Protein AF-A0A7V3JJY2-F1 (afdb_monomer_lite)

Secondary structure (DSSP, 8-state):
-HHHHHHHHHHHSSPP-------SS----PPPTTPEEEETTEEEEHHHHTTSPPHHHHHHHHHHHHHHHHHHHHHHHHHHHHHHHTSSSS---SS--SHHHHHHHHHHHHHHHHHHHHHHTT-PPPHHHHHHHHHHHHHHHHHHHHHTTGGG--HHHHHHHHHHHHHHTT-----SS-THHHHHHHHHHGGGGG-GGGHHHHHHHHHHHHHHHHHHHHHHHHHHHT-HHHHHHHHHHHHH-GGGHHHHHH--THHHHHHHHHHHHHHHTT-HHHHHHHHHHHHHH-STTHHHHHHHHHHHHHTT-HHHHHHHHHHHHHHHHHHHHHHHHH-HHHHHHHHHHHHHPPPBTTSTTHHHHHHH-GGGPPPTTS-TTSB---SSS-TTHHHHHHHHHHHHHHHHHHHS---HHHHHHHHHHHHHHHHHT-SS--GGGHHHHHHHHHHHHHH-STTGGGGGGHHHHHHHHHHHHHHHTTS-GGGHHHHHHHHHHHHHHHHHHHHHHHHHHHHHHHHHHHHHHHSS--PPPGGG-PPPP--------------------

Foldseek 3Di:
DVVVVVVVVVVVPDDPPDDPDPDPPPDPDDDDQPDFDQDPNDTDHPVVVVVDPPPVRVVCLQVVLVVLLVVLLVCLLPVVCVLVLVPPPDDPPDDPADVVVVVNLVSLLVSLLVLLVSVVVVNADPLVSLLVLLLVSLVSNLVVCVVSVVLQPFPQLVVLLVCLVCVVVVHRDQDLWFQLLNVLSVQLVPVCVVPVSCSLVSSLVSLSVLLSLLLVLLCLLLVLQVQNSLSSSLSSLSSRPSLNNVLSRSHNLSNLLSLLSNLLSCVSVVVLLSSLLSLLSSCSGPNLSVLLLLLSLLLCVLVVVNVSSVVSVVSNVCSNVVVCVVVCVVPVVSNCSNVVVLLPDAQFQLALVVLVCVVPPVVQDDDLPDARRDHTDGPPCGSVNLVVQLVVQLVVLSVLSNVFRRDSLLSLLSSLLNSLSNQRSGSDHQLSCLSNNSSSLSSLCSSFPLNSVCSSCSSVLSSLLSVLSVCCDDRPVSCNSVSSNSNSVSSVVSSVVSSVRSNVRRVVVVVVVVVVVVPPPPPPPPVPPDDPPDDDDDDDDDDDDDDDDDDDD

Radius of gyration: 30.06 Å; chains: 1; bounding box: 80×81×85 Å

pLDDT: mean 82.8, std 17.95, range [32.56, 98.81]

Structure (mmCIF, N/CA/C/O backbone):
data_AF-A0A7V3JJY2-F1
#
_entry.id   AF-A0A7V3JJY2-F1
#
loop_
_atom_site.group_PDB
_atom_site.id
_atom_site.type_symbol
_atom_site.label_atom_id
_atom_site.label_alt_id
_atom_site.label_comp_id
_atom_site.label_asym_id
_atom_site.label_entity_id
_atom_site.label_seq_id
_atom_site.pdbx_PDB_ins_code
_atom_site.Cartn_x
_atom_site.Cartn_y
_atom_site.Cartn_z
_atom_site.occupancy
_atom_site.B_iso_or_equiv
_atom_site.auth_seq_id
_atom_site.auth_comp_id
_atom_site.auth_asym_id
_atom_site.auth_atom_id
_atom_site.pdbx_PDB_model_num
ATOM 1 N N . MET A 1 1 ? 30.303 17.618 15.278 1.00 33.59 1 MET A N 1
ATOM 2 C CA . MET A 1 1 ? 30.054 18.906 14.587 1.00 33.59 1 MET A CA 1
ATOM 3 C C . MET A 1 1 ? 28.582 19.326 14.631 1.00 33.59 1 MET A C 1
ATOM 5 O O . MET A 1 1 ? 28.305 20.370 15.199 1.00 33.59 1 MET A O 1
ATOM 9 N N . LEU A 1 2 ? 27.630 18.515 14.140 1.00 33.88 2 LEU A N 1
ATOM 10 C CA . LEU A 1 2 ? 26.186 18.836 14.171 1.00 33.88 2 LEU A CA 1
ATOM 11 C C . LEU A 1 2 ? 25.629 19.046 15.598 1.00 33.88 2 LEU A C 1
ATOM 13 O O . LEU A 1 2 ? 24.903 20.000 15.841 1.00 33.88 2 LEU A O 1
ATOM 17 N N . LEU A 1 3 ? 26.036 18.209 16.561 1.00 39.34 3 LEU A N 1
ATOM 18 C CA . LEU A 1 3 ? 25.704 18.371 17.987 1.00 39.34 3 LEU A CA 1
ATOM 19 C C . LEU A 1 3 ? 26.208 19.709 18.561 1.00 39.34 3 LEU A C 1
ATOM 21 O O . LEU A 1 3 ? 25.464 20.386 19.256 1.00 39.34 3 LEU A O 1
ATOM 25 N N . ALA A 1 4 ? 27.420 20.135 18.189 1.00 47.44 4 ALA A N 1
ATOM 26 C CA . ALA A 1 4 ? 27.989 21.421 18.603 1.00 47.44 4 ALA A CA 1
ATOM 27 C C . ALA A 1 4 ? 27.287 22.622 17.934 1.00 47.44 4 ALA A C 1
ATOM 29 O O . ALA A 1 4 ? 27.152 23.681 18.542 1.00 47.44 4 ALA A O 1
ATOM 30 N N . LEU A 1 5 ? 26.803 22.454 16.696 1.00 44.78 5 LEU A N 1
ATOM 31 C CA . LEU A 1 5 ? 25.975 23.439 15.988 1.00 44.78 5 LEU A CA 1
ATOM 32 C C . LEU A 1 5 ? 24.588 23.588 16.631 1.00 44.78 5 LEU A C 1
ATOM 34 O O . LEU A 1 5 ? 24.122 24.710 16.812 1.00 44.78 5 LEU A O 1
ATOM 38 N N . LEU A 1 6 ? 23.958 22.480 17.034 1.00 44.25 6 LEU A N 1
ATOM 39 C CA . LEU A 1 6 ? 22.676 22.489 17.747 1.00 44.25 6 LEU A CA 1
ATOM 40 C C . LEU A 1 6 ? 22.807 23.071 19.164 1.00 44.25 6 LEU A C 1
ATOM 42 O O . LEU A 1 6 ? 21.941 23.835 19.589 1.00 44.25 6 LEU A O 1
ATOM 46 N N . GLU A 1 7 ? 23.905 22.784 19.871 1.00 47.84 7 GLU A N 1
ATOM 47 C CA . GLU A 1 7 ? 24.201 23.417 21.163 1.00 47.84 7 GLU A CA 1
ATOM 48 C C . GLU A 1 7 ? 24.423 24.930 21.016 1.00 47.84 7 GLU A C 1
ATOM 50 O O . GLU A 1 7 ? 23.831 25.701 21.775 1.00 47.84 7 GLU A O 1
ATOM 55 N N . ARG A 1 8 ? 25.171 25.384 19.998 1.00 51.47 8 ARG A N 1
ATOM 56 C CA . ARG A 1 8 ? 25.364 26.821 19.721 1.00 51.47 8 ARG A CA 1
ATOM 57 C C . ARG A 1 8 ? 24.072 27.534 19.316 1.00 51.47 8 ARG A C 1
ATOM 59 O O . ARG A 1 8 ? 23.811 28.618 19.822 1.00 51.47 8 ARG A O 1
ATOM 66 N N . ALA A 1 9 ? 23.231 26.927 18.478 1.00 42.47 9 ALA A N 1
ATOM 67 C CA . ALA A 1 9 ? 21.933 27.502 18.111 1.00 42.47 9 ALA A CA 1
ATOM 68 C C . ALA A 1 9 ? 20.989 27.626 19.325 1.00 42.47 9 ALA A C 1
ATOM 70 O O . ALA A 1 9 ? 20.271 28.616 19.456 1.00 42.47 9 ALA A O 1
ATOM 71 N N . SER A 1 10 ? 21.037 26.666 20.258 1.00 38.88 10 SER A N 1
ATOM 72 C CA . SER A 1 10 ? 20.254 26.723 21.501 1.00 38.88 10 SER A CA 1
ATOM 73 C C . SER A 1 10 ? 20.732 27.796 22.486 1.00 38.88 10 SER A C 1
ATOM 75 O O . SER A 1 10 ? 19.922 28.331 23.239 1.00 38.88 10 SER A O 1
ATOM 77 N N . ALA A 1 11 ? 22.022 28.147 22.451 1.00 42.09 11 ALA A N 1
ATOM 78 C CA . ALA A 1 11 ? 22.590 29.233 23.247 1.00 42.09 11 ALA A CA 1
ATOM 79 C C . ALA A 1 11 ? 22.234 30.628 22.697 1.00 42.09 11 ALA A C 1
ATOM 81 O O . ALA A 1 11 ? 22.227 31.586 23.458 1.00 42.09 11 ALA A O 1
ATOM 82 N N . ILE A 1 12 ? 21.914 30.735 21.400 1.00 48.59 12 ILE A N 1
ATOM 83 C CA . ILE A 1 12 ? 21.540 31.997 20.734 1.00 48.59 12 ILE A CA 1
ATOM 84 C C . ILE A 1 12 ? 20.039 32.304 20.893 1.00 48.59 12 ILE A C 1
ATOM 86 O O . ILE A 1 12 ? 19.649 33.466 20.910 1.00 48.59 12 ILE A O 1
ATOM 90 N N . MET A 1 13 ? 19.185 31.282 21.037 1.00 32.56 13 MET A N 1
ATOM 91 C CA . MET A 1 13 ? 17.726 31.453 21.157 1.00 32.56 13 MET A CA 1
ATOM 92 C C . MET A 1 13 ? 17.194 31.568 22.593 1.00 32.56 13 MET A C 1
ATOM 94 O O . MET A 1 13 ? 15.990 31.735 22.785 1.00 32.56 13 MET A O 1
ATOM 98 N N . LEU A 1 14 ? 18.054 31.473 23.608 1.00 35.44 14 LEU A N 1
ATOM 99 C CA . LEU A 1 14 ? 17.668 31.721 24.995 1.00 35.44 14 LEU A CA 1
ATOM 100 C C . LEU A 1 14 ? 18.181 33.108 25.400 1.00 35.44 14 LEU A C 1
ATOM 102 O O . LEU A 1 14 ? 19.392 33.322 25.338 1.00 35.44 14 LEU A O 1
ATOM 106 N N . PRO A 1 15 ? 17.310 34.041 25.830 1.00 36.44 15 PRO A N 1
ATOM 107 C CA . PRO A 1 15 ? 17.770 35.264 26.472 1.00 36.44 15 PRO A CA 1
ATOM 108 C C . PRO A 1 15 ? 18.670 34.876 27.647 1.00 36.44 15 PRO A C 1
ATOM 110 O O . PRO A 1 15 ? 18.356 33.929 28.377 1.00 36.44 15 PRO A O 1
ATOM 113 N N . SER A 1 16 ? 19.786 35.582 27.830 1.00 37.53 16 SER A N 1
ATOM 114 C CA . SER A 1 16 ? 20.562 35.470 29.062 1.00 37.53 16 SER A CA 1
ATOM 115 C C . SER A 1 16 ? 19.611 35.668 30.238 1.00 37.53 16 SER A C 1
ATOM 117 O O . SER A 1 16 ? 18.872 36.651 30.256 1.00 37.53 16 SER A O 1
ATOM 119 N N . GLU A 1 17 ? 19.611 34.744 31.199 1.00 42.19 17 GLU A N 1
ATOM 120 C CA . GLU A 1 17 ? 18.938 34.913 32.487 1.00 42.19 17 GLU A CA 1
ATOM 121 C C . GLU A 1 17 ? 19.582 36.093 33.233 1.00 42.19 17 GLU A C 1
ATOM 123 O O . GLU A 1 17 ? 20.410 35.924 34.122 1.00 42.19 17 GLU A O 1
ATOM 128 N N . SER A 1 18 ? 19.235 37.315 32.843 1.00 38.25 18 SER A N 1
ATOM 129 C CA . SER A 1 18 ? 19.461 38.518 33.624 1.00 38.25 18 SER A CA 1
ATOM 130 C C . SER A 1 18 ? 18.171 38.796 34.384 1.00 38.25 18 SER A C 1
ATOM 132 O O . SER A 1 18 ? 17.194 39.271 33.815 1.00 38.25 18 SER A O 1
ATOM 134 N N . HIS A 1 19 ? 18.195 38.448 35.669 1.00 40.19 19 HIS A N 1
ATOM 135 C CA . HIS A 1 19 ? 17.317 38.953 36.721 1.00 40.19 19 HIS A CA 1
ATOM 136 C C . HIS A 1 19 ? 15.802 38.906 36.453 1.00 40.19 19 HIS A C 1
ATOM 138 O O . HIS A 1 19 ? 15.189 39.892 36.053 1.00 40.19 19 HIS A O 1
ATOM 144 N N . PHE A 1 20 ? 15.156 37.815 36.881 1.00 37.31 20 PHE A N 1
ATOM 145 C CA . PHE A 1 20 ? 13.798 37.917 37.428 1.00 37.31 20 PHE A CA 1
ATOM 146 C C . PHE A 1 20 ? 13.873 38.721 38.739 1.00 37.31 20 PHE A C 1
ATOM 148 O O . PHE A 1 20 ? 13.972 38.176 39.838 1.00 37.31 20 PHE A O 1
ATOM 155 N N . GLY A 1 21 ? 13.915 40.047 38.606 1.00 35.66 21 GLY A N 1
ATOM 156 C CA . GLY A 1 21 ? 13.718 40.980 39.703 1.00 35.66 21 GLY A CA 1
ATOM 157 C C . GLY A 1 21 ? 12.263 40.913 40.145 1.00 35.66 21 GLY A C 1
ATOM 158 O O . GLY A 1 21 ? 11.380 41.468 39.502 1.00 35.66 21 GLY A O 1
ATOM 159 N N . CYS A 1 22 ? 12.017 40.216 41.248 1.00 40.22 22 CYS A N 1
ATOM 160 C CA . CYS A 1 22 ? 10.745 40.218 41.958 1.00 40.22 22 CYS A CA 1
ATOM 161 C C . CYS A 1 22 ? 10.569 41.588 42.648 1.00 40.22 22 CYS A C 1
ATOM 163 O O . CYS A 1 22 ? 10.849 41.715 43.838 1.00 40.22 22 CYS A O 1
ATOM 165 N N . ARG A 1 23 ? 10.237 42.648 41.894 1.00 40.69 23 ARG A N 1
ATOM 166 C CA . ARG A 1 23 ? 10.033 44.000 42.461 1.00 40.69 23 ARG A CA 1
ATOM 167 C C . ARG A 1 23 ? 8.610 44.553 42.375 1.00 40.69 23 ARG A C 1
ATOM 169 O O . ARG A 1 23 ? 8.307 45.416 43.185 1.00 40.69 23 ARG A O 1
ATOM 176 N N . ASP A 1 24 ? 7.720 43.997 41.550 1.00 42.53 24 ASP A N 1
ATOM 177 C CA . ASP A 1 24 ? 6.392 44.613 41.337 1.00 42.53 24 ASP A CA 1
ATOM 178 C C . ASP A 1 24 ? 5.189 43.778 41.806 1.00 42.53 24 ASP A C 1
ATOM 180 O O . ASP A 1 24 ? 4.042 44.176 41.618 1.00 42.53 24 ASP A O 1
ATOM 184 N N . TRP A 1 25 ? 5.415 42.641 42.467 1.00 41.25 25 TRP A N 1
ATOM 185 C CA . TRP A 1 25 ? 4.343 41.903 43.139 1.00 41.25 25 TRP A CA 1
ATOM 186 C C . TRP A 1 25 ? 4.486 42.144 44.636 1.00 41.25 25 TRP A C 1
ATOM 188 O O . TRP A 1 25 ? 5.410 41.625 45.258 1.00 41.25 25 TRP A O 1
ATOM 198 N N . GLY A 1 26 ? 3.611 42.985 45.195 1.00 43.47 26 GLY A N 1
ATOM 199 C CA . GLY A 1 26 ? 3.551 43.341 46.615 1.00 43.47 26 GLY A CA 1
ATOM 200 C C . GLY A 1 26 ? 3.244 42.148 47.524 1.00 43.47 26 GLY A C 1
ATOM 201 O O . GLY A 1 26 ? 2.177 42.069 48.123 1.00 43.47 26 GLY A O 1
ATOM 202 N N . CYS A 1 27 ? 4.185 41.217 47.638 1.00 39.22 27 CYS A N 1
ATOM 203 C CA . CYS A 1 27 ? 4.113 40.063 48.518 1.00 39.22 27 CYS A CA 1
ATOM 204 C C . CYS A 1 27 ? 4.612 40.464 49.913 1.00 39.22 27 CYS A C 1
ATOM 206 O O . CYS A 1 27 ? 5.767 40.227 50.270 1.00 39.22 27 CYS A O 1
ATOM 208 N N . GLN A 1 28 ? 3.742 41.084 50.710 1.00 39.94 28 GLN A N 1
ATOM 209 C CA . GLN A 1 28 ? 3.888 41.061 52.165 1.00 39.94 28 GLN A CA 1
ATOM 210 C C . GLN A 1 28 ? 3.396 39.700 52.673 1.00 39.94 28 GLN A C 1
ATOM 212 O O . GLN A 1 28 ? 2.217 39.381 52.559 1.00 39.94 28 GLN A O 1
ATOM 217 N N . GLY A 1 29 ? 4.318 38.901 53.216 1.00 47.28 29 GLY A N 1
ATOM 218 C CA . GLY A 1 29 ? 4.043 37.594 53.817 1.00 47.28 29 GLY A CA 1
ATOM 219 C C . GLY A 1 29 ? 4.676 36.450 53.032 1.00 47.28 29 GLY A C 1
ATOM 220 O O . GLY A 1 29 ? 4.126 35.982 52.039 1.00 47.28 29 GLY A O 1
ATOM 221 N N . TRP A 1 30 ? 5.843 35.987 53.483 1.00 44.28 30 TRP A N 1
ATOM 222 C CA . TRP A 1 30 ? 6.385 34.708 53.033 1.00 44.28 30 TRP A CA 1
ATOM 223 C C . TRP A 1 30 ? 5.546 33.580 53.651 1.00 44.28 30 TRP A C 1
ATOM 225 O O . TRP A 1 30 ? 5.438 33.536 54.879 1.00 44.28 30 TRP A O 1
ATOM 235 N N . PRO A 1 31 ? 4.945 32.687 52.848 1.00 51.81 31 PRO A N 1
ATOM 236 C CA . PRO A 1 31 ? 4.237 31.532 53.376 1.00 51.81 31 PRO A CA 1
ATOM 237 C C . PRO A 1 31 ? 5.194 30.605 54.133 1.00 51.81 31 PRO A C 1
ATOM 239 O O . PRO A 1 31 ? 6.358 30.434 53.753 1.00 51.81 31 PRO A O 1
ATOM 242 N N . GLY A 1 32 ? 4.702 30.025 55.225 1.00 58.59 32 GLY A N 1
ATOM 243 C CA . GLY A 1 32 ? 5.471 29.118 56.067 1.00 58.59 32 GLY A CA 1
ATOM 244 C C . GLY A 1 32 ? 5.688 27.754 55.395 1.00 58.59 32 GLY A C 1
ATOM 245 O O . GLY A 1 32 ? 5.014 27.410 54.418 1.00 58.59 32 GLY A O 1
ATOM 246 N N . PRO A 1 33 ? 6.623 26.935 55.907 1.00 49.00 33 PRO A N 1
ATOM 247 C CA . PRO A 1 33 ? 6.810 25.560 55.451 1.00 49.00 33 PRO A CA 1
ATOM 248 C C . PRO A 1 33 ? 5.527 24.746 55.701 1.00 49.00 33 PRO A C 1
ATOM 250 O O . PRO A 1 33 ? 5.273 24.283 56.807 1.00 49.00 33 PRO A O 1
ATOM 253 N N . GLY A 1 34 ? 4.697 24.607 54.665 1.00 59.09 34 GLY A N 1
ATOM 254 C CA . GLY A 1 34 ? 3.387 23.948 54.739 1.00 59.09 34 GLY A CA 1
ATOM 255 C C . GLY A 1 34 ? 2.390 24.393 53.665 1.00 59.09 34 GLY A C 1
ATOM 256 O O . GLY A 1 34 ? 1.435 23.667 53.385 1.00 59.09 34 GLY A O 1
ATOM 257 N N . ASP A 1 35 ? 2.630 25.534 53.017 1.00 59.97 35 ASP A N 1
ATOM 258 C CA . ASP A 1 35 ? 1.660 26.109 52.087 1.00 59.97 35 ASP A CA 1
ATOM 259 C C . ASP A 1 35 ? 1.710 25.489 50.678 1.00 59.97 35 ASP A C 1
ATOM 261 O O . ASP A 1 35 ? 2.767 25.187 50.109 1.00 59.97 35 ASP A O 1
ATOM 265 N N . PHE A 1 36 ? 0.519 25.282 50.112 1.00 56.31 36 PHE A N 1
ATOM 266 C CA . PHE A 1 36 ? 0.305 24.716 48.782 1.00 56.31 36 PHE A CA 1
ATOM 267 C C . PHE A 1 36 ? 0.031 25.825 47.770 1.00 56.31 36 PHE A C 1
ATOM 269 O O . PHE A 1 36 ? -0.782 26.712 48.022 1.00 56.31 36 PHE A O 1
ATOM 276 N N . PHE A 1 37 ? 0.610 25.705 46.578 1.00 58.62 37 PHE A N 1
ATOM 277 C CA . PHE A 1 37 ? 0.251 26.550 45.440 1.00 58.62 37 PHE A CA 1
ATOM 278 C C . PHE A 1 37 ? -0.641 25.770 44.479 1.00 58.62 37 PHE A C 1
ATOM 280 O O . PHE A 1 37 ? -0.435 24.573 44.259 1.00 58.62 37 PHE A O 1
ATOM 287 N N . ILE A 1 38 ? -1.635 26.446 43.902 1.00 53.72 38 ILE A N 1
ATOM 288 C CA . ILE A 1 38 ? -2.441 25.899 42.812 1.00 53.72 38 ILE A CA 1
ATOM 289 C C . ILE A 1 38 ? -1.868 26.436 41.505 1.00 53.72 38 ILE A C 1
ATOM 291 O O . ILE A 1 38 ? -2.056 27.602 41.173 1.00 53.72 38 ILE A O 1
ATOM 295 N N . ILE A 1 39 ? -1.180 25.575 40.759 1.00 58.62 39 ILE A N 1
ATOM 296 C CA . ILE A 1 39 ? -0.767 25.855 39.380 1.00 58.62 39 ILE A CA 1
ATOM 297 C C . ILE A 1 39 ? -1.606 24.936 38.489 1.00 58.62 39 ILE A C 1
ATOM 299 O O . ILE A 1 39 ? -1.621 23.723 38.699 1.00 58.62 39 ILE A O 1
ATOM 303 N N . GLU A 1 40 ? -2.362 25.513 37.548 1.00 54.94 40 GLU A N 1
ATOM 304 C CA . GLU A 1 40 ? -3.252 24.774 36.630 1.00 54.94 40 GLU A CA 1
ATOM 305 C C . GLU A 1 40 ? -4.242 23.822 37.345 1.00 54.94 40 GLU A C 1
ATOM 307 O O . GLU A 1 40 ? -4.469 22.685 36.928 1.00 54.94 40 GLU A O 1
ATOM 312 N N . GLY A 1 41 ? -4.819 24.257 38.470 1.00 59.88 41 GLY A N 1
ATOM 313 C CA . GLY A 1 41 ? -5.830 23.480 39.201 1.00 59.88 41 GLY A CA 1
ATOM 314 C C . GLY A 1 41 ? -5.289 22.304 40.026 1.00 59.88 41 GLY A C 1
ATOM 315 O O . GLY A 1 41 ? -6.080 21.540 40.578 1.00 59.88 41 GLY A O 1
ATOM 316 N N . ARG A 1 42 ? -3.963 22.145 40.162 1.00 51.97 42 ARG A N 1
ATOM 317 C CA . ARG A 1 42 ? -3.353 21.131 41.043 1.00 51.97 42 ARG A CA 1
ATOM 318 C C . ARG A 1 42 ? -2.647 21.783 42.227 1.00 51.97 42 ARG A C 1
ATOM 320 O O . ARG A 1 42 ? -1.782 22.629 42.026 1.00 51.97 42 ARG A O 1
ATOM 327 N N . ARG A 1 43 ? -2.976 21.348 43.452 1.00 66.00 43 ARG A N 1
ATOM 328 C CA . ARG A 1 43 ? -2.209 21.681 44.666 1.00 66.00 43 ARG A CA 1
ATOM 329 C C . ARG A 1 43 ? -0.846 20.989 44.604 1.00 66.00 43 ARG A C 1
ATOM 331 O O . ARG A 1 43 ? -0.797 19.760 44.602 1.00 66.00 43 ARG A O 1
ATOM 338 N N . MET A 1 44 ? 0.240 21.756 44.577 1.00 57.38 44 MET A N 1
ATOM 339 C CA . MET A 1 44 ? 1.607 21.239 44.717 1.00 57.38 44 MET A CA 1
ATOM 340 C C . MET A 1 44 ? 2.246 21.750 46.009 1.00 57.38 44 MET A C 1
ATOM 342 O O . MET A 1 44 ? 2.052 22.905 46.388 1.00 57.38 44 MET A O 1
ATOM 346 N N . GLN A 1 45 ? 3.011 20.881 46.676 1.00 69.25 45 GLN A N 1
ATOM 347 C CA . GLN A 1 45 ? 3.834 21.254 47.829 1.00 69.25 45 GLN A CA 1
ATOM 348 C C . GLN A 1 45 ? 5.100 21.977 47.367 1.00 69.25 45 GLN A C 1
ATOM 350 O O . GLN A 1 45 ? 5.731 21.572 46.390 1.00 69.25 45 GLN A O 1
ATOM 355 N N . TRP A 1 46 ? 5.515 22.997 48.118 1.00 59.44 46 TRP A N 1
ATOM 356 C CA . TRP A 1 46 ? 6.700 23.819 47.838 1.00 59.44 46 TRP A CA 1
ATOM 357 C C . TRP A 1 46 ? 7.981 23.009 47.578 1.00 59.44 46 TRP A C 1
ATOM 359 O O . TRP A 1 46 ? 8.746 23.317 46.666 1.00 59.44 46 TRP A O 1
ATOM 369 N N . ALA A 1 47 ? 8.177 21.905 48.307 1.00 61.88 47 ALA A N 1
ATOM 370 C CA . ALA A 1 47 ? 9.323 21.007 48.140 1.00 61.88 47 ALA A CA 1
ATOM 371 C C . ALA A 1 47 ? 9.415 20.367 46.736 1.00 61.88 47 ALA A C 1
ATOM 373 O O . ALA A 1 47 ? 10.499 19.988 46.298 1.00 61.88 47 ALA A O 1
ATOM 374 N N . GLN A 1 48 ? 8.301 20.275 46.000 1.00 58.38 48 GLN A N 1
ATOM 375 C CA . GLN A 1 48 ? 8.276 19.743 44.633 1.00 58.38 48 GLN A CA 1
ATOM 376 C C . GLN A 1 48 ? 8.626 20.799 43.576 1.00 58.38 48 GLN A C 1
ATOM 378 O O . GLN A 1 48 ? 9.068 20.446 42.482 1.00 58.38 48 GLN A O 1
ATOM 383 N N . VAL A 1 49 ? 8.493 22.091 43.896 1.00 60.06 49 VAL A N 1
ATOM 384 C CA . VAL A 1 49 ? 8.803 23.196 42.973 1.00 60.06 49 VAL A CA 1
ATOM 385 C C . VAL A 1 49 ? 10.313 23.273 42.706 1.00 60.06 49 VAL A C 1
ATOM 387 O O . VAL A 1 49 ? 10.721 23.490 41.566 1.00 60.06 49 VAL A O 1
ATOM 390 N N . GLY A 1 50 ? 11.146 22.965 43.709 1.00 58.19 50 GLY A N 1
ATOM 391 C CA . GLY A 1 50 ? 12.609 22.880 43.574 1.00 58.19 50 GLY A CA 1
ATOM 392 C C . GLY A 1 50 ? 13.127 21.668 42.782 1.00 58.19 50 GLY A C 1
ATOM 393 O O . GLY A 1 50 ? 14.295 21.645 42.404 1.00 58.19 50 GLY A O 1
ATOM 394 N N . GLN A 1 51 ? 12.277 20.674 42.493 1.00 57.41 51 GLN A N 1
ATOM 395 C CA . GLN A 1 51 ? 12.627 19.500 41.677 1.00 57.41 51 GLN A CA 1
ATOM 396 C C . GLN A 1 51 ? 12.133 19.595 40.229 1.00 57.41 51 GLN A C 1
ATOM 398 O O . GLN A 1 51 ? 12.291 18.647 39.452 1.00 57.41 51 GLN A O 1
ATOM 403 N N . LEU A 1 52 ? 11.535 20.722 39.827 1.00 61.31 52 LEU A N 1
ATOM 404 C CA . LEU A 1 52 ? 11.141 20.898 38.438 1.00 61.31 52 LEU A CA 1
ATOM 405 C C . LEU A 1 52 ? 12.404 20.900 37.564 1.00 61.31 52 LEU A C 1
ATOM 407 O O . LEU A 1 52 ? 13.292 21.727 37.770 1.00 61.31 52 LEU A O 1
ATOM 411 N N . PRO A 1 53 ? 12.511 19.990 36.574 1.00 61.12 53 PRO A N 1
ATOM 412 C CA . PRO A 1 53 ? 13.690 19.921 35.729 1.00 61.12 53 PRO A CA 1
ATOM 413 C C . PRO A 1 53 ? 13.892 21.278 35.061 1.00 61.12 53 PRO A C 1
ATOM 415 O O . PRO A 1 53 ? 12.974 21.779 34.397 1.00 61.12 53 PRO A O 1
ATOM 418 N N . THR A 1 54 ? 15.087 21.841 35.255 1.00 74.06 54 THR A N 1
ATOM 419 C CA . THR A 1 54 ? 15.519 23.119 34.679 1.00 74.06 54 THR A CA 1
ATOM 420 C C . THR A 1 54 ? 15.226 23.154 33.177 1.00 74.06 54 THR A C 1
ATOM 422 O O . THR A 1 54 ? 15.210 22.112 32.507 1.00 74.06 54 THR A O 1
ATOM 425 N N . GLY A 1 55 ? 15.001 24.344 32.608 1.00 73.88 55 GLY A N 1
ATOM 426 C CA . GLY A 1 55 ? 14.682 24.500 31.180 1.00 73.88 55 GLY A CA 1
ATOM 427 C C . GLY A 1 55 ? 15.659 23.751 30.259 1.00 73.88 55 GLY A C 1
ATOM 428 O O . GLY A 1 55 ? 15.245 23.115 29.288 1.00 73.88 55 GLY A O 1
ATOM 429 N N . ARG A 1 56 ? 16.942 23.693 30.643 1.00 73.69 56 ARG A N 1
ATOM 430 C CA . ARG A 1 56 ? 17.993 22.929 29.948 1.00 73.69 56 ARG A CA 1
ATOM 431 C C . ARG A 1 56 ? 17.774 21.413 29.973 1.00 73.69 56 ARG A C 1
ATOM 433 O O . ARG A 1 56 ? 17.978 20.761 28.950 1.00 73.69 56 ARG A O 1
ATOM 440 N N . ALA A 1 57 ? 17.329 20.838 31.091 1.00 71.31 57 ALA A N 1
ATOM 441 C CA . ALA A 1 57 ? 17.025 19.409 31.182 1.00 71.31 57 ALA A CA 1
ATOM 442 C C . ALA A 1 57 ? 15.818 19.030 30.307 1.00 71.31 57 ALA A C 1
ATOM 444 O O . ALA A 1 57 ? 15.844 17.998 29.633 1.00 71.31 57 ALA A O 1
ATOM 445 N N . ARG A 1 58 ? 14.791 19.894 30.245 1.00 72.25 58 ARG A N 1
ATOM 446 C CA . ARG A 1 58 ? 13.634 19.717 29.343 1.00 72.25 58 ARG A CA 1
ATOM 447 C C . ARG A 1 58 ? 14.007 19.877 27.867 1.00 72.25 58 ARG A C 1
ATOM 449 O O . ARG A 1 58 ? 13.456 19.169 27.026 1.00 72.25 58 ARG A O 1
ATOM 456 N N . LEU A 1 59 ? 14.941 20.770 27.550 1.00 72.31 59 LEU A N 1
ATOM 457 C CA . LEU A 1 59 ? 15.426 20.964 26.186 1.00 72.31 59 LEU A CA 1
ATOM 458 C C . LEU A 1 59 ? 16.279 19.772 25.720 1.00 72.31 59 LEU A C 1
ATOM 460 O O . LEU A 1 59 ? 15.975 19.178 24.687 1.00 72.31 59 LEU A O 1
ATOM 464 N N . ARG A 1 60 ? 17.266 19.334 26.518 1.00 72.62 60 ARG A N 1
ATOM 465 C CA . ARG A 1 60 ? 18.086 18.134 26.227 1.00 72.62 60 ARG A CA 1
ATOM 466 C C . ARG A 1 60 ? 17.229 16.883 26.036 1.00 72.62 60 ARG A C 1
ATOM 468 O O . ARG A 1 60 ? 17.441 16.115 25.102 1.00 72.62 60 ARG A O 1
ATOM 475 N N . ALA A 1 61 ? 16.210 16.733 26.876 1.00 68.50 61 ALA A N 1
ATOM 476 C CA . ALA A 1 61 ? 15.210 15.679 26.793 1.00 68.50 61 ALA A CA 1
ATOM 477 C C . ALA A 1 61 ? 14.447 15.615 25.458 1.00 68.50 61 ALA A C 1
ATOM 479 O O . ALA A 1 61 ? 14.029 14.530 25.059 1.00 68.50 61 ALA A O 1
ATOM 480 N N . ARG A 1 62 ? 14.236 16.760 24.797 1.00 70.88 62 ARG A N 1
ATOM 481 C CA . ARG A 1 62 ? 13.546 16.856 23.500 1.00 70.88 62 ARG A CA 1
ATOM 482 C C . ARG A 1 62 ? 14.509 16.765 22.317 1.00 70.88 62 ARG A C 1
ATOM 484 O O . ARG A 1 62 ? 14.139 16.207 21.289 1.00 70.88 62 ARG A O 1
ATOM 491 N N . ILE A 1 63 ? 15.729 17.285 22.462 1.00 74.75 63 ILE A N 1
ATOM 492 C CA . ILE A 1 63 ? 16.736 17.298 21.392 1.00 74.75 63 ILE A CA 1
ATOM 493 C C . ILE A 1 63 ? 17.344 15.908 21.176 1.00 74.75 63 ILE A C 1
ATOM 495 O O . ILE A 1 63 ? 17.559 15.527 20.029 1.00 74.75 63 ILE A O 1
ATOM 499 N N . ALA A 1 64 ? 17.593 15.128 22.234 1.00 75.50 64 ALA A N 1
ATOM 500 C CA . ALA A 1 64 ? 18.301 13.851 22.105 1.00 75.50 64 ALA A CA 1
ATOM 501 C C . ALA A 1 64 ? 17.616 12.840 21.152 1.00 75.50 64 ALA A C 1
ATOM 503 O O . ALA A 1 64 ? 18.308 12.316 20.277 1.00 75.50 64 ALA A O 1
ATOM 504 N N . PRO A 1 65 ? 16.286 12.605 21.214 1.00 72.06 65 PRO A N 1
ATOM 505 C CA . PRO A 1 65 ? 15.616 11.709 20.268 1.00 72.06 65 PRO A CA 1
ATOM 506 C C . PRO A 1 65 ? 15.656 12.218 18.823 1.00 72.06 65 PRO A C 1
ATOM 508 O O . PRO A 1 65 ? 15.825 11.422 17.906 1.00 72.06 65 PRO A O 1
ATOM 511 N N . LEU A 1 66 ? 15.532 13.537 18.614 1.00 72.50 66 LEU A N 1
ATOM 512 C CA . LEU A 1 66 ? 15.605 14.154 17.285 1.00 72.50 66 LEU A CA 1
ATOM 513 C C . LEU A 1 66 ? 17.012 14.039 16.694 1.00 72.50 66 LEU A C 1
ATOM 515 O O . LEU A 1 66 ? 17.158 13.657 15.538 1.00 72.50 66 LEU A O 1
ATOM 519 N N . ALA A 1 67 ? 18.043 14.341 17.483 1.00 76.69 67 ALA A N 1
ATOM 520 C CA . ALA A 1 67 ? 19.431 14.232 17.054 1.00 76.69 67 ALA A CA 1
ATOM 521 C C . ALA A 1 67 ? 19.796 12.781 16.713 1.00 76.69 67 ALA A C 1
ATOM 523 O O . ALA A 1 67 ? 20.444 12.541 15.698 1.00 76.69 67 ALA A O 1
ATOM 524 N N . PHE A 1 68 ? 19.332 11.816 17.515 1.00 77.38 68 PHE A N 1
ATOM 525 C CA . PHE A 1 68 ? 19.505 10.393 17.229 1.00 77.38 68 PHE A CA 1
ATOM 526 C C . PHE A 1 68 ? 18.782 9.975 15.942 1.00 77.38 68 PHE A C 1
ATOM 528 O O . PHE A 1 68 ? 19.385 9.335 15.086 1.00 77.38 68 PHE A O 1
ATOM 535 N N . LEU A 1 69 ? 17.521 10.384 15.768 1.00 71.94 69 LEU A N 1
ATOM 536 C CA . LEU A 1 69 ? 16.738 10.118 14.559 1.00 71.94 69 LEU A CA 1
ATOM 537 C C . LEU A 1 69 ? 17.388 10.695 13.304 1.00 71.94 69 LEU A C 1
ATOM 539 O O . LEU A 1 69 ? 17.476 10.004 12.296 1.00 71.94 69 LEU A O 1
ATOM 543 N N . LEU A 1 70 ? 17.866 11.937 13.371 1.00 74.31 70 LEU A N 1
ATOM 544 C CA . LEU A 1 70 ? 18.584 12.579 12.274 1.00 74.31 70 LEU A CA 1
ATOM 545 C C . LEU A 1 70 ? 19.908 11.872 11.987 1.00 74.31 70 LEU A C 1
ATOM 547 O O . LEU A 1 70 ? 20.225 11.646 10.827 1.00 74.31 70 LEU A O 1
ATOM 551 N N . ALA A 1 71 ? 20.665 11.485 13.015 1.00 76.75 71 ALA A N 1
ATOM 552 C CA . ALA A 1 71 ? 21.909 10.742 12.836 1.00 76.75 71 ALA A CA 1
ATOM 553 C C . ALA A 1 71 ? 21.665 9.370 12.192 1.00 76.75 71 ALA A C 1
ATOM 555 O O . ALA A 1 71 ? 22.383 9.003 11.269 1.00 76.75 71 ALA A O 1
ATOM 556 N N . LEU A 1 72 ? 20.632 8.645 12.628 1.00 76.12 72 LEU A N 1
ATOM 557 C CA . LEU A 1 72 ? 20.247 7.354 12.060 1.00 76.12 72 LEU A CA 1
ATOM 558 C C . LEU A 1 72 ? 19.727 7.507 10.626 1.00 76.12 72 LEU A C 1
ATOM 560 O O . LEU A 1 72 ? 20.139 6.765 9.744 1.00 76.12 72 LEU A O 1
ATOM 564 N N . ALA A 1 73 ? 18.890 8.511 10.372 1.00 71.62 73 ALA A N 1
ATOM 565 C CA . ALA A 1 73 ? 18.419 8.854 9.038 1.00 71.62 73 ALA A CA 1
ATOM 566 C C . ALA A 1 73 ? 19.566 9.215 8.086 1.00 71.62 73 ALA A C 1
ATOM 568 O O . ALA A 1 73 ? 19.582 8.748 6.952 1.00 71.62 73 ALA A O 1
ATOM 569 N N . LEU A 1 74 ? 20.532 10.016 8.540 1.00 72.75 74 LEU A N 1
ATOM 570 C CA . LEU A 1 74 ? 21.722 10.367 7.768 1.00 72.75 74 LEU A CA 1
ATOM 571 C C . LEU A 1 74 ? 22.621 9.149 7.553 1.00 72.75 74 LEU A C 1
ATOM 573 O O . LEU A 1 74 ? 23.104 8.950 6.445 1.00 72.75 74 LEU A O 1
ATOM 577 N N . ALA A 1 75 ? 22.810 8.307 8.572 1.00 75.06 75 ALA A N 1
ATOM 578 C CA . ALA A 1 75 ? 23.553 7.060 8.437 1.00 75.06 75 ALA A CA 1
ATOM 579 C C . ALA A 1 75 ? 22.895 6.148 7.395 1.00 75.06 75 ALA A C 1
ATOM 581 O O . ALA A 1 75 ? 23.583 5.668 6.500 1.00 75.06 75 ALA A O 1
ATOM 582 N N . ASN A 1 76 ? 21.571 5.980 7.447 1.00 69.44 76 ASN A N 1
ATOM 583 C CA . ASN A 1 76 ? 20.792 5.242 6.454 1.00 69.44 76 ASN A CA 1
ATOM 584 C C . ASN A 1 76 ? 20.932 5.859 5.062 1.00 69.44 76 ASN A C 1
ATOM 586 O O . ASN A 1 76 ? 21.210 5.145 4.105 1.00 69.44 76 ASN A O 1
ATOM 590 N N . ALA A 1 77 ? 20.774 7.179 4.955 1.00 64.00 77 ALA A N 1
ATOM 591 C CA . ALA A 1 77 ? 20.879 7.884 3.692 1.00 64.00 77 ALA A CA 1
ATOM 592 C C . ALA A 1 77 ? 22.273 7.728 3.087 1.00 64.00 77 ALA A C 1
ATOM 594 O O . ALA A 1 77 ? 22.343 7.474 1.905 1.00 64.00 77 ALA A O 1
ATOM 595 N N . VAL A 1 78 ? 23.360 7.813 3.859 1.00 66.56 78 VAL A N 1
ATOM 596 C CA . VAL A 1 78 ? 24.737 7.734 3.338 1.00 66.56 78 VAL A CA 1
ATOM 597 C C . VAL A 1 78 ? 25.175 6.295 3.066 1.00 66.56 78 VAL A C 1
ATOM 599 O O . VAL A 1 78 ? 25.682 6.000 1.988 1.00 66.56 78 VAL A O 1
ATOM 602 N N . THR A 1 79 ? 24.985 5.387 4.026 1.00 66.44 79 THR A N 1
ATOM 603 C CA . THR A 1 79 ? 25.489 4.007 3.908 1.00 66.44 79 THR A CA 1
ATOM 604 C C . THR A 1 79 ? 24.760 3.221 2.828 1.00 66.44 79 THR A C 1
ATOM 606 O O . THR A 1 79 ? 25.377 2.420 2.130 1.00 66.44 79 THR A O 1
ATOM 609 N N . PHE A 1 80 ? 23.463 3.463 2.643 1.00 64.00 80 PHE A N 1
ATOM 610 C CA . PHE A 1 80 ? 22.647 2.639 1.764 1.00 64.00 80 PHE A CA 1
ATOM 611 C C . PHE A 1 80 ? 22.982 2.813 0.271 1.00 64.00 80 PHE A C 1
ATOM 613 O O . PHE A 1 80 ? 23.193 1.803 -0.393 1.00 64.00 80 PHE A O 1
ATOM 620 N N . PRO A 1 81 ? 23.138 4.025 -0.293 1.00 59.97 81 PRO A N 1
ATOM 621 C CA . PRO A 1 81 ? 23.559 4.206 -1.681 1.00 59.97 81 PRO A CA 1
ATOM 622 C C . PRO A 1 81 ? 25.006 3.801 -1.927 1.00 59.97 81 PRO A C 1
ATOM 624 O O . PRO A 1 81 ? 25.302 3.325 -3.014 1.00 59.97 81 PRO A O 1
ATOM 627 N N . SER A 1 82 ? 25.903 3.919 -0.942 1.00 60.69 82 SER A N 1
ATOM 628 C CA . SER A 1 82 ? 27.256 3.354 -1.065 1.00 60.69 82 SER A CA 1
ATOM 629 C C . SER A 1 82 ? 27.219 1.831 -1.194 1.00 60.69 82 SER A C 1
ATOM 631 O O . SER A 1 82 ? 28.009 1.255 -1.938 1.00 60.69 82 SER A O 1
ATOM 633 N N . LEU A 1 83 ? 26.266 1.185 -0.516 1.00 60.84 83 LEU A N 1
ATOM 634 C CA . LEU A 1 83 ? 26.022 -0.242 -0.655 1.00 60.84 83 LEU A CA 1
ATOM 635 C C . LEU A 1 83 ? 25.361 -0.572 -2.005 1.00 60.84 83 LEU A C 1
ATOM 637 O O . LEU A 1 83 ? 25.862 -1.442 -2.706 1.00 60.84 83 LEU A O 1
ATOM 641 N N . VAL A 1 84 ? 24.320 0.153 -2.431 1.00 56.72 84 VAL A N 1
ATOM 642 C CA . VAL A 1 84 ? 23.588 -0.101 -3.694 1.00 56.72 84 VAL A CA 1
ATOM 643 C C . VAL A 1 84 ? 24.409 0.253 -4.944 1.00 56.72 84 VAL A C 1
ATOM 645 O O . VAL A 1 84 ? 24.454 -0.524 -5.895 1.00 56.72 84 VAL A O 1
ATOM 648 N N . GLY A 1 85 ? 25.103 1.392 -4.948 1.00 52.00 85 GLY A N 1
ATOM 649 C CA . GLY A 1 85 ? 25.898 1.893 -6.077 1.00 52.00 85 GLY A CA 1
ATOM 650 C C . GLY A 1 85 ? 27.094 1.007 -6.437 1.00 52.00 85 GLY A C 1
ATOM 651 O O . GLY A 1 85 ? 27.544 1.018 -7.577 1.00 52.00 85 GLY A O 1
ATOM 652 N N . PHE A 1 86 ? 27.558 0.163 -5.512 1.00 47.38 86 PHE A N 1
ATOM 653 C CA . PHE A 1 86 ? 28.572 -0.856 -5.796 1.00 47.38 86 PHE A CA 1
ATOM 654 C C . PHE A 1 86 ? 28.049 -2.020 -6.667 1.00 47.38 86 PHE A C 1
ATOM 656 O O . PHE A 1 86 ? 28.851 -2.781 -7.206 1.00 47.38 86 PHE A O 1
ATOM 663 N N . HIS A 1 87 ? 26.726 -2.180 -6.814 1.00 51.31 87 HIS A N 1
ATOM 664 C CA . HIS A 1 87 ? 26.106 -3.393 -7.372 1.00 51.31 87 HIS A CA 1
ATOM 665 C C . HIS A 1 87 ? 25.653 -3.262 -8.837 1.00 51.31 87 HIS A C 1
ATOM 667 O O . HIS A 1 87 ? 25.367 -4.278 -9.468 1.00 51.31 87 HIS A O 1
ATOM 673 N N . SER A 1 88 ? 25.605 -2.054 -9.411 1.00 46.41 88 SER A N 1
ATOM 674 C CA . SER A 1 88 ? 25.129 -1.841 -10.790 1.00 46.41 88 SER A CA 1
ATOM 675 C C . SER A 1 88 ? 26.159 -2.174 -11.881 1.00 46.41 88 SER A C 1
ATOM 677 O O . SER A 1 88 ? 25.805 -2.165 -13.057 1.00 46.41 88 SER A O 1
ATOM 679 N N . GLY A 1 89 ? 27.414 -2.493 -11.525 1.00 40.25 89 GLY A N 1
ATOM 680 C CA . GLY A 1 89 ? 28.499 -2.670 -12.503 1.00 40.25 89 GLY A CA 1
ATOM 681 C C . GLY A 1 89 ? 29.226 -4.019 -12.525 1.00 40.25 89 GLY A C 1
ATOM 682 O O . GLY A 1 89 ? 29.799 -4.357 -13.558 1.00 40.25 89 GLY A O 1
ATOM 683 N N . LYS A 1 90 ? 29.261 -4.800 -11.434 1.00 43.53 90 LYS A N 1
ATOM 684 C CA . LYS A 1 90 ? 30.030 -6.061 -11.374 1.00 43.53 90 LYS A CA 1
ATOM 685 C C . LYS A 1 90 ? 29.352 -7.078 -10.456 1.00 43.53 90 LYS A C 1
ATOM 687 O O . LYS A 1 90 ? 29.014 -6.772 -9.318 1.00 43.53 90 LYS A O 1
ATOM 692 N N . THR A 1 91 ? 29.163 -8.295 -10.961 1.00 45.12 91 THR A N 1
ATOM 693 C CA . THR A 1 91 ? 28.677 -9.464 -10.216 1.00 45.12 91 THR A CA 1
ATOM 694 C C . THR A 1 91 ? 29.442 -9.635 -8.903 1.00 45.12 91 THR A C 1
ATOM 696 O O . THR A 1 91 ? 30.652 -9.853 -8.920 1.00 45.12 91 THR A O 1
ATOM 699 N N . LEU A 1 92 ? 28.739 -9.576 -7.770 1.00 44.53 92 LEU A N 1
ATOM 700 C CA . LEU A 1 92 ? 29.265 -9.977 -6.465 1.00 44.53 92 LEU A CA 1
ATOM 701 C C . LEU A 1 92 ? 29.520 -11.483 -6.454 1.00 44.53 92 LEU A C 1
ATOM 703 O O . LEU A 1 92 ? 28.643 -12.280 -6.125 1.00 44.53 92 LEU A O 1
ATOM 707 N N . THR A 1 93 ? 30.730 -11.875 -6.824 1.00 45.66 93 THR A N 1
ATOM 708 C CA . THR A 1 93 ? 31.196 -13.259 -6.719 1.00 45.66 93 THR A CA 1
ATOM 709 C C . THR A 1 93 ? 31.965 -13.540 -5.427 1.00 45.66 93 THR A C 1
ATOM 711 O O . THR A 1 93 ? 32.280 -14.696 -5.178 1.00 45.66 93 THR A O 1
ATOM 714 N N . THR A 1 94 ? 32.218 -12.561 -4.547 1.00 44.75 94 THR A N 1
ATOM 715 C CA . THR A 1 94 ? 33.101 -12.785 -3.384 1.00 44.75 94 THR A CA 1
ATOM 716 C C . THR A 1 94 ? 32.568 -12.213 -2.062 1.00 44.75 94 THR A C 1
ATOM 718 O O . THR A 1 94 ? 32.800 -11.055 -1.736 1.00 44.75 94 THR A O 1
ATOM 721 N N . GLY A 1 95 ? 31.881 -13.058 -1.284 1.00 48.94 95 GLY A N 1
ATOM 722 C CA . GLY A 1 95 ? 32.013 -13.208 0.182 1.00 48.94 95 GLY A CA 1
ATOM 723 C C . GLY A 1 95 ? 31.639 -12.084 1.165 1.00 48.94 95 GLY A C 1
ATOM 724 O O . GLY A 1 95 ? 31.370 -12.391 2.321 1.00 48.94 95 GLY A O 1
ATOM 725 N N . SER A 1 96 ? 31.573 -10.811 0.779 1.00 49.81 96 SER A N 1
ATOM 726 C CA . SER A 1 96 ? 31.374 -9.682 1.715 1.00 49.81 96 SER A CA 1
ATOM 727 C C . SER A 1 96 ? 29.907 -9.223 1.874 1.00 49.81 96 SER A C 1
ATOM 729 O O . SER A 1 96 ? 29.630 -8.181 2.465 1.00 49.81 96 SER A O 1
ATOM 731 N N . GLY A 1 97 ? 28.947 -9.997 1.354 1.00 59.78 97 GLY A N 1
ATOM 732 C CA . GLY A 1 97 ? 27.708 -9.454 0.779 1.00 59.78 97 GLY A CA 1
ATOM 733 C C . GLY A 1 97 ? 26.498 -9.164 1.678 1.00 59.78 97 GLY A C 1
ATOM 734 O O . GLY A 1 97 ? 25.618 -8.459 1.199 1.00 59.78 97 GLY A O 1
ATOM 735 N N . ALA A 1 98 ? 26.411 -9.648 2.927 1.00 63.66 98 ALA A N 1
ATOM 736 C CA . ALA A 1 98 ? 25.181 -9.509 3.735 1.00 63.66 98 ALA A CA 1
ATOM 737 C C . ALA A 1 98 ? 25.292 -8.658 5.009 1.00 63.66 98 ALA A C 1
ATOM 739 O O . ALA A 1 98 ? 24.342 -7.994 5.436 1.00 63.66 98 ALA A O 1
ATOM 740 N N . LEU A 1 99 ? 26.474 -8.651 5.615 1.00 68.88 99 LEU A N 1
ATOM 741 C CA . LEU A 1 99 ? 26.684 -8.096 6.947 1.00 68.88 99 LEU A CA 1
ATOM 742 C C . LEU A 1 99 ? 26.308 -6.603 7.075 1.00 68.88 99 LEU A C 1
ATOM 744 O O . LEU A 1 99 ? 25.627 -6.271 8.044 1.00 68.88 99 LEU A O 1
ATOM 748 N N . PRO A 1 100 ? 26.642 -5.702 6.124 1.00 69.62 100 PRO A N 1
ATOM 749 C CA . PRO A 1 100 ? 26.324 -4.280 6.272 1.00 69.62 100 PRO A CA 1
ATOM 750 C C . PRO A 1 100 ? 24.823 -3.982 6.349 1.00 69.62 100 PRO A C 1
ATOM 752 O O . PRO A 1 100 ? 24.413 -3.112 7.111 1.00 69.62 100 PRO A O 1
ATOM 755 N N . TYR A 1 101 ? 23.987 -4.715 5.611 1.00 68.25 101 TYR A N 1
ATOM 756 C CA . TYR A 1 101 ? 22.541 -4.477 5.615 1.00 68.25 101 TYR A CA 1
ATOM 757 C C . TYR A 1 101 ? 21.862 -5.137 6.810 1.00 68.25 101 TYR A C 1
ATOM 759 O O . TYR A 1 101 ? 20.896 -4.582 7.323 1.00 68.25 101 TYR A O 1
ATOM 767 N N . ILE A 1 102 ? 22.378 -6.278 7.287 1.00 71.38 102 ILE A N 1
ATOM 768 C CA . ILE A 1 102 ? 21.942 -6.860 8.563 1.00 71.38 102 ILE A CA 1
ATOM 769 C C . ILE A 1 102 ? 22.254 -5.875 9.690 1.00 71.38 102 ILE A C 1
ATOM 771 O O . ILE A 1 102 ? 21.360 -5.540 10.458 1.00 71.38 102 ILE A O 1
ATOM 775 N N . LEU A 1 103 ? 23.475 -5.331 9.737 1.00 76.50 103 LEU A N 1
ATOM 776 C CA . LEU A 1 103 ? 23.854 -4.305 10.710 1.00 76.50 103 LEU A CA 1
ATOM 777 C C . LEU A 1 103 ? 22.966 -3.063 10.595 1.00 76.50 103 LEU A C 1
ATOM 779 O O . LEU A 1 103 ? 22.469 -2.577 11.609 1.00 76.50 103 LEU A O 1
ATOM 783 N N . LEU A 1 104 ? 22.702 -2.580 9.378 1.00 76.06 104 LEU A N 1
ATOM 784 C CA . LEU A 1 104 ? 21.806 -1.446 9.153 1.00 76.06 104 LEU A CA 1
ATOM 785 C C . LEU A 1 104 ? 20.383 -1.747 9.641 1.00 76.06 104 LEU A C 1
ATOM 787 O O . LEU A 1 104 ? 19.789 -0.933 10.347 1.00 76.06 104 LEU A O 1
ATOM 791 N N . ALA A 1 105 ? 19.839 -2.922 9.321 1.00 70.88 105 ALA A N 1
ATOM 792 C CA . ALA A 1 105 ? 18.530 -3.363 9.793 1.00 70.88 105 ALA A CA 1
ATOM 793 C C . ALA A 1 105 ? 18.492 -3.468 11.323 1.00 70.88 105 ALA A C 1
ATOM 795 O O . ALA A 1 105 ? 17.546 -2.980 11.936 1.00 70.88 105 ALA A O 1
ATOM 796 N N . SER A 1 106 ? 19.526 -4.036 11.947 1.00 74.31 106 SER A N 1
ATOM 797 C CA . SER A 1 106 ? 19.653 -4.153 13.402 1.00 74.31 106 SER A CA 1
ATOM 798 C C . SER A 1 106 ? 19.751 -2.789 14.082 1.00 74.31 106 SER A C 1
ATOM 800 O O . SER A 1 106 ? 19.085 -2.573 15.092 1.00 74.31 106 SER A O 1
ATOM 802 N N . LEU A 1 107 ? 20.513 -1.845 13.523 1.00 78.62 107 LEU A N 1
ATOM 803 C CA . LEU A 1 107 ? 20.602 -0.471 14.028 1.00 78.62 107 LEU A CA 1
ATOM 804 C C . LEU A 1 107 ? 19.262 0.261 13.903 1.00 78.62 107 LEU A C 1
ATOM 806 O O . LEU A 1 107 ? 18.852 0.951 14.837 1.00 78.62 107 LEU A O 1
ATOM 810 N N . ASN A 1 108 ? 18.543 0.066 12.795 1.00 73.94 108 ASN A N 1
ATOM 811 C CA . ASN A 1 108 ? 17.192 0.597 12.628 1.00 73.94 108 ASN A CA 1
ATOM 812 C C . ASN A 1 108 ? 16.210 -0.031 13.619 1.00 73.94 108 ASN A C 1
ATOM 814 O O . ASN A 1 108 ? 15.447 0.692 14.251 1.00 73.94 108 ASN A O 1
ATOM 818 N N . ALA A 1 109 ? 16.255 -1.350 13.809 1.00 72.69 109 ALA A N 1
ATOM 819 C CA . ALA A 1 109 ? 15.421 -2.054 14.778 1.00 72.69 109 ALA A CA 1
ATOM 820 C C . ALA A 1 109 ? 15.679 -1.550 16.201 1.00 72.69 109 ALA A C 1
ATOM 822 O O . ALA A 1 109 ? 14.738 -1.192 16.905 1.00 72.69 109 ALA A O 1
ATOM 823 N N . ALA A 1 110 ? 16.949 -1.471 16.605 1.00 77.19 110 ALA A N 1
ATOM 824 C CA . ALA A 1 110 ? 17.355 -0.985 17.917 1.00 77.19 110 ALA A CA 1
ATOM 825 C C . ALA A 1 110 ? 16.961 0.484 18.115 1.00 77.19 110 ALA A C 1
ATOM 827 O O . ALA A 1 110 ? 16.406 0.835 19.156 1.00 77.19 110 ALA A O 1
ATOM 828 N N . GLY A 1 111 ? 17.178 1.326 17.101 1.00 77.56 111 GLY A N 1
ATOM 829 C CA . GLY A 1 111 ? 16.780 2.728 17.117 1.00 77.56 111 GLY A CA 1
ATOM 830 C C . GLY A 1 111 ? 15.270 2.897 17.250 1.00 77.56 111 GLY A C 1
ATOM 831 O O . GLY A 1 111 ? 14.813 3.633 18.120 1.00 77.56 111 GLY A O 1
ATOM 832 N N . LEU A 1 112 ? 14.482 2.171 16.456 1.00 73.38 112 LEU A N 1
ATOM 833 C CA . LEU A 1 112 ? 13.018 2.197 16.514 1.00 73.38 112 LEU A CA 1
ATOM 834 C C . LEU A 1 112 ? 12.476 1.645 17.820 1.00 73.38 112 LEU A C 1
ATOM 836 O O . LEU A 1 112 ? 11.549 2.220 18.383 1.00 73.38 112 LEU A O 1
ATOM 840 N N . PHE A 1 113 ? 13.061 0.562 18.324 1.00 75.12 113 PHE A N 1
ATOM 841 C CA . PHE A 1 113 ? 12.694 0.013 19.617 1.00 75.12 113 PHE A CA 1
ATOM 842 C C . PHE A 1 113 ? 12.975 1.030 20.725 1.00 75.12 113 PHE A C 1
ATOM 844 O O . PHE A 1 113 ? 12.060 1.383 21.468 1.00 75.12 113 PHE A O 1
ATOM 851 N N . TRP A 1 114 ? 14.185 1.591 20.782 1.00 78.69 114 TRP A N 1
ATOM 852 C CA . TRP A 1 114 ? 14.548 2.627 21.751 1.00 78.69 114 TRP A CA 1
ATOM 853 C C . TRP A 1 114 ? 13.633 3.858 21.663 1.00 78.69 114 TRP A C 1
ATOM 855 O O . TRP A 1 114 ? 13.183 4.384 22.685 1.00 78.69 114 TRP A O 1
ATOM 865 N N . LEU A 1 115 ? 13.291 4.285 20.448 1.00 72.94 115 LEU A N 1
ATOM 866 C CA . LEU A 1 115 ? 12.365 5.385 20.196 1.00 72.94 115 LEU A CA 1
ATOM 867 C C . LEU A 1 115 ? 10.935 5.062 20.624 1.00 72.94 115 LEU A C 1
ATOM 869 O O . LEU A 1 115 ? 10.283 5.915 21.220 1.00 72.94 115 LEU A O 1
ATOM 873 N N . SER A 1 116 ? 10.456 3.845 20.368 1.00 70.88 116 SER A N 1
ATOM 874 C CA . SER A 1 116 ? 9.125 3.394 20.783 1.00 70.88 116 SER A CA 1
ATOM 875 C C . SER A 1 116 ? 9.004 3.358 22.311 1.00 70.88 116 SER A C 1
ATOM 877 O O . SER A 1 116 ? 8.029 3.861 22.870 1.00 70.88 116 SER A O 1
ATOM 879 N N . GLN A 1 117 ? 10.050 2.888 23.001 1.00 72.62 117 GLN A N 1
ATOM 880 C CA . GLN A 1 117 ? 10.132 2.905 24.462 1.00 72.62 117 GLN A CA 1
ATOM 881 C C . GLN A 1 117 ? 10.177 4.345 24.982 1.00 72.62 117 GLN A C 1
ATOM 883 O O . GLN A 1 117 ? 9.427 4.712 25.885 1.00 72.62 117 GLN A O 1
ATOM 888 N N . SER A 1 118 ? 10.975 5.206 24.349 1.00 69.38 118 SER A N 1
ATOM 889 C CA . SER A 1 118 ? 11.056 6.628 24.694 1.00 69.38 118 SER A CA 1
ATOM 890 C C . SER A 1 118 ? 9.726 7.358 24.466 1.00 69.38 118 SER A C 1
ATOM 892 O O . SER A 1 118 ? 9.344 8.211 25.272 1.00 69.38 118 SER A O 1
ATOM 894 N N . ALA A 1 119 ? 8.965 6.987 23.433 1.00 63.41 119 ALA A N 1
ATOM 895 C CA . ALA A 1 119 ? 7.651 7.550 23.140 1.00 63.41 119 ALA A CA 1
ATOM 896 C C . ALA A 1 119 ? 6.615 7.244 24.236 1.00 63.41 119 ALA A C 1
ATOM 898 O O . ALA A 1 119 ? 5.715 8.058 24.463 1.00 63.41 119 ALA A O 1
ATOM 899 N N . SER A 1 120 ? 6.749 6.135 24.968 1.00 67.62 120 SER A N 1
ATOM 900 C CA . SER A 1 120 ? 5.877 5.827 26.113 1.00 67.62 120 SER A CA 1
ATOM 901 C C . SER A 1 120 ? 6.051 6.821 27.283 1.00 67.62 120 SER A C 1
ATOM 903 O O . SER A 1 120 ? 5.115 7.075 28.040 1.00 67.62 120 SER A O 1
ATOM 905 N N . THR A 1 121 ? 7.205 7.496 27.380 1.00 65.62 121 THR A N 1
ATOM 906 C CA . THR A 1 121 ? 7.606 8.322 28.542 1.00 65.62 121 THR A CA 1
ATOM 907 C C . THR A 1 121 ? 7.275 9.828 28.437 1.00 65.62 121 THR A C 1
ATOM 909 O O . THR A 1 121 ? 7.941 10.671 29.037 1.00 65.62 121 THR A O 1
ATOM 912 N N . ARG A 1 122 ? 6.211 10.205 27.705 1.00 63.56 122 ARG A N 1
ATOM 913 C CA . ARG A 1 122 ? 5.717 11.598 27.490 1.00 63.56 122 ARG A CA 1
ATOM 914 C C . ARG A 1 122 ? 6.624 12.550 26.685 1.00 63.56 122 ARG A C 1
ATOM 916 O O . ARG A 1 122 ? 6.274 13.717 26.522 1.00 63.56 122 ARG A O 1
ATOM 923 N N . ARG A 1 123 ? 7.748 12.095 26.126 1.00 64.00 123 ARG A N 1
ATOM 924 C CA . ARG A 1 123 ? 8.658 12.918 25.295 1.00 64.00 123 ARG A CA 1
ATOM 925 C C . ARG A 1 123 ? 8.503 12.621 23.803 1.00 64.00 123 ARG A C 1
ATOM 927 O O . ARG A 1 123 ? 9.479 12.346 23.112 1.00 64.00 123 ARG A O 1
ATOM 934 N N . ARG A 1 124 ? 7.267 12.639 23.300 1.00 72.38 124 ARG A N 1
ATOM 935 C CA . ARG A 1 124 ? 7.010 12.368 21.879 1.00 72.38 124 ARG A CA 1
ATOM 936 C C . ARG A 1 124 ? 7.388 13.578 21.038 1.00 72.38 124 ARG A C 1
ATOM 938 O O . ARG A 1 124 ? 6.990 14.701 21.344 1.00 72.38 124 ARG A O 1
ATOM 945 N N . MET A 1 125 ? 8.122 13.333 19.955 1.00 79.31 125 MET A N 1
ATOM 946 C CA . MET A 1 125 ? 8.195 14.300 18.865 1.00 79.31 125 MET A CA 1
ATOM 947 C C . MET A 1 125 ? 6.774 14.497 18.321 1.00 79.31 125 MET A C 1
ATOM 949 O O . MET A 1 125 ? 6.078 13.494 18.131 1.00 79.31 125 MET A O 1
ATOM 953 N N . PRO A 1 126 ? 6.320 15.740 18.089 1.00 90.06 126 PRO A N 1
ATOM 954 C CA . PRO A 1 126 ? 5.021 15.961 17.469 1.00 90.06 126 PRO A CA 1
ATOM 955 C C . PRO A 1 126 ? 4.972 15.267 16.103 1.00 90.06 126 PRO A C 1
ATOM 957 O O . PRO A 1 126 ? 5.989 15.190 15.415 1.00 90.06 126 PRO A O 1
ATOM 960 N N . ILE A 1 127 ? 3.790 14.805 15.686 1.00 90.31 127 ILE A N 1
ATOM 961 C CA . ILE A 1 127 ? 3.585 14.174 14.369 1.00 90.31 127 ILE A CA 1
ATOM 962 C C . ILE A 1 127 ? 4.139 15.049 13.239 1.00 90.31 127 ILE A C 1
ATOM 964 O O . ILE A 1 127 ? 4.806 14.538 12.348 1.00 90.31 127 ILE A O 1
ATOM 968 N N . ALA A 1 128 ? 3.946 16.370 13.313 1.00 93.00 128 ALA A N 1
ATOM 969 C CA . ALA A 1 128 ? 4.520 17.311 12.352 1.00 93.00 128 ALA A CA 1
ATOM 970 C C . ALA A 1 128 ? 6.053 17.192 12.252 1.00 93.00 128 ALA A C 1
ATOM 972 O O . ALA A 1 128 ? 6.600 17.219 11.156 1.00 93.00 128 ALA A O 1
ATOM 973 N N . GLY A 1 129 ? 6.745 16.986 13.378 1.00 91.44 129 GLY A N 1
ATOM 974 C CA . GLY A 1 129 ? 8.188 16.745 13.397 1.00 91.44 129 GLY A CA 1
ATOM 975 C C . GLY A 1 129 ? 8.580 15.433 12.713 1.00 91.44 129 GLY A C 1
ATOM 976 O O . GLY A 1 129 ? 9.574 15.406 11.996 1.00 91.44 129 GLY A O 1
ATOM 977 N N . LEU A 1 130 ? 7.781 14.370 12.860 1.00 91.25 130 LEU A N 1
ATOM 978 C CA . LEU A 1 130 ? 8.017 13.110 12.143 1.00 91.25 130 LEU A CA 1
ATOM 979 C C . LEU A 1 130 ? 7.764 13.233 10.634 1.00 91.25 130 LEU A C 1
ATOM 981 O O . LEU A 1 130 ? 8.509 12.657 9.849 1.00 91.25 130 LEU A O 1
ATOM 985 N N . LEU A 1 131 ? 6.744 13.989 10.222 1.00 94.81 131 LEU A N 1
ATOM 986 C CA . LEU A 1 131 ? 6.478 14.254 8.804 1.00 94.81 131 LEU A CA 1
ATOM 987 C C . LEU A 1 131 ? 7.599 15.092 8.175 1.00 94.81 131 LEU A C 1
ATOM 989 O O . LEU A 1 131 ? 8.048 14.784 7.075 1.00 94.81 131 LEU A O 1
ATOM 993 N N . LEU A 1 132 ? 8.099 16.103 8.894 1.00 94.00 132 LEU A N 1
ATOM 994 C CA . LEU A 1 132 ? 9.273 16.874 8.475 1.00 94.00 132 LEU A CA 1
ATOM 995 C C . LEU A 1 132 ? 10.523 15.998 8.389 1.00 94.00 132 LEU A C 1
ATOM 997 O O . LEU A 1 132 ? 11.294 16.137 7.444 1.00 94.00 132 LEU A O 1
ATOM 1001 N N . LEU A 1 133 ? 10.711 15.078 9.341 1.00 89.62 133 LEU A N 1
ATOM 1002 C CA . LEU A 1 133 ? 11.799 14.110 9.284 1.00 89.62 133 LEU A CA 1
ATOM 1003 C C . LEU A 1 133 ? 11.675 13.223 8.041 1.00 89.62 133 LEU A C 1
ATOM 1005 O O . LEU A 1 133 ? 12.652 13.105 7.314 1.00 89.62 133 LEU A O 1
ATOM 1009 N N . ALA A 1 134 ? 10.495 12.661 7.763 1.00 92.06 134 ALA A N 1
ATOM 1010 C CA . ALA A 1 134 ? 10.251 11.850 6.568 1.00 92.06 134 ALA A CA 1
ATOM 1011 C C . ALA A 1 134 ? 10.528 12.632 5.272 1.00 92.06 134 ALA A C 1
ATOM 1013 O O . ALA A 1 134 ? 11.200 12.131 4.376 1.00 92.06 134 ALA A O 1
ATOM 1014 N N . LEU A 1 135 ? 10.074 13.886 5.184 1.00 94.12 135 LEU A N 1
ATOM 1015 C CA . LEU A 1 135 ? 10.381 14.758 4.049 1.00 94.12 135 LEU A CA 1
ATOM 1016 C C . LEU A 1 135 ? 11.893 14.975 3.908 1.00 94.12 135 LEU A C 1
ATOM 1018 O O . LEU A 1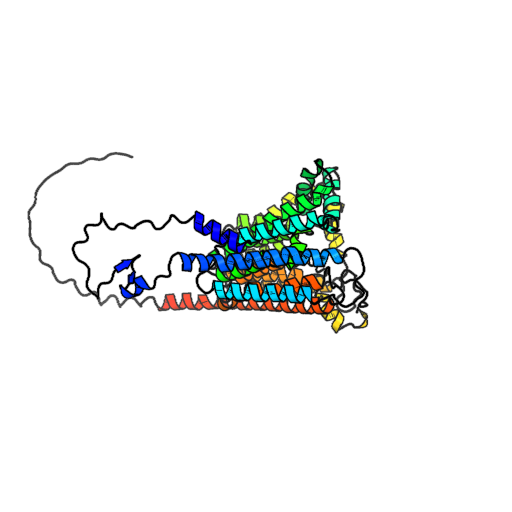 135 ? 12.442 14.820 2.819 1.00 94.12 135 LEU A O 1
ATOM 1022 N N . ALA A 1 136 ? 12.575 15.309 5.004 1.00 90.94 136 ALA A N 1
ATOM 1023 C CA . ALA A 1 136 ? 14.010 15.566 5.000 1.00 90.94 136 ALA A CA 1
ATOM 1024 C C . ALA A 1 136 ? 14.817 14.321 4.610 1.00 90.94 136 ALA A C 1
ATOM 1026 O O . ALA A 1 136 ? 15.728 14.428 3.789 1.00 90.94 136 ALA A O 1
ATOM 1027 N N . THR A 1 137 ? 14.473 13.140 5.139 1.00 87.44 137 THR A N 1
ATOM 1028 C CA . THR A 1 137 ? 15.138 11.882 4.765 1.00 87.44 137 THR A CA 1
ATOM 1029 C C . THR A 1 137 ? 14.931 11.574 3.291 1.00 87.44 137 THR A C 1
ATOM 1031 O O . THR A 1 137 ? 15.884 11.185 2.612 1.00 87.44 137 THR A O 1
ATOM 1034 N N . ARG A 1 138 ? 13.727 11.828 2.764 1.00 90.50 138 ARG A N 1
ATOM 1035 C CA . ARG A 1 138 ? 13.434 11.581 1.355 1.00 90.50 138 ARG A CA 1
ATOM 1036 C C . ARG A 1 138 ? 14.147 12.552 0.420 1.00 90.50 138 ARG A C 1
ATOM 1038 O O . ARG A 1 138 ? 14.694 12.136 -0.600 1.00 90.50 138 ARG A O 1
ATOM 1045 N N . LEU A 1 139 ? 14.196 13.832 0.756 1.00 92.06 139 LEU A N 1
ATOM 1046 C CA . LEU A 1 139 ? 14.946 14.800 -0.042 1.00 92.06 139 LEU A CA 1
ATOM 1047 C C . LEU A 1 139 ? 16.452 14.519 0.007 1.00 92.06 139 LEU A C 1
ATOM 1049 O O . LEU A 1 139 ? 17.109 14.563 -1.031 1.00 92.06 139 LEU A O 1
ATOM 1053 N N . ALA A 1 140 ? 16.990 14.168 1.179 1.00 87.88 140 ALA A N 1
ATOM 1054 C CA . ALA A 1 140 ? 18.402 13.822 1.331 1.00 87.88 140 ALA A CA 1
ATOM 1055 C C . ALA A 1 140 ? 18.780 12.587 0.502 1.00 87.88 140 ALA A C 1
ATOM 1057 O O . ALA A 1 140 ? 19.784 12.598 -0.210 1.00 87.88 140 ALA A O 1
ATOM 1058 N N . TYR A 1 141 ? 17.959 11.538 0.551 1.00 86.38 141 TYR A N 1
ATOM 1059 C CA . TYR A 1 141 ? 18.198 10.327 -0.224 1.00 86.38 141 TYR A CA 1
ATOM 1060 C C . TYR A 1 141 ? 18.067 10.567 -1.737 1.00 86.38 141 TYR A C 1
ATOM 1062 O O . TYR A 1 141 ? 18.906 10.100 -2.507 1.00 86.38 141 TYR A O 1
ATOM 1070 N N . LEU A 1 142 ? 17.073 11.351 -2.170 1.00 88.62 142 LEU A N 1
ATOM 1071 C CA . LEU A 1 142 ? 16.931 11.758 -3.570 1.00 88.62 142 LEU A CA 1
ATOM 1072 C C . LEU A 1 142 ? 18.157 12.537 -4.055 1.00 88.62 142 LEU A C 1
ATOM 1074 O O . LEU A 1 142 ? 18.717 12.206 -5.098 1.00 88.62 142 LEU A O 1
ATOM 1078 N N . ALA A 1 143 ? 18.604 13.532 -3.285 1.00 89.00 143 ALA A N 1
ATOM 1079 C CA . ALA A 1 143 ? 19.793 14.317 -3.604 1.00 89.00 143 ALA A CA 1
ATOM 1080 C C . ALA A 1 143 ? 21.034 13.425 -3.743 1.00 89.00 143 ALA A C 1
ATOM 1082 O O . ALA A 1 143 ? 21.813 13.586 -4.681 1.00 89.00 143 ALA A O 1
ATOM 1083 N N . LEU A 1 144 ? 21.185 12.432 -2.865 1.00 85.19 144 LEU A N 1
ATOM 1084 C CA . LEU A 1 144 ? 22.286 11.479 -2.940 1.00 85.19 144 LEU A CA 1
ATOM 1085 C C . LEU A 1 144 ? 22.193 10.549 -4.158 1.00 85.19 144 LEU A C 1
ATOM 1087 O O . LEU A 1 144 ? 23.208 10.302 -4.812 1.00 85.19 144 LEU A O 1
ATOM 1091 N N . ARG A 1 145 ? 20.997 10.067 -4.521 1.00 82.75 145 ARG A N 1
ATOM 1092 C CA . ARG A 1 145 ? 20.804 9.298 -5.766 1.00 82.75 145 ARG A CA 1
ATOM 1093 C C . ARG A 1 145 ? 21.137 10.112 -7.010 1.00 82.75 145 ARG A C 1
ATOM 1095 O O . ARG A 1 145 ? 21.680 9.556 -7.960 1.00 82.75 145 ARG A O 1
ATOM 1102 N N . GLN A 1 146 ? 20.835 11.408 -7.002 1.00 85.81 146 GLN A N 1
ATOM 1103 C CA . GLN A 1 146 ? 21.218 12.304 -8.092 1.00 85.81 146 GLN A CA 1
ATOM 1104 C C . GLN A 1 146 ? 22.734 12.513 -8.134 1.00 85.81 146 GLN A C 1
ATOM 1106 O O . GLN A 1 146 ? 23.346 12.324 -9.181 1.00 85.81 146 GLN A O 1
ATOM 1111 N N . ALA A 1 147 ? 23.359 12.800 -6.989 1.00 85.75 147 ALA A N 1
ATOM 1112 C CA . ALA A 1 147 ? 24.806 13.007 -6.893 1.00 85.75 147 ALA A CA 1
ATOM 1113 C C . ALA A 1 147 ? 25.629 11.770 -7.302 1.00 85.75 147 ALA A C 1
ATOM 1115 O O . ALA A 1 147 ? 26.757 11.905 -7.764 1.00 85.75 147 ALA A O 1
ATOM 1116 N N . THR A 1 148 ? 25.068 10.568 -7.147 1.00 82.19 148 THR A N 1
ATOM 1117 C CA . THR A 1 148 ? 25.714 9.292 -7.506 1.00 82.19 148 THR A CA 1
ATOM 1118 C C . THR A 1 148 ? 25.334 8.773 -8.896 1.00 82.19 148 THR A C 1
ATOM 1120 O O . THR A 1 148 ? 25.823 7.723 -9.301 1.00 82.19 148 THR A O 1
ATOM 1123 N N . GLY A 1 149 ? 24.441 9.454 -9.626 1.00 79.81 149 GLY A N 1
ATOM 1124 C CA . GLY A 1 149 ? 23.918 8.989 -10.918 1.00 79.81 149 GLY A CA 1
ATOM 1125 C C . GLY A 1 149 ? 22.963 7.786 -10.836 1.00 79.81 149 GLY A C 1
ATOM 1126 O O . GLY A 1 149 ? 22.403 7.366 -11.848 1.00 79.81 149 GLY A O 1
ATOM 1127 N N . ALA A 1 150 ? 22.699 7.256 -9.637 1.00 73.56 150 ALA A N 1
ATOM 1128 C CA . ALA A 1 150 ? 21.822 6.105 -9.419 1.00 73.56 150 ALA A CA 1
ATOM 1129 C C . ALA A 1 150 ? 20.348 6.378 -9.777 1.00 73.56 150 ALA A C 1
ATOM 1131 O O . ALA A 1 150 ? 19.556 5.445 -9.901 1.00 73.56 150 ALA A O 1
ATOM 1132 N N . ALA A 1 151 ? 19.947 7.643 -9.922 1.00 66.88 151 ALA A N 1
ATOM 1133 C CA . ALA A 1 151 ? 18.588 8.020 -10.310 1.00 66.88 151 ALA A CA 1
ATOM 1134 C C . ALA A 1 151 ? 18.227 7.658 -11.768 1.00 66.88 151 ALA A C 1
ATOM 1136 O O . ALA A 1 151 ? 17.044 7.612 -12.093 1.00 66.88 151 ALA A O 1
ATOM 1137 N N . GLN A 1 152 ? 19.206 7.395 -12.645 1.00 61.62 152 GLN A N 1
ATOM 1138 C CA . GLN A 1 152 ? 18.954 7.172 -14.078 1.00 61.62 152 GLN A CA 1
ATOM 1139 C C . GLN A 1 152 ? 18.744 5.700 -14.486 1.00 61.62 152 GLN A C 1
ATOM 1141 O O . GLN A 1 152 ? 18.422 5.437 -15.640 1.00 61.62 152 GLN A O 1
ATOM 1146 N N . VAL A 1 153 ? 18.902 4.737 -13.569 1.00 64.19 153 VAL A N 1
ATOM 1147 C CA . VAL A 1 153 ? 19.006 3.296 -13.898 1.00 64.19 153 VAL A CA 1
ATOM 1148 C C . VAL A 1 153 ? 17.796 2.479 -13.408 1.00 64.19 153 VAL A C 1
ATOM 1150 O O . VAL A 1 153 ? 17.954 1.353 -12.948 1.00 64.19 153 VAL A O 1
ATOM 1153 N N . ASP A 1 154 ? 16.573 3.017 -13.477 1.00 81.25 154 ASP A N 1
ATOM 1154 C CA . ASP A 1 154 ? 15.361 2.251 -13.125 1.00 81.25 154 ASP A CA 1
ATOM 1155 C C . ASP A 1 154 ? 14.517 1.917 -14.366 1.00 81.25 154 ASP A C 1
ATOM 1157 O O . ASP A 1 154 ? 14.029 2.801 -15.075 1.00 81.25 154 ASP A O 1
ATOM 1161 N N . GLY A 1 155 ? 14.349 0.616 -14.621 1.00 87.25 155 GLY A N 1
ATOM 1162 C CA . GLY A 1 155 ? 13.586 0.103 -15.758 1.00 87.25 155 GLY A CA 1
ATOM 1163 C C . GLY A 1 155 ? 12.101 0.471 -15.720 1.00 87.25 155 GLY A C 1
ATOM 1164 O O . GLY A 1 155 ? 11.514 0.697 -16.781 1.00 87.25 155 GLY A O 1
ATOM 1165 N N . ASP A 1 156 ? 11.513 0.608 -14.531 1.00 90.69 156 ASP A N 1
ATOM 1166 C CA . ASP A 1 156 ? 10.107 0.991 -14.385 1.00 90.69 156 ASP A CA 1
ATOM 1167 C C . ASP A 1 156 ? 9.927 2.484 -14.650 1.00 90.69 156 ASP A C 1
ATOM 1169 O O . ASP A 1 156 ? 9.012 2.876 -15.368 1.00 90.69 156 ASP A O 1
ATOM 1173 N N . VAL A 1 157 ? 10.842 3.328 -14.166 1.00 92.12 157 VAL A N 1
ATOM 1174 C CA . VAL A 1 157 ? 10.815 4.769 -14.471 1.00 92.12 157 VAL A CA 1
ATOM 1175 C C . VAL A 1 157 ? 10.958 5.000 -15.975 1.00 92.12 157 VAL A C 1
ATOM 1177 O O . VAL A 1 157 ? 10.217 5.803 -16.546 1.00 92.12 157 VAL A O 1
ATOM 1180 N N . ALA A 1 158 ? 11.849 4.257 -16.640 1.00 93.19 158 ALA A N 1
ATOM 1181 C CA . ALA A 1 158 ? 11.969 4.287 -18.096 1.00 93.19 158 ALA A CA 1
ATOM 1182 C C . ALA A 1 158 ? 10.680 3.812 -18.793 1.00 93.19 158 ALA A C 1
ATOM 1184 O O . ALA A 1 158 ? 10.271 4.391 -19.800 1.00 93.19 158 ALA A O 1
ATOM 1185 N N . LEU A 1 159 ? 10.005 2.790 -18.256 1.00 95.06 159 LEU A N 1
ATOM 1186 C CA . LEU A 1 159 ? 8.706 2.337 -18.756 1.00 95.06 159 LEU A CA 1
ATOM 1187 C C . LEU A 1 159 ? 7.628 3.425 -18.613 1.00 95.06 159 LEU A C 1
ATOM 1189 O O . LEU A 1 159 ? 6.918 3.699 -19.581 1.00 95.06 159 LEU A O 1
ATOM 1193 N N . PHE A 1 160 ? 7.536 4.082 -17.455 1.00 96.12 160 PHE A N 1
ATOM 1194 C CA . PHE A 1 160 ? 6.576 5.165 -17.216 1.00 96.12 160 PHE A CA 1
ATOM 1195 C C . PHE A 1 160 ? 6.830 6.356 -18.144 1.00 96.12 160 PHE A C 1
ATOM 1197 O O . PHE A 1 160 ? 5.880 6.911 -18.695 1.00 96.12 160 PHE A O 1
ATOM 1204 N N . LEU A 1 161 ? 8.103 6.701 -18.372 1.00 95.75 161 LEU A N 1
ATOM 1205 C CA . LEU A 1 161 ? 8.498 7.727 -19.335 1.00 95.75 161 LEU A CA 1
ATOM 1206 C C . LEU A 1 161 ? 7.998 7.384 -20.743 1.00 95.75 161 LEU A C 1
ATOM 1208 O O . LEU A 1 161 ? 7.395 8.238 -21.388 1.00 95.75 161 LEU A O 1
ATOM 1212 N N . ARG A 1 162 ? 8.172 6.137 -21.204 1.00 96.75 162 ARG A N 1
ATOM 1213 C CA . ARG A 1 162 ? 7.669 5.707 -22.522 1.00 96.75 162 ARG A CA 1
ATOM 1214 C C . ARG A 1 162 ? 6.152 5.859 -22.638 1.00 96.75 162 ARG A C 1
ATOM 1216 O O . ARG A 1 162 ? 5.672 6.341 -23.662 1.00 96.75 162 ARG A O 1
ATOM 1223 N N . TYR A 1 163 ? 5.399 5.492 -21.599 1.00 97.81 163 TYR A N 1
ATOM 1224 C CA . TYR A 1 163 ? 3.947 5.698 -21.585 1.00 97.81 163 TYR A CA 1
ATOM 1225 C C . TYR A 1 163 ? 3.581 7.182 -21.658 1.00 97.81 163 TYR A C 1
ATOM 1227 O O . TYR A 1 163 ? 2.731 7.570 -22.461 1.00 97.81 163 TYR A O 1
ATOM 1235 N N . ALA A 1 164 ? 4.252 8.016 -20.862 1.00 97.00 164 ALA A N 1
ATOM 1236 C CA . ALA A 1 164 ? 4.013 9.451 -20.837 1.00 97.00 164 ALA A CA 1
ATOM 1237 C C . ALA A 1 164 ? 4.346 10.123 -22.178 1.00 97.00 164 ALA A C 1
ATOM 1239 O O . ALA A 1 164 ? 3.569 10.955 -22.641 1.00 97.00 164 ALA A O 1
ATOM 1240 N N . GLN A 1 165 ? 5.448 9.731 -22.825 1.00 96.31 165 GLN A N 1
ATOM 1241 C CA . GLN A 1 165 ? 5.850 10.222 -24.146 1.00 96.31 165 GLN A CA 1
ATOM 1242 C C . GLN A 1 165 ? 4.850 9.844 -25.233 1.00 96.31 165 GLN A C 1
ATOM 1244 O O . GLN A 1 165 ? 4.466 10.703 -26.024 1.00 96.31 165 GLN A O 1
ATOM 1249 N N . ALA A 1 166 ? 4.409 8.582 -25.259 1.00 96.75 166 ALA A N 1
ATOM 1250 C CA . ALA A 1 166 ? 3.396 8.134 -26.208 1.00 96.75 166 ALA A CA 1
ATOM 1251 C C . ALA A 1 166 ? 2.117 8.973 -26.061 1.00 96.75 166 ALA A C 1
ATOM 1253 O O . ALA A 1 166 ? 1.622 9.521 -27.046 1.00 96.75 166 ALA A O 1
ATOM 1254 N N . PHE A 1 167 ? 1.648 9.160 -24.824 1.00 96.81 167 PHE A N 1
ATOM 1255 C CA . PHE A 1 167 ? 0.444 9.941 -24.545 1.00 96.81 167 PHE A CA 1
ATOM 1256 C C . PHE A 1 167 ? 0.587 11.424 -24.874 1.00 96.81 167 PHE A C 1
ATOM 1258 O O . PHE A 1 167 ? -0.290 11.992 -25.522 1.00 96.81 167 PHE A O 1
ATOM 1265 N N . ALA A 1 168 ? 1.714 12.041 -24.512 1.00 94.69 168 ALA A N 1
ATOM 1266 C CA . ALA A 1 168 ? 2.017 13.421 -24.883 1.00 94.69 168 ALA A CA 1
ATOM 1267 C C . ALA A 1 168 ? 2.132 13.606 -26.409 1.00 94.69 168 ALA A C 1
ATOM 1269 O O . ALA A 1 168 ? 1.803 14.671 -26.922 1.00 94.69 168 ALA A O 1
ATOM 1270 N N . GLY A 1 169 ? 2.542 12.563 -27.138 1.00 95.06 169 GLY A N 1
ATOM 1271 C CA . GLY A 1 169 ? 2.550 12.510 -28.602 1.00 95.06 169 GLY A CA 1
ATOM 1272 C C . GLY A 1 169 ? 1.188 12.213 -29.243 1.00 95.06 169 GLY A C 1
ATOM 1273 O O . GLY A 1 169 ? 1.136 11.942 -30.440 1.00 95.06 169 GLY A O 1
ATOM 1274 N N . GLY A 1 170 ? 0.095 12.218 -28.471 1.00 95.69 170 GLY A N 1
ATOM 1275 C CA . GLY A 1 170 ? -1.261 11.957 -28.965 1.00 95.69 170 GLY A CA 1
ATOM 1276 C C . GLY A 1 170 ? -1.594 10.476 -29.168 1.00 95.69 170 GLY A C 1
ATOM 1277 O O . GLY A 1 170 ? -2.631 10.157 -29.747 1.00 95.69 170 GLY A O 1
ATOM 1278 N N . GLN A 1 171 ? -0.746 9.556 -28.701 1.00 96.31 171 GLN A N 1
ATOM 1279 C CA . GLN A 1 171 ? -0.985 8.116 -28.788 1.00 96.31 171 GLN A CA 1
ATOM 1280 C C . GLN A 1 171 ? -1.449 7.579 -27.438 1.00 96.31 171 GLN A C 1
ATOM 1282 O O . GLN A 1 171 ? -0.782 7.757 -26.430 1.00 96.31 171 GLN A O 1
ATOM 1287 N N . TYR A 1 172 ? -2.549 6.837 -27.392 1.00 96.75 172 TYR A N 1
ATOM 1288 C CA . TYR A 1 172 ? -2.904 6.083 -26.189 1.00 96.75 172 TYR A CA 1
ATOM 1289 C C . TYR A 1 172 ? -2.040 4.809 -26.128 1.00 96.75 172 TYR A C 1
ATOM 1291 O O . TYR A 1 172 ? -2.223 3.962 -26.995 1.00 96.75 172 TYR A O 1
ATOM 1299 N N . PRO A 1 173 ? -1.071 4.636 -25.205 1.00 97.44 173 PRO A N 1
ATOM 1300 C CA . PRO A 1 173 ? -0.218 3.441 -25.175 1.00 97.44 173 PRO A CA 1
ATOM 1301 C C . PRO A 1 173 ? -0.952 2.180 -24.694 1.00 97.44 173 PRO A C 1
ATOM 1303 O O . PRO A 1 173 ? -1.921 2.250 -23.943 1.00 97.44 173 PRO A O 1
ATOM 1306 N N . GLU A 1 174 ? -0.451 1.008 -25.089 1.00 97.31 174 GLU A N 1
ATOM 1307 C CA . GLU A 1 174 ? -0.741 -0.236 -24.367 1.00 97.31 174 GLU A CA 1
ATOM 1308 C C . GLU A 1 174 ? 0.011 -0.204 -23.035 1.00 97.31 174 GLU A C 1
ATOM 1310 O O . GLU A 1 174 ? 1.223 -0.001 -23.014 1.00 97.31 174 GLU A O 1
ATOM 1315 N N . MET A 1 175 ? -0.706 -0.341 -21.919 1.00 96.75 175 MET A N 1
ATOM 1316 C CA . MET A 1 175 ? -0.138 -0.148 -20.584 1.00 96.75 175 MET A CA 1
ATOM 1317 C C . MET A 1 175 ? -0.411 -1.325 -19.665 1.00 96.75 175 MET A C 1
ATOM 1319 O O . MET A 1 175 ? -1.512 -1.867 -19.640 1.00 96.75 175 MET A O 1
ATOM 1323 N N . GLU A 1 176 ? 0.564 -1.635 -18.816 1.00 96.12 176 GLU A N 1
ATOM 1324 C CA . GLU A 1 176 ? 0.432 -2.613 -17.728 1.00 96.12 176 GLU A CA 1
ATOM 1325 C C . GLU A 1 176 ? -0.357 -2.095 -16.514 1.00 96.12 176 GLU A C 1
ATOM 1327 O O . GLU A 1 176 ? -0.589 -2.843 -15.572 1.00 96.12 176 GLU A O 1
ATOM 1332 N N . TYR A 1 177 ? -0.757 -0.825 -16.481 1.00 96.75 177 TYR A N 1
ATOM 1333 C CA . TYR A 1 177 ? -1.440 -0.230 -15.329 1.00 96.75 177 TYR A CA 1
ATOM 1334 C C . TYR A 1 177 ? -2.825 0.298 -15.710 1.00 96.75 177 TYR A C 1
ATOM 1336 O O . TYR A 1 177 ? -3.059 0.590 -16.887 1.00 96.75 177 TYR A O 1
ATOM 1344 N N . PRO A 1 178 ? -3.739 0.467 -14.732 1.00 97.50 178 PRO A N 1
ATOM 1345 C CA . PRO A 1 178 ? -5.019 1.100 -14.999 1.00 97.50 178 PRO A CA 1
ATOM 1346 C C . PRO A 1 178 ? -4.803 2.524 -15.522 1.00 97.50 178 PRO A C 1
ATOM 1348 O O . PRO A 1 178 ? -3.816 3.193 -15.210 1.00 97.50 178 PRO A O 1
ATOM 1351 N N . GLN A 1 179 ? -5.741 2.986 -16.339 1.00 97.12 179 GLN A N 1
ATOM 1352 C CA . GLN A 1 179 ? -5.546 4.139 -17.215 1.00 97.12 179 GLN A CA 1
ATOM 1353 C C . GLN A 1 179 ? -5.338 5.454 -16.458 1.00 97.12 179 GLN A C 1
ATOM 1355 O O . GLN A 1 179 ? -4.675 6.354 -16.967 1.00 97.12 179 GLN A O 1
ATOM 1360 N N . GLY A 1 180 ? -5.833 5.567 -15.222 1.00 96.94 180 GLY A N 1
ATOM 1361 C CA . GLY A 1 180 ? -5.584 6.746 -14.392 1.00 96.94 180 GLY A CA 1
ATOM 1362 C C . GLY A 1 180 ? -4.114 6.928 -14.011 1.00 96.94 180 GLY A C 1
ATOM 1363 O O . GLY A 1 180 ? -3.689 8.063 -13.801 1.00 96.94 180 GLY A O 1
ATOM 1364 N N . ALA A 1 181 ? -3.307 5.859 -13.994 1.00 97.69 181 ALA A N 1
ATOM 1365 C CA . ALA A 1 181 ? -1.862 5.959 -13.783 1.00 97.69 181 ALA A CA 1
ATOM 1366 C C . ALA A 1 181 ? -1.172 6.797 -14.874 1.00 97.69 181 ALA A C 1
ATOM 1368 O O . ALA A 1 181 ? -0.168 7.454 -14.600 1.00 97.69 181 ALA A O 1
ATOM 1369 N N . LEU A 1 182 ? -1.738 6.847 -16.087 1.00 97.31 182 LEU A N 1
ATOM 1370 C CA . LEU A 1 182 ? -1.186 7.640 -17.182 1.00 97.31 182 LEU A CA 1
ATOM 1371 C C . LEU A 1 182 ? -1.165 9.135 -16.857 1.00 97.31 182 LEU A C 1
ATOM 1373 O O . LEU A 1 182 ? -0.182 9.799 -17.159 1.00 97.31 182 LEU A O 1
ATOM 1377 N N . ALA A 1 183 ? -2.184 9.650 -16.162 1.00 96.19 183 ALA A N 1
ATOM 1378 C CA . ALA A 1 183 ? -2.210 11.048 -15.737 1.00 96.19 183 ALA A CA 1
ATOM 1379 C C . ALA A 1 183 ? -1.029 11.386 -14.813 1.00 96.19 183 ALA A C 1
ATOM 1381 O O . ALA A 1 183 ? -0.414 12.441 -14.950 1.00 96.19 183 ALA A O 1
ATOM 1382 N N . LEU A 1 184 ? -0.672 10.468 -13.909 1.00 96.56 184 LEU A N 1
ATOM 1383 C CA . LEU A 1 184 ? 0.465 10.629 -13.005 1.00 96.56 184 LEU A CA 1
ATOM 1384 C C . LEU A 1 184 ? 1.801 10.604 -13.765 1.00 96.56 184 LEU A C 1
ATOM 1386 O O . LEU A 1 184 ? 2.668 11.442 -13.514 1.00 96.56 184 LEU A O 1
ATOM 1390 N N . PHE A 1 185 ? 1.958 9.676 -14.712 1.00 97.44 185 PHE A N 1
ATOM 1391 C CA . PHE A 1 185 ? 3.166 9.579 -15.539 1.00 97.44 185 PHE A CA 1
ATOM 1392 C C . PHE A 1 185 ? 3.324 10.805 -16.446 1.00 97.44 185 PHE A C 1
ATOM 1394 O O . PHE A 1 185 ? 4.403 11.387 -16.533 1.00 97.44 185 PHE A O 1
ATOM 1401 N N . THR A 1 186 ? 2.238 11.268 -17.063 1.00 96.75 186 THR A N 1
ATOM 1402 C CA . THR A 1 186 ? 2.240 12.481 -17.885 1.00 96.75 186 THR A CA 1
ATOM 1403 C C . THR A 1 186 ? 2.499 13.737 -17.054 1.00 96.75 186 THR A C 1
ATOM 1405 O O . THR A 1 186 ? 3.236 14.608 -17.507 1.00 96.75 186 THR A O 1
ATOM 1408 N N . LEU A 1 187 ? 1.992 13.824 -15.819 1.00 96.25 187 LEU A N 1
ATOM 1409 C CA . LEU A 1 187 ? 2.307 14.935 -14.914 1.00 96.25 187 LEU A CA 1
ATOM 1410 C C . LEU A 1 187 ? 3.813 15.015 -14.614 1.00 96.25 187 LEU A C 1
ATOM 1412 O O . LEU A 1 187 ? 4.379 16.106 -14.639 1.00 96.25 187 LEU A O 1
ATOM 1416 N N . ALA A 1 188 ? 4.472 13.870 -14.398 1.00 95.69 188 ALA A N 1
ATOM 1417 C CA . ALA A 1 188 ? 5.929 13.805 -14.234 1.00 95.69 188 ALA A CA 1
ATOM 1418 C C . ALA A 1 188 ? 6.689 14.222 -15.505 1.00 95.69 188 ALA A C 1
ATOM 1420 O O . ALA A 1 188 ? 7.824 14.690 -15.424 1.00 95.69 188 ALA A O 1
ATOM 1421 N N . TYR A 1 189 ? 6.064 14.053 -16.672 1.00 96.00 189 TYR A N 1
ATOM 1422 C CA . TYR A 1 189 ? 6.635 14.375 -17.975 1.00 96.00 189 TYR A CA 1
ATOM 1423 C C . TYR A 1 189 ? 6.555 15.860 -18.338 1.00 96.00 189 TYR A C 1
ATOM 1425 O O . TYR A 1 189 ? 7.430 16.337 -19.055 1.00 96.00 189 TYR A O 1
ATOM 1433 N N . LEU A 1 190 ? 5.582 16.627 -17.834 1.00 93.75 190 LEU A N 1
ATOM 1434 C CA . LEU A 1 190 ? 5.419 18.045 -18.207 1.00 93.75 190 LEU A CA 1
ATOM 1435 C C . LEU A 1 190 ? 6.697 18.902 -18.052 1.00 93.75 190 LEU A C 1
ATOM 1437 O O . LEU A 1 190 ? 6.995 19.669 -18.968 1.00 93.75 190 LEU A O 1
ATOM 1441 N N . PRO A 1 191 ? 7.504 18.772 -16.978 1.00 92.62 191 PRO A N 1
ATOM 1442 C CA . PRO A 1 191 ? 8.729 19.563 -16.817 1.00 92.62 191 PRO A CA 1
ATOM 1443 C C . PRO A 1 191 ? 9.919 19.067 -17.659 1.00 92.62 191 PRO A C 1
ATOM 1445 O O . PRO A 1 191 ? 11.000 19.657 -17.610 1.00 92.62 191 PRO A O 1
ATOM 1448 N N . THR A 1 192 ? 9.762 17.983 -18.429 1.00 87.31 192 THR A N 1
ATOM 1449 C CA . THR A 1 192 ? 10.841 17.418 -19.263 1.00 87.31 192 THR A CA 1
ATOM 1450 C C . THR A 1 192 ? 11.141 18.236 -20.515 1.00 87.31 192 THR A C 1
ATOM 1452 O O . THR A 1 192 ? 12.108 17.940 -21.213 1.00 87.31 192 THR A O 1
ATOM 1455 N N . THR A 1 193 ? 10.400 19.321 -20.761 1.00 83.00 193 THR A N 1
ATOM 1456 C CA . THR A 1 193 ? 10.767 20.356 -21.744 1.00 83.00 193 THR A CA 1
ATOM 1457 C C . THR A 1 193 ? 12.149 20.961 -21.472 1.00 83.00 193 T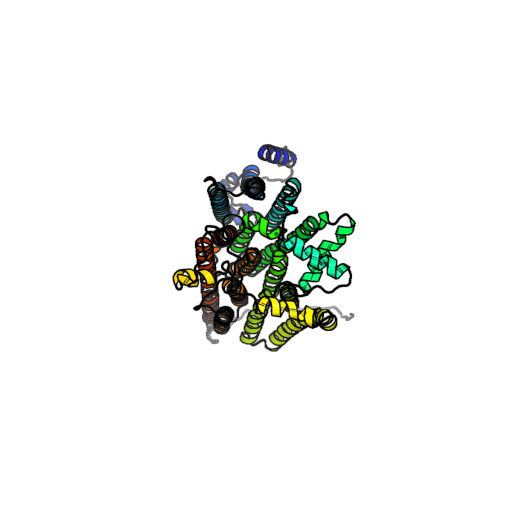HR A C 1
ATOM 1459 O O . THR A 1 193 ? 12.792 21.448 -22.396 1.00 83.00 193 THR A O 1
ATOM 1462 N N . ILE A 1 194 ? 12.636 20.876 -20.227 1.00 79.75 194 ILE A N 1
ATOM 1463 C CA . ILE A 1 194 ? 13.990 21.281 -19.810 1.00 79.75 194 ILE A CA 1
ATOM 1464 C C . ILE A 1 194 ? 15.049 20.233 -20.222 1.00 79.75 194 ILE A C 1
ATOM 1466 O O . ILE A 1 194 ? 16.229 20.546 -20.357 1.00 79.75 194 ILE A O 1
ATOM 1470 N N . GLY A 1 195 ? 14.637 18.984 -20.443 1.00 88.31 195 GLY A N 1
ATOM 1471 C CA . GLY A 1 195 ? 15.480 17.869 -20.865 1.00 88.31 195 GLY A CA 1
ATOM 1472 C C . GLY A 1 195 ? 14.910 16.532 -20.396 1.00 88.31 195 GLY A C 1
ATOM 1473 O O . GLY A 1 195 ? 14.495 16.394 -19.250 1.00 88.31 195 GLY A O 1
ATOM 1474 N N . ILE A 1 196 ? 14.938 15.505 -21.248 1.00 87.06 196 ILE A N 1
ATOM 1475 C CA . ILE A 1 196 ? 14.345 14.190 -20.937 1.00 87.06 196 ILE A CA 1
ATOM 1476 C C . ILE A 1 196 ? 14.938 13.530 -19.678 1.00 87.06 196 ILE A C 1
ATOM 1478 O O . ILE A 1 196 ? 14.252 12.804 -18.960 1.00 87.06 196 ILE A O 1
ATOM 1482 N N . GLY A 1 197 ? 16.201 13.842 -19.369 1.00 87.75 197 GLY A N 1
ATOM 1483 C CA . GLY A 1 197 ? 16.899 13.361 -18.178 1.00 87.75 197 GLY A CA 1
ATOM 1484 C C . GLY A 1 197 ? 16.337 13.886 -16.852 1.00 87.75 197 GLY A C 1
ATOM 1485 O O . GLY A 1 197 ? 16.707 13.361 -15.804 1.00 87.75 197 GLY A O 1
ATOM 1486 N N . THR A 1 198 ? 15.438 14.880 -16.861 1.00 91.44 198 THR A N 1
ATOM 1487 C CA . THR A 1 198 ? 14.784 15.377 -15.638 1.00 91.44 198 THR A CA 1
ATOM 1488 C C . THR A 1 198 ? 13.606 14.508 -15.198 1.00 91.44 198 THR A C 1
ATOM 1490 O O . THR A 1 198 ? 13.199 14.596 -14.039 1.00 91.44 198 THR A O 1
ATOM 1493 N N . TYR A 1 199 ? 13.090 13.621 -16.062 1.00 93.25 199 TYR A N 1
ATOM 1494 C CA . TYR A 1 199 ? 11.914 12.802 -15.755 1.00 93.25 199 TYR A CA 1
ATOM 1495 C C . TYR A 1 199 ? 12.044 11.996 -14.450 1.00 93.25 199 TYR A C 1
ATOM 1497 O O . TYR A 1 199 ? 11.139 12.099 -13.620 1.00 93.25 199 TYR A O 1
ATOM 1505 N N . PRO A 1 200 ? 13.147 11.256 -14.185 1.00 92.12 200 PRO A N 1
ATOM 1506 C CA . PRO A 1 200 ? 13.280 10.502 -12.937 1.00 92.12 200 PRO A CA 1
ATOM 1507 C C . PRO A 1 200 ? 13.217 11.391 -11.692 1.00 92.12 200 PRO A C 1
ATOM 1509 O O . PRO A 1 200 ? 12.648 10.993 -10.679 1.00 92.12 200 PRO A O 1
ATOM 1512 N N . LEU A 1 201 ? 13.757 12.615 -11.770 1.00 92.50 201 LEU A N 1
ATOM 1513 C CA . LEU A 1 201 ? 13.692 13.586 -10.679 1.00 92.50 201 LEU A CA 1
ATOM 1514 C C . LEU A 1 201 ? 12.257 14.075 -10.459 1.00 92.50 201 LEU A C 1
ATOM 1516 O O . LEU A 1 201 ? 11.777 14.071 -9.328 1.00 92.50 201 LEU A O 1
ATOM 1520 N N . CYS A 1 202 ? 11.568 14.487 -11.523 1.00 94.00 202 CYS A N 1
ATOM 1521 C CA . CYS A 1 202 ? 10.192 14.973 -11.436 1.00 94.00 202 CYS A CA 1
ATOM 1522 C C . CYS A 1 202 ? 9.244 13.885 -10.923 1.00 94.00 202 CYS A C 1
ATOM 1524 O O . CYS A 1 202 ? 8.431 14.140 -10.037 1.00 94.00 202 CYS A O 1
ATOM 1526 N N . PHE A 1 203 ? 9.399 12.660 -11.419 1.00 94.38 203 PHE A N 1
ATOM 1527 C CA . PHE A 1 203 ? 8.636 11.505 -10.967 1.00 94.38 203 PHE A CA 1
ATOM 1528 C C . PHE A 1 203 ? 8.859 11.220 -9.472 1.00 94.38 203 PHE A C 1
ATOM 1530 O O . PHE A 1 203 ? 7.897 11.136 -8.709 1.00 94.38 203 PHE A O 1
ATOM 1537 N N . ALA A 1 204 ? 10.119 11.171 -9.032 1.00 93.38 204 ALA A N 1
ATOM 1538 C CA . ALA A 1 204 ? 10.490 11.050 -7.623 1.00 93.38 204 ALA A CA 1
ATOM 1539 C C . ALA A 1 204 ? 9.847 12.137 -6.742 1.00 93.38 204 ALA A C 1
ATOM 1541 O O . ALA A 1 204 ? 9.294 11.846 -5.680 1.00 93.38 204 ALA A O 1
ATOM 1542 N N . LEU A 1 205 ? 9.896 13.395 -7.187 1.00 94.50 205 LEU A N 1
ATOM 1543 C CA . LEU A 1 205 ? 9.319 14.525 -6.460 1.00 94.50 205 LEU A CA 1
ATOM 1544 C C . LEU A 1 205 ? 7.792 14.441 -6.346 1.00 94.50 205 LEU A C 1
ATOM 1546 O O . LEU A 1 205 ? 7.252 14.902 -5.344 1.00 94.50 205 LEU A O 1
ATOM 1550 N N . LEU A 1 206 ? 7.095 13.822 -7.306 1.00 95.75 206 LEU A N 1
ATOM 1551 C CA . LEU A 1 206 ? 5.650 13.571 -7.204 1.00 95.75 206 LEU A CA 1
ATOM 1552 C C . LEU A 1 206 ? 5.302 12.482 -6.179 1.00 95.75 206 LEU A C 1
ATOM 1554 O O . LEU A 1 206 ? 4.209 12.507 -5.607 1.00 95.75 206 LEU A O 1
ATOM 1558 N N . MET A 1 207 ? 6.206 11.533 -5.923 1.00 95.88 207 MET A N 1
ATOM 1559 C CA . MET A 1 207 ? 5.949 10.444 -4.974 1.00 95.88 207 MET A CA 1
ATOM 1560 C C . MET A 1 207 ? 6.083 10.888 -3.516 1.00 95.88 207 MET A C 1
ATOM 1562 O O . MET A 1 207 ? 5.328 10.414 -2.667 1.00 95.88 207 MET A O 1
ATOM 1566 N N . ILE A 1 208 ? 6.964 11.851 -3.220 1.00 95.38 208 ILE A N 1
ATOM 1567 C CA . ILE A 1 208 ? 7.186 12.347 -1.851 1.00 95.38 208 ILE A CA 1
ATOM 1568 C C . ILE A 1 208 ? 5.889 12.885 -1.205 1.00 95.38 208 ILE A C 1
ATOM 1570 O O . ILE A 1 208 ? 5.555 12.439 -0.105 1.00 95.38 208 ILE A O 1
ATOM 1574 N N . PRO A 1 209 ? 5.099 13.779 -1.840 1.00 96.81 209 PRO A N 1
ATOM 1575 C CA . PRO A 1 209 ? 3.811 14.204 -1.293 1.00 96.81 209 PRO A CA 1
ATOM 1576 C C . PRO A 1 209 ? 2.844 13.043 -1.050 1.00 96.81 209 PRO A C 1
ATOM 1578 O O . PRO A 1 209 ? 2.129 13.052 -0.051 1.00 96.81 209 PRO A O 1
ATOM 1581 N N . CYS A 1 210 ? 2.836 12.027 -1.918 1.00 97.06 210 CYS A N 1
ATOM 1582 C CA . CYS A 1 210 ? 1.977 10.856 -1.753 1.00 97.06 210 CYS A CA 1
ATOM 1583 C C . CYS A 1 210 ? 2.360 10.052 -0.496 1.00 97.06 210 CYS A C 1
ATOM 1585 O O . CYS A 1 210 ? 1.499 9.690 0.312 1.00 97.06 210 CYS A O 1
ATOM 1587 N N . GLU A 1 211 ? 3.655 9.833 -0.262 1.00 95.88 211 GLU A N 1
ATOM 1588 C CA . GLU A 1 211 ? 4.124 9.212 0.981 1.00 95.88 211 GLU A CA 1
ATOM 1589 C C . GLU A 1 211 ? 3.732 10.046 2.210 1.00 95.88 211 GLU A C 1
ATOM 1591 O O . GLU A 1 211 ? 3.198 9.508 3.181 1.00 95.88 211 GLU A O 1
ATOM 1596 N N . LEU A 1 212 ? 3.910 11.370 2.163 1.00 96.88 212 LEU A N 1
ATOM 1597 C CA . LEU A 1 212 ? 3.525 12.252 3.269 1.00 96.88 212 LEU A CA 1
ATOM 1598 C C . LEU A 1 212 ? 2.017 12.220 3.544 1.00 96.88 212 LEU A C 1
ATOM 1600 O O . LEU A 1 212 ? 1.620 12.175 4.709 1.00 96.88 212 LEU A O 1
ATOM 1604 N N . VAL A 1 213 ? 1.176 12.186 2.506 1.00 98.19 213 VAL A N 1
ATOM 1605 C CA . VAL A 1 213 ? -0.281 12.018 2.643 1.00 98.19 213 VAL A CA 1
ATOM 1606 C C . VAL A 1 213 ? -0.615 10.674 3.286 1.00 98.19 213 VAL A C 1
ATOM 1608 O O . VAL A 1 213 ? -1.483 10.619 4.161 1.00 98.19 213 VAL A O 1
ATOM 1611 N N . THR A 1 214 ? 0.099 9.606 2.924 1.00 98.00 214 THR A N 1
ATOM 1612 C CA . THR A 1 214 ? -0.052 8.287 3.559 1.00 98.00 214 THR A CA 1
ATOM 1613 C C . THR A 1 214 ? 0.211 8.379 5.065 1.00 98.00 214 THR A C 1
ATOM 1615 O O . THR A 1 214 ? -0.636 7.991 5.875 1.00 98.00 214 THR A O 1
ATOM 1618 N N . LEU A 1 215 ? 1.347 8.961 5.462 1.00 97.38 215 LEU A N 1
ATOM 1619 C CA . LEU A 1 215 ? 1.742 9.089 6.870 1.00 97.38 215 LEU A CA 1
ATOM 1620 C C . LEU A 1 215 ? 0.823 10.031 7.659 1.00 97.38 215 LEU A C 1
ATOM 1622 O O . LEU A 1 215 ? 0.449 9.724 8.793 1.00 97.38 215 LEU A O 1
ATOM 1626 N N . ALA A 1 216 ? 0.415 11.151 7.062 1.00 98.25 216 ALA A N 1
ATOM 1627 C CA . ALA A 1 216 ? -0.529 12.085 7.669 1.00 98.25 216 ALA A CA 1
ATOM 1628 C C . ALA A 1 216 ? -1.907 11.438 7.885 1.00 98.25 216 ALA A C 1
ATOM 1630 O O . ALA A 1 216 ? -2.520 11.639 8.935 1.00 98.25 216 ALA A O 1
ATOM 1631 N N . SER A 1 217 ? -2.365 10.608 6.944 1.00 98.62 217 SER A N 1
ATOM 1632 C CA . SER A 1 217 ? -3.632 9.875 7.061 1.00 98.62 217 SER A CA 1
ATOM 1633 C C . SER A 1 217 ? -3.585 8.835 8.183 1.00 98.62 217 SER A C 1
ATOM 1635 O O . SER A 1 217 ? -4.527 8.742 8.971 1.00 98.62 217 SER A O 1
ATOM 1637 N N . ILE A 1 218 ? -2.466 8.115 8.333 1.00 98.25 218 ILE A N 1
ATOM 1638 C CA . ILE A 1 218 ? -2.239 7.198 9.464 1.00 98.25 218 ILE A CA 1
ATOM 1639 C C . ILE A 1 218 ? -2.240 7.968 10.794 1.00 98.25 218 ILE A C 1
ATOM 1641 O O . ILE A 1 218 ? -2.871 7.533 11.760 1.00 98.25 218 ILE A O 1
ATOM 1645 N N . ALA A 1 219 ? -1.586 9.134 10.855 1.00 97.69 219 ALA A N 1
ATOM 1646 C CA . ALA A 1 219 ? -1.593 9.980 12.049 1.00 97.69 219 ALA A CA 1
ATOM 1647 C C . ALA A 1 219 ? -3.004 10.442 12.426 1.00 97.69 219 ALA A C 1
ATOM 1649 O O . ALA A 1 219 ? -3.407 10.351 13.589 1.00 97.69 219 ALA A O 1
ATOM 1650 N N . TRP A 1 220 ? -3.755 10.926 11.435 1.00 98.25 220 TRP A N 1
ATOM 1651 C CA . TRP A 1 220 ? -5.121 11.391 11.623 1.00 98.25 220 TRP A CA 1
ATOM 1652 C C . TRP A 1 220 ? -6.024 10.263 12.118 1.00 98.25 220 TRP A C 1
ATOM 1654 O O . TRP A 1 220 ? -6.728 10.432 13.116 1.00 98.25 220 TRP A O 1
ATOM 1664 N N . LEU A 1 221 ? -5.926 9.085 11.504 1.00 98.06 221 LEU A N 1
ATOM 1665 C CA . LEU A 1 221 ? -6.647 7.894 11.936 1.00 98.06 221 LEU A CA 1
ATOM 1666 C C . LEU A 1 221 ? -6.291 7.497 13.375 1.00 98.06 221 LEU A C 1
ATOM 1668 O O . LEU A 1 221 ? -7.178 7.141 14.148 1.00 98.06 221 LEU A O 1
ATOM 1672 N N . GLY A 1 222 ? -5.022 7.618 13.772 1.00 96.75 222 GLY A N 1
ATOM 1673 C CA . GLY A 1 222 ? -4.591 7.364 15.150 1.00 96.75 222 GLY A CA 1
ATOM 1674 C C . GLY A 1 222 ? -5.189 8.317 16.159 1.00 96.75 222 GLY A C 1
ATOM 1675 O O . GLY A 1 222 ? -5.594 7.882 17.238 1.00 96.75 222 GLY A O 1
ATOM 1676 N N . LYS A 1 223 ? -5.334 9.589 15.789 1.00 96.88 223 LYS A N 1
ATOM 1677 C CA . LYS A 1 223 ? -6.059 10.569 16.599 1.00 96.88 223 LYS A CA 1
ATOM 1678 C C . LYS A 1 223 ? -7.541 10.199 16.723 1.00 96.88 223 LYS A C 1
ATOM 1680 O O . LYS A 1 223 ? -8.055 10.162 17.836 1.00 96.88 223 LYS A O 1
ATOM 1685 N N . LEU A 1 224 ? -8.208 9.854 15.616 1.00 97.12 224 LEU A N 1
ATOM 1686 C CA . LEU A 1 224 ? -9.619 9.424 15.617 1.00 97.12 224 LEU A CA 1
ATOM 1687 C C . LEU A 1 224 ? -9.839 8.154 16.458 1.00 97.12 224 LEU A C 1
ATOM 1689 O O . LEU A 1 224 ? -10.820 8.039 17.194 1.00 97.12 224 LEU A O 1
ATOM 1693 N N . ALA A 1 225 ? -8.904 7.206 16.392 1.00 96.06 225 ALA A N 1
ATOM 1694 C CA . ALA A 1 225 ? -8.949 5.967 17.160 1.00 96.06 225 ALA A CA 1
ATOM 1695 C C . ALA A 1 225 ? -8.570 6.157 18.640 1.00 96.06 225 ALA A C 1
ATOM 1697 O O . ALA A 1 225 ? -8.891 5.297 19.461 1.00 96.06 225 ALA A O 1
ATOM 1698 N N . GLY A 1 226 ? -7.903 7.255 19.010 1.00 94.81 226 GLY A N 1
ATOM 1699 C CA . GLY A 1 226 ? -7.276 7.410 20.327 1.00 94.81 226 GLY A CA 1
ATOM 1700 C C . GLY A 1 226 ? -6.056 6.496 20.523 1.00 94.81 226 GLY A C 1
ATOM 1701 O O . GLY A 1 226 ? -5.737 6.116 21.651 1.00 94.81 226 GLY A O 1
ATOM 1702 N N . ASN A 1 227 ? -5.389 6.114 19.430 1.00 94.06 227 ASN A N 1
ATOM 1703 C CA . ASN A 1 227 ? -4.190 5.274 19.402 1.00 94.06 227 ASN A CA 1
ATOM 1704 C C . ASN A 1 227 ? -3.023 5.989 18.694 1.00 94.06 227 ASN A C 1
ATOM 1706 O O . ASN A 1 227 ? -2.359 5.454 17.806 1.00 94.06 227 ASN A O 1
ATOM 1710 N N . GLU A 1 228 ? -2.756 7.227 19.109 1.00 93.00 228 GLU A N 1
ATOM 1711 C CA . GLU A 1 228 ? -1.659 8.048 18.576 1.00 93.00 228 GLU A CA 1
ATOM 1712 C C . GLU A 1 228 ? -0.278 7.403 18.760 1.00 93.00 228 GLU A C 1
ATOM 1714 O O . GLU A 1 228 ? 0.655 7.719 18.034 1.00 93.00 228 GLU A O 1
ATOM 1719 N N . GLU A 1 229 ? -0.133 6.492 19.723 1.00 90.69 229 GLU A N 1
ATOM 1720 C CA . GLU A 1 229 ? 1.117 5.768 19.963 1.00 90.69 229 GLU A CA 1
ATOM 1721 C C . GLU A 1 229 ? 1.461 4.796 18.838 1.00 90.69 229 GLU A C 1
ATOM 1723 O O . GLU A 1 229 ? 2.598 4.796 18.371 1.00 90.69 229 GLU A O 1
ATOM 1728 N N . ALA A 1 230 ? 0.482 4.017 18.367 1.00 91.94 230 ALA A N 1
ATOM 1729 C CA . ALA A 1 230 ? 0.690 3.138 17.219 1.00 91.94 230 ALA A CA 1
ATOM 1730 C C . ALA A 1 230 ? 0.992 3.969 15.971 1.00 91.94 230 ALA A C 1
ATOM 1732 O O . ALA A 1 230 ? 1.911 3.644 15.224 1.00 91.94 230 ALA A O 1
ATOM 1733 N N . ALA A 1 231 ? 0.256 5.070 15.778 1.00 94.38 231 ALA A N 1
ATOM 1734 C CA . ALA A 1 231 ? 0.466 5.946 14.632 1.00 94.38 231 ALA A CA 1
ATOM 1735 C C . ALA A 1 231 ? 1.875 6.538 14.648 1.00 94.38 231 ALA A C 1
ATOM 1737 O O . ALA A 1 231 ? 2.581 6.482 13.645 1.00 94.38 231 ALA A O 1
ATOM 1738 N N . TRP A 1 232 ? 2.318 7.024 15.808 1.00 93.00 232 TRP A N 1
ATOM 1739 C CA . TRP A 1 232 ? 3.674 7.520 15.996 1.00 93.00 232 TRP A CA 1
ATOM 1740 C C . TRP A 1 232 ? 4.719 6.449 15.658 1.00 93.00 232 TRP A C 1
ATOM 1742 O O . TRP A 1 232 ? 5.647 6.739 14.910 1.00 93.00 232 TRP A O 1
ATOM 1752 N N . ALA A 1 233 ? 4.558 5.213 16.147 1.00 90.75 233 ALA A N 1
ATOM 1753 C CA . ALA A 1 233 ? 5.504 4.123 15.894 1.00 90.75 233 ALA A CA 1
ATOM 1754 C C . ALA A 1 233 ? 5.592 3.745 14.404 1.00 90.75 233 ALA A C 1
ATOM 1756 O O . ALA A 1 233 ? 6.693 3.564 13.882 1.00 90.75 233 ALA A O 1
ATOM 1757 N N . VAL A 1 234 ? 4.453 3.669 13.709 1.00 93.12 234 VAL A N 1
ATOM 1758 C CA . VAL A 1 234 ? 4.397 3.384 12.264 1.00 93.12 234 VAL A CA 1
ATOM 1759 C C . VAL A 1 234 ? 5.048 4.508 11.454 1.00 93.12 234 VAL A C 1
ATOM 1761 O O . VAL A 1 234 ? 5.850 4.237 10.561 1.00 93.12 234 VAL A O 1
ATOM 1764 N N . ILE A 1 235 ? 4.757 5.770 11.783 1.00 93.75 235 ILE A N 1
ATOM 1765 C CA . ILE A 1 235 ? 5.312 6.929 11.069 1.00 93.75 235 ILE A CA 1
ATOM 1766 C C . ILE A 1 235 ? 6.811 7.060 11.334 1.00 93.75 235 ILE A C 1
ATOM 1768 O O . ILE A 1 235 ? 7.568 7.298 10.399 1.00 93.75 235 ILE A O 1
ATOM 1772 N N . ALA A 1 236 ? 7.257 6.872 12.578 1.00 90.44 236 ALA A N 1
ATOM 1773 C CA . ALA A 1 236 ? 8.676 6.897 12.919 1.00 90.44 236 ALA A CA 1
ATOM 1774 C C . ALA A 1 236 ? 9.453 5.822 12.145 1.00 90.44 236 ALA A C 1
ATOM 1776 O O . ALA A 1 236 ? 10.512 6.124 11.602 1.00 90.44 236 ALA A O 1
ATOM 1777 N N . PHE A 1 237 ? 8.898 4.609 12.030 1.00 90.56 237 PHE A N 1
ATOM 1778 C CA . PHE A 1 237 ? 9.439 3.555 11.169 1.00 90.56 237 PHE A CA 1
ATOM 1779 C C . PHE A 1 237 ? 9.540 4.004 9.710 1.00 90.56 237 PHE A C 1
ATOM 1781 O O . PHE A 1 237 ? 10.632 3.990 9.144 1.00 90.56 237 PHE A O 1
ATOM 1788 N N . ALA A 1 238 ? 8.436 4.446 9.111 1.00 91.06 238 ALA A N 1
ATOM 1789 C CA . ALA A 1 238 ? 8.409 4.823 7.700 1.00 91.06 238 ALA A CA 1
ATOM 1790 C C . ALA A 1 238 ? 9.300 6.039 7.372 1.00 91.06 238 ALA A C 1
ATOM 1792 O O . ALA A 1 238 ? 9.844 6.126 6.271 1.00 91.06 238 ALA A O 1
ATOM 1793 N N . ALA A 1 239 ? 9.479 6.960 8.323 1.00 89.50 239 ALA A N 1
ATOM 1794 C CA . ALA A 1 239 ? 10.312 8.149 8.154 1.00 89.50 239 ALA A CA 1
ATOM 1795 C C . ALA A 1 239 ? 11.805 7.816 8.020 1.00 89.50 239 ALA A C 1
ATOM 1797 O O . ALA A 1 239 ? 12.520 8.513 7.296 1.00 89.50 239 ALA A O 1
ATOM 1798 N N . ILE A 1 240 ? 12.282 6.775 8.713 1.00 84.69 240 ILE A N 1
ATOM 1799 C CA . ILE A 1 240 ? 13.715 6.447 8.764 1.00 84.69 240 ILE A CA 1
ATOM 1800 C C . ILE A 1 240 ? 14.087 5.146 8.059 1.00 84.69 240 ILE A C 1
ATOM 1802 O O . ILE A 1 240 ? 15.270 4.940 7.807 1.00 84.69 240 ILE A O 1
ATOM 1806 N N . SER A 1 241 ? 13.122 4.274 7.757 1.00 84.75 241 SER A N 1
ATOM 1807 C CA . SER A 1 241 ? 13.395 2.944 7.211 1.00 84.75 241 SER A CA 1
ATOM 1808 C C . SER A 1 241 ? 14.044 3.030 5.822 1.00 84.75 241 SER A C 1
ATOM 1810 O O . SER A 1 241 ? 13.365 3.412 4.861 1.00 84.75 241 SER A O 1
ATOM 1812 N N . PRO A 1 242 ? 15.314 2.603 5.665 1.00 78.06 242 PRO A N 1
ATOM 1813 C CA . PRO A 1 242 ? 16.011 2.677 4.381 1.00 78.06 242 PRO A CA 1
ATOM 1814 C C . PRO A 1 242 ? 15.354 1.795 3.313 1.00 78.06 242 PRO A C 1
ATOM 1816 O O . PRO A 1 242 ? 15.404 2.099 2.126 1.00 78.06 242 PRO A O 1
ATOM 1819 N N . PHE A 1 243 ? 14.663 0.736 3.736 1.00 80.06 243 PHE A N 1
ATOM 1820 C CA . PHE A 1 243 ? 13.971 -0.207 2.856 1.00 80.06 243 PHE A CA 1
ATOM 1821 C C . PHE A 1 243 ? 12.763 0.405 2.145 1.00 80.06 243 PHE A C 1
ATOM 1823 O O . PHE A 1 243 ? 12.310 -0.115 1.131 1.00 80.06 243 PHE A O 1
ATOM 1830 N N . THR A 1 244 ? 12.241 1.514 2.669 1.00 83.12 244 THR A N 1
ATOM 1831 C CA . THR A 1 244 ? 11.158 2.260 2.020 1.00 83.12 244 THR A CA 1
ATOM 1832 C C . THR A 1 244 ? 11.675 3.310 1.043 1.00 83.12 244 THR A C 1
ATOM 1834 O O . THR A 1 244 ? 10.896 3.792 0.227 1.00 83.12 244 THR A O 1
ATOM 1837 N N . PHE A 1 245 ? 12.972 3.644 1.095 1.00 81.81 245 PHE A N 1
ATOM 1838 C CA . PHE A 1 245 ? 13.552 4.694 0.263 1.00 81.81 245 PHE A CA 1
ATOM 1839 C C . PHE A 1 245 ? 13.608 4.253 -1.193 1.00 81.81 245 PHE A C 1
ATOM 1841 O O . PHE A 1 245 ? 12.969 4.890 -2.015 1.00 81.81 245 PHE A O 1
ATOM 1848 N N . GLU A 1 246 ? 14.265 3.135 -1.516 1.00 75.69 246 GLU A N 1
ATOM 1849 C CA . GLU A 1 246 ? 14.417 2.672 -2.910 1.00 75.69 246 GLU A CA 1
ATOM 1850 C C . GLU A 1 246 ? 13.070 2.581 -3.652 1.00 75.69 246 GLU A C 1
ATOM 1852 O O . GLU A 1 246 ? 12.933 3.007 -4.799 1.00 75.69 246 GLU A O 1
ATOM 1857 N N . LEU A 1 247 ? 12.044 2.102 -2.949 1.00 76.88 247 LEU A N 1
ATOM 1858 C CA . LEU A 1 247 ? 10.712 1.872 -3.500 1.00 76.88 247 LEU A CA 1
ATOM 1859 C C . LEU A 1 247 ? 9.910 3.164 -3.702 1.00 76.88 247 LEU A C 1
ATOM 1861 O O . LEU A 1 247 ? 9.003 3.176 -4.526 1.00 76.88 247 LEU A O 1
ATOM 1865 N N . GLY A 1 248 ? 10.248 4.245 -2.996 1.00 72.25 248 GLY A N 1
ATOM 1866 C CA . GLY A 1 248 ? 9.582 5.543 -3.125 1.00 72.25 248 GLY A CA 1
ATOM 1867 C C . GLY A 1 248 ? 9.989 6.352 -4.362 1.00 72.25 248 GLY A C 1
ATOM 1868 O O . GLY A 1 248 ? 9.273 7.277 -4.732 1.00 72.25 248 GLY A O 1
ATOM 1869 N N . TYR A 1 249 ? 11.115 6.026 -5.014 1.00 79.56 249 TYR A N 1
ATOM 1870 C CA . TYR A 1 249 ? 11.640 6.807 -6.153 1.00 79.56 249 TYR A CA 1
ATOM 1871 C C . TYR A 1 249 ? 11.540 6.093 -7.489 1.00 79.56 249 TYR A C 1
ATOM 1873 O O . TYR A 1 249 ? 11.290 6.735 -8.505 1.00 79.56 249 TYR A O 1
ATOM 1881 N N . GLY A 1 250 ? 11.756 4.777 -7.495 1.00 82.75 250 GLY A N 1
ATOM 1882 C CA . GLY A 1 250 ? 11.668 3.978 -8.714 1.00 82.75 250 GLY A CA 1
ATOM 1883 C C . GLY A 1 250 ? 10.236 3.622 -9.098 1.00 82.75 250 GLY A C 1
ATOM 1884 O O . GLY A 1 250 ? 9.951 3.301 -10.249 1.00 82.75 250 GLY A O 1
ATOM 1885 N N . LYS A 1 251 ? 9.315 3.652 -8.128 1.00 91.00 251 LYS A N 1
ATOM 1886 C CA . LYS A 1 251 ? 7.991 3.033 -8.232 1.00 91.00 251 LYS A CA 1
ATOM 1887 C C . LYS A 1 251 ? 6.911 4.035 -7.841 1.00 91.00 251 LYS A C 1
ATOM 1889 O O . LYS A 1 251 ? 7.125 4.876 -6.976 1.00 91.00 251 LYS A O 1
ATOM 1894 N N . PHE A 1 252 ? 5.728 3.926 -8.448 1.00 95.31 252 PHE A N 1
ATOM 1895 C CA . PHE A 1 252 ? 4.629 4.862 -8.178 1.00 95.31 252 PHE A CA 1
ATOM 1896 C C . PHE A 1 252 ? 3.686 4.430 -7.044 1.00 95.31 252 PHE A C 1
ATOM 1898 O O . PHE A 1 252 ? 2.664 5.074 -6.822 1.00 95.31 252 PHE A O 1
ATOM 1905 N N . ASP A 1 253 ? 3.992 3.347 -6.319 1.00 96.06 253 ASP A N 1
ATOM 1906 C CA . ASP A 1 253 ? 3.096 2.738 -5.321 1.00 96.06 253 ASP A CA 1
ATOM 1907 C C . ASP A 1 253 ? 2.782 3.636 -4.115 1.00 96.06 253 ASP A C 1
ATOM 1909 O O . ASP A 1 253 ? 1.778 3.412 -3.435 1.00 96.06 253 ASP A O 1
ATOM 1913 N N . ALA A 1 254 ? 3.562 4.697 -3.896 1.00 96.31 254 ALA A N 1
ATOM 1914 C CA . ALA A 1 254 ? 3.226 5.746 -2.938 1.00 96.31 254 ALA A CA 1
ATOM 1915 C C . ALA A 1 254 ? 1.867 6.403 -3.248 1.00 96.31 254 ALA A C 1
ATOM 1917 O O . ALA A 1 254 ? 1.116 6.720 -2.327 1.00 96.31 254 ALA A O 1
ATOM 1918 N N . ALA A 1 255 ? 1.514 6.573 -4.526 1.00 97.75 255 ALA A N 1
ATOM 1919 C CA . ALA A 1 255 ? 0.263 7.209 -4.938 1.00 97.75 255 ALA A CA 1
ATOM 1920 C C . ALA A 1 255 ? -0.997 6.377 -4.594 1.00 97.75 255 ALA A C 1
ATOM 1922 O O . ALA A 1 255 ? -1.878 6.900 -3.903 1.00 97.75 255 ALA A O 1
ATOM 1923 N N . PRO A 1 256 ? -1.118 5.083 -4.968 1.00 98.06 256 PRO A N 1
ATOM 1924 C CA . PRO A 1 256 ? -2.238 4.260 -4.518 1.00 98.06 256 PRO A CA 1
ATOM 1925 C C . PRO A 1 256 ? -2.216 4.003 -3.001 1.00 98.06 256 PRO A C 1
ATOM 1927 O O . PRO A 1 256 ? -3.287 3.865 -2.410 1.00 98.06 256 PRO A O 1
ATOM 1930 N N . ALA A 1 257 ? -1.047 3.984 -2.344 1.00 97.88 257 ALA A N 1
ATOM 1931 C CA . ALA A 1 257 ? -0.960 3.916 -0.881 1.00 97.88 257 ALA A CA 1
ATOM 1932 C C . ALA A 1 257 ? -1.561 5.164 -0.205 1.00 97.88 257 ALA A C 1
ATOM 1934 O O . ALA A 1 257 ? -2.332 5.034 0.749 1.00 97.88 257 ALA A O 1
ATOM 1935 N N . ALA A 1 258 ? -1.287 6.355 -0.748 1.00 98.31 258 ALA A N 1
ATOM 1936 C CA . ALA A 1 258 ? -1.856 7.618 -0.283 1.00 98.31 258 ALA A CA 1
ATOM 1937 C C . ALA A 1 258 ? -3.378 7.626 -0.414 1.00 98.31 258 ALA A C 1
ATOM 1939 O O . ALA A 1 258 ? -4.082 7.930 0.547 1.00 98.31 258 ALA A O 1
ATOM 1940 N N . ALA A 1 259 ? -3.879 7.233 -1.586 1.00 98.62 259 ALA A N 1
ATOM 1941 C CA . ALA A 1 259 ? -5.305 7.123 -1.862 1.00 98.62 259 ALA A CA 1
ATOM 1942 C C . ALA A 1 259 ? -6.003 6.112 -0.934 1.00 98.62 259 ALA A C 1
ATOM 1944 O O . ALA A 1 259 ? -7.090 6.380 -0.423 1.00 98.62 259 ALA A O 1
ATOM 1945 N N . LEU A 1 260 ? -5.363 4.971 -0.662 1.00 98.81 260 LEU A N 1
ATOM 1946 C CA . LEU A 1 260 ? -5.872 3.971 0.273 1.00 98.81 260 LEU A CA 1
ATOM 1947 C C . LEU A 1 260 ? -5.959 4.515 1.706 1.00 98.81 260 LEU A C 1
ATOM 1949 O O . LEU A 1 260 ? -7.030 4.474 2.316 1.00 98.81 260 LEU A O 1
ATOM 1953 N N . ALA A 1 261 ? -4.850 5.033 2.240 1.00 98.75 261 ALA A N 1
ATOM 1954 C CA . ALA A 1 261 ? -4.783 5.517 3.617 1.00 98.75 261 ALA A CA 1
ATOM 1955 C C . ALA A 1 261 ? -5.708 6.722 3.844 1.00 98.75 261 ALA A C 1
ATOM 1957 O O . ALA A 1 261 ? -6.420 6.775 4.851 1.00 98.75 261 ALA A O 1
ATOM 1958 N N . LEU A 1 262 ? -5.743 7.661 2.891 1.00 98.81 262 LEU A N 1
ATOM 1959 C CA . LEU A 1 262 ? -6.637 8.815 2.933 1.00 98.81 262 LEU A CA 1
ATOM 1960 C C . LEU A 1 262 ? -8.102 8.376 2.858 1.00 98.81 262 LEU A C 1
ATOM 1962 O O . LEU A 1 262 ? -8.911 8.823 3.669 1.00 98.81 262 LEU A O 1
ATOM 1966 N N . GLY A 1 263 ? -8.440 7.448 1.958 1.00 98.81 263 GLY A N 1
ATOM 1967 C CA . GLY A 1 263 ? -9.780 6.873 1.859 1.00 98.81 263 GLY A CA 1
ATOM 1968 C C . GLY A 1 263 ? -10.248 6.223 3.164 1.00 98.81 263 GLY A C 1
ATOM 1969 O O . GLY A 1 263 ? -11.391 6.435 3.579 1.00 98.81 263 GLY A O 1
ATOM 1970 N N . MET A 1 264 ? -9.365 5.494 3.856 1.00 98.81 264 MET A N 1
ATOM 1971 C CA . MET A 1 264 ? -9.646 4.897 5.169 1.00 98.81 264 MET A CA 1
ATOM 1972 C C . MET A 1 264 ? -9.817 5.950 6.275 1.00 98.81 264 MET A C 1
ATOM 1974 O O . MET A 1 264 ? -10.749 5.851 7.076 1.00 98.81 264 MET A O 1
ATOM 1978 N N . ALA A 1 265 ? -8.955 6.969 6.317 1.00 98.69 265 ALA A N 1
ATOM 1979 C CA . ALA A 1 265 ? -9.040 8.047 7.304 1.00 98.69 265 ALA A CA 1
ATOM 1980 C C . ALA A 1 265 ? -10.302 8.905 7.115 1.00 98.69 265 ALA A C 1
ATOM 1982 O O . ALA A 1 265 ? -11.011 9.179 8.084 1.00 98.69 265 ALA A O 1
ATOM 1983 N N . LEU A 1 266 ? -10.643 9.247 5.868 1.00 98.75 266 LEU A N 1
ATOM 1984 C CA . LEU A 1 266 ? -11.877 9.955 5.519 1.00 98.75 266 LEU A CA 1
ATOM 1985 C C . LEU A 1 266 ? -13.122 9.145 5.886 1.00 98.75 266 LEU A C 1
ATOM 1987 O O . LEU A 1 266 ? -14.098 9.722 6.356 1.00 98.75 266 LEU A O 1
ATOM 1991 N N . PHE A 1 267 ? -13.092 7.820 5.707 1.00 98.75 267 PHE A N 1
ATOM 1992 C CA . PHE A 1 267 ? -14.191 6.954 6.135 1.00 98.75 267 PHE A CA 1
ATOM 1993 C C . PHE A 1 267 ? -14.377 7.001 7.656 1.00 98.75 267 PHE A C 1
ATOM 1995 O O . PHE A 1 267 ? -15.492 7.195 8.135 1.00 98.75 267 PHE A O 1
ATOM 2002 N N . ALA A 1 268 ? -13.283 6.875 8.413 1.00 98.38 268 ALA A N 1
ATOM 2003 C CA . ALA A 1 268 ? -13.296 6.953 9.874 1.00 98.38 268 ALA A CA 1
ATOM 2004 C C . ALA A 1 268 ? -13.750 8.327 10.401 1.00 98.38 268 ALA A C 1
ATOM 2006 O O . ALA A 1 268 ? -14.370 8.405 11.459 1.00 98.38 268 ALA A O 1
ATOM 2007 N N . ALA A 1 269 ? -13.464 9.396 9.655 1.00 98.44 269 ALA A N 1
ATOM 2008 C CA . ALA A 1 269 ? -13.911 10.761 9.929 1.00 98.44 269 ALA A CA 1
ATOM 2009 C C . ALA A 1 269 ? -15.335 11.067 9.424 1.00 98.44 269 ALA A C 1
ATOM 2011 O O . ALA A 1 269 ? -15.769 12.213 9.472 1.00 98.44 269 ALA A O 1
ATOM 2012 N N . ASP A 1 270 ? -16.052 10.063 8.916 1.00 97.94 270 ASP A N 1
ATOM 2013 C CA . ASP A 1 270 ? -17.405 10.169 8.365 1.00 97.94 270 ASP A CA 1
ATOM 2014 C C . ASP A 1 270 ? -17.549 11.012 7.076 1.00 97.94 270 ASP A C 1
ATOM 2016 O O . ASP A 1 270 ? -18.653 11.280 6.602 1.00 97.94 270 ASP A O 1
ATOM 2020 N N . HIS A 1 271 ? -16.439 11.342 6.408 1.00 98.38 271 HIS A N 1
ATOM 2021 C CA . HIS A 1 271 ? -16.406 11.996 5.093 1.00 98.38 271 HIS A CA 1
ATOM 2022 C C . HIS A 1 271 ? -16.562 10.980 3.949 1.00 98.38 271 HIS A C 1
ATOM 2024 O O . HIS A 1 271 ? -15.700 10.821 3.079 1.00 98.38 271 HIS A O 1
ATOM 2030 N N . ARG A 1 272 ? -17.692 10.271 3.942 1.00 98.31 272 ARG A N 1
ATOM 2031 C CA . ARG A 1 272 ? -17.933 9.083 3.103 1.00 98.31 272 ARG A CA 1
ATOM 2032 C C . ARG A 1 272 ? -17.802 9.319 1.595 1.00 98.31 272 ARG A C 1
ATOM 2034 O O . ARG A 1 272 ? -17.183 8.508 0.915 1.00 98.31 272 ARG A O 1
ATOM 2041 N N . ARG A 1 273 ? -18.299 10.443 1.070 1.00 98.62 273 ARG A N 1
ATOM 2042 C CA . ARG A 1 273 ? -18.172 10.773 -0.364 1.00 98.62 273 ARG A CA 1
ATOM 2043 C C . ARG A 1 273 ? -16.712 10.921 -0.791 1.00 98.62 273 ARG A C 1
ATOM 2045 O O . ARG A 1 273 ? -16.291 10.331 -1.779 1.00 98.62 273 ARG A O 1
ATOM 2052 N N . LEU A 1 274 ? -15.934 11.674 -0.011 1.00 98.69 274 LEU A N 1
ATOM 2053 C CA . LEU A 1 274 ? -14.510 11.888 -0.271 1.00 98.69 274 LEU A CA 1
ATOM 2054 C C . LEU A 1 274 ? -13.715 10.593 -0.098 1.00 98.69 274 LEU A C 1
ATOM 2056 O O . LEU A 1 274 ? -12.804 10.334 -0.874 1.00 98.69 274 LEU A O 1
ATOM 2060 N N . SER A 1 275 ? -14.088 9.757 0.873 1.00 98.75 275 SER A N 1
ATOM 2061 C CA . SER A 1 275 ? -13.519 8.418 1.025 1.00 98.75 275 SER A CA 1
ATOM 2062 C C . SER A 1 275 ? -13.733 7.564 -0.231 1.00 98.75 275 SER A C 1
ATOM 2064 O O . SER A 1 275 ? -12.763 7.034 -0.770 1.00 98.75 275 SER A O 1
ATOM 2066 N N . ALA A 1 276 ? -14.967 7.490 -0.744 1.00 98.75 276 ALA A N 1
ATOM 2067 C CA . ALA A 1 276 ? -15.289 6.745 -1.961 1.00 98.75 276 ALA A CA 1
ATOM 2068 C C . ALA A 1 276 ? -14.503 7.261 -3.179 1.00 98.75 276 ALA A C 1
ATOM 2070 O O . ALA A 1 276 ? -13.915 6.464 -3.908 1.00 98.75 276 ALA A O 1
ATOM 2071 N N . LEU A 1 277 ? -14.428 8.585 -3.363 1.00 98.69 277 LEU A N 1
ATOM 2072 C CA . LEU A 1 277 ? -13.644 9.206 -4.439 1.00 98.69 277 LEU A CA 1
ATOM 2073 C C . LEU A 1 277 ? -12.139 8.955 -4.291 1.00 98.69 277 LEU A C 1
ATOM 2075 O O . LEU A 1 277 ? -11.460 8.699 -5.281 1.00 98.69 277 LEU A O 1
ATOM 2079 N N . SER A 1 278 ? -11.611 8.987 -3.067 1.00 98.62 278 SER A N 1
ATOM 2080 C CA . SER A 1 278 ? -10.199 8.712 -2.801 1.00 98.62 278 SER A CA 1
ATOM 2081 C C . SER A 1 278 ? -9.845 7.259 -3.129 1.00 98.62 278 SER A C 1
ATOM 2083 O O . SER A 1 278 ? -8.853 7.023 -3.813 1.00 98.62 278 SER A O 1
ATOM 2085 N N . LEU A 1 279 ? -10.676 6.285 -2.738 1.00 98.75 279 LEU A N 1
ATOM 2086 C CA . LEU A 1 279 ? -10.462 4.877 -3.094 1.00 98.75 279 LEU A CA 1
ATOM 2087 C C . LEU A 1 279 ? -10.664 4.608 -4.592 1.00 98.75 279 LEU A C 1
ATOM 2089 O O . LEU A 1 279 ? -9.925 3.806 -5.160 1.00 98.75 279 LEU A O 1
ATOM 2093 N N . ALA A 1 280 ? -11.611 5.296 -5.239 1.00 98.62 280 ALA A N 1
ATOM 2094 C CA . ALA A 1 280 ? -11.787 5.260 -6.691 1.00 98.62 280 ALA A CA 1
ATOM 2095 C C . ALA A 1 280 ? -10.543 5.787 -7.423 1.00 98.62 280 ALA A C 1
ATOM 2097 O O . ALA A 1 280 ? -10.034 5.122 -8.322 1.00 98.62 280 ALA A O 1
ATOM 2098 N N . ALA A 1 281 ? -9.985 6.921 -6.988 1.00 98.50 281 ALA A N 1
ATOM 2099 C CA . ALA A 1 281 ? -8.715 7.425 -7.507 1.00 98.50 281 ALA A CA 1
ATOM 2100 C C . ALA A 1 281 ? -7.578 6.413 -7.283 1.00 98.50 281 ALA A C 1
ATOM 2102 O O . ALA A 1 281 ? -6.796 6.152 -8.193 1.00 98.50 281 ALA A O 1
ATOM 2103 N N . GLY A 1 282 ? -7.537 5.770 -6.112 1.00 98.44 282 GLY A N 1
ATOM 2104 C CA . GLY A 1 282 ? -6.621 4.665 -5.833 1.00 98.44 282 GLY A CA 1
ATOM 2105 C C . GLY A 1 282 ? -6.754 3.522 -6.841 1.00 98.44 282 GLY A C 1
ATOM 2106 O O . GLY A 1 282 ? -5.741 3.108 -7.393 1.00 98.44 282 GLY A O 1
ATOM 2107 N N . PHE A 1 283 ? -7.982 3.075 -7.134 1.00 98.19 283 PHE A N 1
ATOM 2108 C CA . PHE A 1 283 ? -8.279 2.038 -8.134 1.00 98.19 283 PHE A CA 1
ATOM 2109 C C . PHE A 1 283 ? -7.776 2.397 -9.536 1.00 98.19 283 PHE A C 1
ATOM 2111 O O . PHE A 1 283 ? -7.200 1.554 -10.228 1.00 98.19 283 PHE A O 1
ATOM 2118 N N . LEU A 1 284 ? -7.979 3.653 -9.939 1.00 98.25 284 LEU A N 1
ATOM 2119 C CA . LEU A 1 284 ? -7.537 4.180 -11.230 1.00 98.25 284 LEU A CA 1
ATOM 2120 C C . LEU A 1 284 ? -6.008 4.230 -11.363 1.00 98.25 284 LEU A C 1
ATOM 2122 O O . LEU A 1 284 ? -5.501 4.251 -12.482 1.00 98.25 284 LEU A O 1
ATOM 2126 N N . LEU A 1 285 ? -5.275 4.229 -10.247 1.00 97.81 285 LEU A N 1
ATOM 2127 C CA . LEU A 1 285 ? -3.817 4.093 -10.224 1.00 97.81 285 LEU A CA 1
ATOM 2128 C C . LEU A 1 285 ? -3.391 2.622 -10.137 1.00 97.81 285 LEU A C 1
ATOM 2130 O O . LEU A 1 285 ? -2.444 2.202 -10.800 1.00 97.81 285 LEU A O 1
ATOM 2134 N N . LYS A 1 286 ? -4.067 1.829 -9.300 1.00 97.06 286 LYS A N 1
ATOM 2135 C CA . LYS A 1 286 ? -3.794 0.402 -9.084 1.00 97.06 286 LYS A CA 1
ATOM 2136 C C . LYS A 1 286 ? -5.025 -0.271 -8.494 1.00 97.06 286 LYS A C 1
ATOM 2138 O O . LYS A 1 286 ? -5.676 0.317 -7.657 1.00 97.06 286 LYS A O 1
ATOM 2143 N N . TRP A 1 287 ? -5.354 -1.508 -8.857 1.00 95.81 287 TRP A N 1
ATOM 2144 C CA . TRP A 1 287 ? -6.687 -2.055 -8.550 1.00 95.81 287 TRP A CA 1
ATOM 2145 C C . TRP A 1 287 ? -7.002 -2.316 -7.067 1.00 95.81 287 TRP A C 1
ATOM 2147 O O . TRP A 1 287 ? -8.159 -2.242 -6.658 1.00 95.81 287 TRP A O 1
ATOM 2157 N N . PHE A 1 288 ? -6.008 -2.632 -6.238 1.00 95.44 288 PHE A N 1
ATOM 2158 C CA . PHE A 1 288 ? -6.261 -3.135 -4.883 1.00 95.44 288 PHE A CA 1
ATOM 2159 C C . PHE A 1 288 ? -6.955 -2.165 -3.901 1.00 95.44 288 PHE A C 1
ATOM 2161 O O . PHE A 1 288 ? -7.665 -2.679 -3.037 1.00 95.44 288 PHE A O 1
ATOM 2168 N N . PRO A 1 289 ? -6.876 -0.814 -3.979 1.00 97.88 289 PRO A N 1
ATOM 2169 C CA . PRO A 1 289 ? -7.607 0.055 -3.055 1.00 97.88 289 PRO A CA 1
ATOM 2170 C C . PRO A 1 289 ? -9.128 -0.093 -3.169 1.00 97.88 289 PRO A C 1
ATOM 2172 O O . PRO A 1 289 ? -9.830 0.139 -2.185 1.00 97.88 289 PRO A O 1
ATOM 2175 N N . ALA A 1 290 ? -9.651 -0.554 -4.315 1.00 97.06 290 ALA A N 1
ATOM 2176 C CA . ALA A 1 290 ? -11.081 -0.825 -4.467 1.00 97.06 290 ALA A CA 1
ATOM 2177 C C . ALA A 1 290 ? -11.592 -1.928 -3.534 1.00 97.06 290 ALA A C 1
ATOM 2179 O O . ALA A 1 290 ? -12.776 -1.951 -3.209 1.00 97.06 290 ALA A O 1
ATOM 2180 N N . ILE A 1 291 ? -10.721 -2.811 -3.042 1.00 98.50 291 ILE A N 1
ATOM 2181 C CA . ILE A 1 291 ? -11.118 -3.855 -2.093 1.00 98.50 291 ILE A CA 1
ATOM 2182 C C . ILE A 1 291 ? -11.678 -3.224 -0.821 1.00 98.50 291 ILE A C 1
ATOM 2184 O O . ILE A 1 291 ? -12.687 -3.694 -0.300 1.00 98.50 291 ILE A O 1
ATOM 2188 N N . ALA A 1 292 ? -11.101 -2.111 -0.359 1.00 98.69 292 ALA A N 1
ATOM 2189 C CA . ALA A 1 292 ? -11.584 -1.426 0.833 1.00 98.69 292 ALA A CA 1
ATOM 2190 C C . ALA A 1 292 ? -13.024 -0.901 0.686 1.00 98.69 292 ALA A C 1
ATOM 2192 O O . ALA A 1 292 ? -13.762 -0.872 1.673 1.00 98.69 292 ALA A O 1
ATOM 2193 N N . ILE A 1 293 ? -13.460 -0.578 -0.539 1.00 98.69 293 ILE A N 1
ATOM 2194 C CA . ILE A 1 293 ? -14.832 -0.139 -0.837 1.00 98.69 293 ILE A CA 1
ATOM 2195 C C . ILE A 1 293 ? -15.830 -1.231 -0.435 1.00 98.69 293 ILE A C 1
ATOM 2197 O O . ILE A 1 293 ? -16.823 -0.929 0.224 1.00 98.69 293 ILE A O 1
ATOM 2201 N N . ALA A 1 294 ? -15.549 -2.500 -0.752 1.00 98.44 294 ALA A N 1
ATOM 2202 C CA . ALA A 1 294 ? -16.434 -3.618 -0.418 1.00 98.44 294 ALA A CA 1
ATOM 2203 C C . ALA A 1 294 ? -16.632 -3.768 1.101 1.00 98.44 294 ALA A C 1
ATOM 2205 O O . ALA A 1 294 ? -17.759 -3.940 1.565 1.00 98.44 294 ALA A O 1
ATOM 2206 N N . PHE A 1 295 ? -15.561 -3.628 1.889 1.00 98.69 295 PHE A N 1
ATOM 2207 C CA . PHE A 1 295 ? -15.630 -3.684 3.354 1.00 98.69 295 PHE A CA 1
ATOM 2208 C C . PHE A 1 295 ? -16.423 -2.514 3.945 1.00 98.69 295 PHE A C 1
ATOM 2210 O O . PHE A 1 295 ? -17.189 -2.700 4.892 1.00 98.69 295 PHE A O 1
ATOM 2217 N N . PHE A 1 296 ? -16.275 -1.314 3.386 1.00 98.75 296 PHE A N 1
ATOM 2218 C CA . PHE A 1 296 ? -17.002 -0.130 3.840 1.00 98.75 296 PHE A CA 1
ATOM 2219 C C . PHE A 1 296 ? -18.484 -0.162 3.468 1.00 98.75 296 PHE A C 1
ATOM 2221 O O . PHE A 1 296 ? -19.328 0.134 4.317 1.00 98.75 296 PHE A O 1
ATOM 2228 N N . VAL A 1 297 ? -18.822 -0.615 2.259 1.00 98.69 297 VAL A N 1
ATOM 2229 C CA . VAL A 1 297 ? -20.212 -0.893 1.873 1.00 98.69 297 VAL A CA 1
ATOM 2230 C C . VAL A 1 297 ? -20.807 -1.935 2.817 1.00 98.69 297 VAL A C 1
ATOM 2232 O O . VAL A 1 297 ? -21.840 -1.676 3.430 1.00 98.69 297 VAL A O 1
ATOM 2235 N N . LEU A 1 298 ? -20.127 -3.066 3.026 1.00 98.56 298 LEU A N 1
ATOM 2236 C CA . LEU A 1 298 ? -20.587 -4.125 3.927 1.00 98.56 298 LEU A CA 1
ATOM 2237 C C . LEU A 1 298 ? -20.820 -3.616 5.354 1.00 98.56 298 LEU A C 1
ATOM 2239 O O . LEU A 1 298 ? -21.847 -3.928 5.958 1.00 98.56 298 LEU A O 1
ATOM 2243 N N . HIS A 1 299 ? -19.908 -2.793 5.876 1.00 98.25 299 HIS A N 1
ATOM 2244 C CA . HIS A 1 299 ? -20.058 -2.144 7.175 1.00 98.25 299 HIS A CA 1
ATOM 2245 C C . HIS A 1 299 ? -21.341 -1.299 7.250 1.00 98.25 299 HIS A C 1
ATOM 2247 O O . HIS A 1 299 ? -22.110 -1.445 8.203 1.00 98.25 299 HIS A O 1
ATOM 2253 N N . LEU A 1 300 ? -21.610 -0.459 6.244 1.00 98.50 300 LEU A N 1
ATOM 2254 C CA . LEU A 1 300 ? -22.813 0.381 6.196 1.00 98.50 300 LEU A CA 1
ATOM 2255 C C . LEU A 1 300 ? -24.095 -0.460 6.086 1.00 98.50 300 LEU A C 1
ATOM 2257 O O . LEU A 1 300 ? -25.063 -0.197 6.803 1.00 98.50 300 LEU A O 1
ATOM 2261 N N . LEU A 1 301 ? -24.093 -1.517 5.267 1.00 98.25 301 LEU A N 1
ATOM 2262 C CA . LEU A 1 301 ? -25.221 -2.453 5.155 1.00 98.25 301 LEU A CA 1
ATOM 2263 C C . LEU A 1 301 ? -25.495 -3.152 6.497 1.00 98.25 301 LEU A C 1
ATOM 2265 O O . LEU A 1 301 ? -26.640 -3.229 6.950 1.00 98.25 301 LEU A O 1
ATOM 2269 N N . ARG A 1 302 ? -24.442 -3.608 7.187 1.00 97.38 302 ARG A N 1
ATOM 2270 C CA . ARG A 1 302 ? -24.539 -4.239 8.515 1.00 97.38 302 ARG A CA 1
ATOM 2271 C C . ARG A 1 302 ? -25.027 -3.280 9.592 1.00 97.38 302 ARG A C 1
ATOM 2273 O O . ARG A 1 302 ? -25.783 -3.698 10.467 1.00 97.38 302 ARG A O 1
ATOM 2280 N N . ALA A 1 303 ? -24.670 -2.005 9.485 1.00 97.19 303 ALA A N 1
ATOM 2281 C CA . ALA A 1 303 ? -25.214 -0.930 10.306 1.00 97.19 303 ALA A CA 1
ATOM 2282 C C . ALA A 1 303 ? -26.657 -0.531 9.923 1.00 97.19 303 ALA A C 1
ATOM 2284 O O . ALA A 1 303 ? -27.196 0.401 10.510 1.00 97.19 303 ALA A O 1
ATOM 2285 N N . ARG A 1 304 ? -27.294 -1.219 8.957 1.00 97.75 304 ARG A N 1
ATOM 2286 C CA . ARG A 1 304 ? -28.634 -0.922 8.407 1.00 97.75 304 ARG A CA 1
ATOM 2287 C C . ARG A 1 304 ? -28.739 0.451 7.728 1.00 97.75 304 ARG A C 1
ATOM 2289 O O . ARG A 1 304 ? -29.831 0.994 7.576 1.00 97.75 304 ARG A O 1
ATOM 2296 N N . ARG A 1 305 ? -27.617 0.994 7.254 1.00 97.81 305 ARG A N 1
ATOM 2297 C CA . ARG A 1 305 ? -27.498 2.308 6.601 1.00 97.81 305 ARG A CA 1
ATOM 2298 C C . ARG A 1 305 ? -27.553 2.165 5.078 1.00 97.81 305 ARG A C 1
ATOM 2300 O O . ARG A 1 305 ? -26.648 2.578 4.361 1.00 97.81 305 ARG A O 1
ATOM 2307 N N . TRP A 1 306 ? -28.618 1.539 4.573 1.00 98.31 306 TRP A N 1
ATOM 2308 C CA . TRP A 1 306 ? -28.731 1.105 3.170 1.00 98.31 306 TRP A CA 1
ATOM 2309 C C . TRP A 1 306 ? -28.590 2.240 2.153 1.00 98.31 306 TRP A C 1
ATOM 2311 O O . TRP A 1 306 ? -27.885 2.085 1.161 1.00 98.31 306 TRP A O 1
ATOM 2321 N N . ARG A 1 307 ? -29.221 3.393 2.417 1.00 98.38 307 ARG A N 1
ATOM 2322 C CA . ARG A 1 307 ? -29.147 4.570 1.533 1.00 98.38 307 ARG A CA 1
ATOM 2323 C C . ARG A 1 307 ? -27.715 5.065 1.379 1.00 98.38 307 ARG A C 1
ATOM 2325 O O . ARG A 1 307 ? -27.267 5.332 0.275 1.00 98.38 307 ARG A O 1
ATOM 2332 N N . GLU A 1 308 ? -26.991 5.124 2.486 1.00 98.50 308 GLU A N 1
ATOM 2333 C CA . GLU A 1 308 ? -25.605 5.576 2.501 1.00 98.50 308 GLU A CA 1
ATOM 2334 C C . GLU A 1 308 ? -24.659 4.548 1.883 1.00 98.50 308 GLU A C 1
ATOM 2336 O O . GLU A 1 308 ? -23.680 4.923 1.251 1.00 98.50 308 GLU A O 1
ATOM 2341 N N . ALA A 1 309 ? -24.941 3.252 2.050 1.00 98.50 309 ALA A N 1
ATOM 2342 C CA . ALA A 1 309 ? -24.193 2.191 1.387 1.00 98.50 309 ALA A CA 1
ATOM 2343 C C . ALA A 1 309 ? -24.341 2.286 -0.139 1.00 98.50 309 ALA A C 1
ATOM 2345 O O . ALA A 1 309 ? -23.344 2.210 -0.856 1.00 98.50 309 ALA A O 1
ATOM 2346 N N . LEU A 1 310 ? -25.571 2.507 -0.623 1.00 98.50 310 LEU A N 1
ATOM 2347 C CA . LEU A 1 310 ? -25.854 2.722 -2.041 1.00 98.50 310 LEU A CA 1
ATOM 2348 C C . LEU A 1 310 ? -25.187 4.000 -2.557 1.00 98.50 310 LEU A C 1
ATOM 2350 O O . LEU A 1 310 ? -24.569 3.974 -3.617 1.00 98.50 310 LEU A O 1
ATOM 2354 N N . GLU A 1 311 ? -25.269 5.100 -1.808 1.00 98.56 311 GLU A N 1
ATOM 2355 C CA . GLU A 1 311 ? -24.599 6.357 -2.148 1.00 98.56 311 GLU A CA 1
ATOM 2356 C C . GLU A 1 311 ? -23.078 6.174 -2.235 1.00 98.56 311 GLU A C 1
ATOM 2358 O O . GLU A 1 311 ? -22.469 6.551 -3.234 1.00 98.56 311 GLU A O 1
ATOM 2363 N N . TYR A 1 312 ? -22.465 5.538 -1.232 1.00 98.69 312 TYR A N 1
ATOM 2364 C CA . TYR A 1 312 ? -21.029 5.264 -1.200 1.00 98.69 312 TYR A CA 1
ATOM 2365 C C . TYR A 1 312 ? -20.589 4.420 -2.400 1.00 98.69 312 TYR A C 1
ATOM 2367 O O . TYR A 1 312 ? -19.643 4.785 -3.099 1.00 98.69 312 TYR A O 1
ATOM 2375 N N . ALA A 1 313 ? -21.307 3.324 -2.671 1.00 98.62 313 ALA A N 1
ATOM 2376 C CA . ALA A 1 313 ? -21.042 2.449 -3.809 1.00 98.62 313 ALA A CA 1
ATOM 2377 C C . ALA A 1 313 ? -21.219 3.178 -5.150 1.00 98.62 313 ALA A C 1
ATOM 2379 O O . ALA A 1 313 ? -20.392 3.016 -6.042 1.00 98.62 313 ALA A O 1
ATOM 2380 N N . SER A 1 314 ? -22.250 4.018 -5.278 1.00 98.62 314 SER A N 1
ATOM 2381 C CA . SER A 1 314 ? -22.526 4.778 -6.504 1.00 98.62 314 SER A CA 1
ATOM 2382 C C . SER A 1 314 ? -21.455 5.832 -6.766 1.00 98.62 314 SER A C 1
ATOM 2384 O O . SER A 1 314 ? -20.973 5.941 -7.887 1.00 98.62 314 SER A O 1
ATOM 2386 N N . ILE A 1 315 ? -21.027 6.576 -5.740 1.00 98.75 315 ILE A N 1
ATOM 2387 C CA . ILE A 1 315 ? -19.954 7.574 -5.868 1.00 98.75 315 ILE A CA 1
ATOM 2388 C C . ILE A 1 315 ? -18.632 6.899 -6.231 1.00 98.75 315 ILE A C 1
ATOM 2390 O O . ILE A 1 315 ? -17.930 7.381 -7.117 1.00 98.75 315 ILE A O 1
ATOM 2394 N N . ALA A 1 316 ? -18.307 5.776 -5.590 1.00 98.62 316 ALA A N 1
ATOM 2395 C CA . ALA A 1 316 ? -17.137 4.983 -5.945 1.00 98.62 316 ALA A CA 1
ATOM 2396 C C . ALA A 1 316 ? -17.202 4.495 -7.402 1.00 98.62 316 ALA A C 1
ATOM 2398 O O . ALA A 1 316 ? -16.252 4.687 -8.158 1.00 98.62 316 ALA A O 1
ATOM 2399 N N . ALA A 1 317 ? -18.329 3.906 -7.811 1.00 98.56 317 ALA A N 1
ATOM 2400 C CA . ALA A 1 317 ? -18.522 3.395 -9.164 1.00 98.56 317 ALA A CA 1
ATOM 2401 C C . ALA A 1 317 ? -18.430 4.509 -10.214 1.00 98.56 317 ALA A C 1
ATOM 2403 O O . ALA A 1 317 ? -17.699 4.360 -11.186 1.00 98.56 317 ALA A O 1
ATOM 2404 N N . LEU A 1 318 ? -19.097 5.647 -10.003 1.00 98.50 318 LEU A N 1
ATOM 2405 C CA . LEU A 1 318 ? -19.017 6.805 -10.900 1.00 98.50 318 LEU A CA 1
ATOM 2406 C C . LEU A 1 318 ? -17.602 7.393 -10.942 1.00 98.50 318 LEU A C 1
ATOM 2408 O O . LEU A 1 318 ? -17.107 7.705 -12.024 1.00 98.50 318 LEU A O 1
ATOM 2412 N N . GLY A 1 319 ? -16.933 7.488 -9.789 1.00 98.44 319 GLY A N 1
ATOM 2413 C CA . GLY A 1 319 ? -15.547 7.942 -9.689 1.00 98.44 319 GLY A CA 1
ATOM 2414 C C . GLY A 1 319 ? -14.557 7.044 -10.435 1.00 98.44 319 GLY A C 1
ATOM 2415 O O . GLY A 1 319 ? -13.526 7.534 -10.879 1.00 98.44 319 GLY A O 1
ATOM 2416 N N . ILE A 1 320 ? -14.872 5.756 -10.608 1.00 98.25 320 ILE A N 1
ATOM 2417 C CA . ILE A 1 320 ? -14.084 4.813 -11.413 1.00 98.25 320 ILE A CA 1
ATOM 2418 C C . ILE A 1 320 ? -14.487 4.876 -12.889 1.00 98.25 320 ILE A C 1
ATOM 2420 O O . ILE A 1 320 ? -13.633 4.989 -13.758 1.00 98.25 320 ILE A O 1
ATOM 2424 N N . VAL A 1 321 ? -15.779 4.773 -13.193 1.00 98.25 321 VAL A N 1
ATOM 2425 C CA . VAL A 1 321 ? -16.263 4.587 -14.567 1.00 98.25 321 VAL A CA 1
ATOM 2426 C C . VAL A 1 321 ? -16.082 5.853 -15.396 1.00 98.25 321 VAL A C 1
ATOM 2428 O O . VAL A 1 321 ? -15.570 5.765 -16.510 1.00 98.25 321 VAL A O 1
ATOM 2431 N N . LEU A 1 322 ? -16.452 7.029 -14.873 1.00 98.25 322 LEU A N 1
ATOM 2432 C CA . LEU A 1 322 ? -16.434 8.267 -15.663 1.00 98.25 322 LEU A CA 1
ATOM 2433 C C . LEU A 1 322 ? -15.032 8.607 -16.203 1.00 98.25 322 LEU A C 1
ATOM 2435 O O . LEU A 1 322 ? -14.932 8.873 -17.402 1.00 98.25 322 LEU A O 1
ATOM 2439 N N . PRO A 1 323 ? -13.940 8.531 -15.412 1.00 98.06 323 PRO A N 1
ATOM 2440 C CA . PRO A 1 323 ? -12.594 8.776 -15.935 1.00 98.06 323 PRO A CA 1
ATOM 2441 C C . PRO A 1 323 ? -12.102 7.725 -16.935 1.00 98.06 323 PRO A C 1
ATOM 2443 O O . PRO A 1 323 ? -11.188 8.010 -17.702 1.00 98.06 323 PRO A O 1
ATOM 2446 N N . LEU A 1 324 ? -12.682 6.519 -16.943 1.00 97.75 324 LEU A N 1
ATOM 2447 C CA . LEU A 1 324 ? -12.294 5.436 -17.851 1.00 97.75 324 LEU A CA 1
ATOM 2448 C C . LEU A 1 324 ? -13.000 5.498 -19.214 1.00 97.75 324 LEU A C 1
ATOM 2450 O O . LEU A 1 324 ? -12.455 4.981 -20.191 1.00 97.75 324 LEU A O 1
ATOM 2454 N N . ILE A 1 325 ? -14.166 6.152 -19.308 1.00 98.31 325 ILE A N 1
ATOM 2455 C CA . ILE A 1 325 ? -14.939 6.268 -20.559 1.00 98.31 325 ILE A CA 1
ATOM 2456 C C . ILE A 1 325 ? -14.097 6.841 -21.716 1.00 98.31 325 ILE A C 1
ATOM 2458 O O . ILE A 1 325 ? -14.082 6.211 -22.775 1.00 98.31 325 ILE A O 1
ATOM 2462 N N . PRO A 1 326 ? -13.350 7.958 -21.562 1.00 97.56 326 PRO A N 1
ATOM 2463 C CA . PRO A 1 326 ? -12.548 8.504 -22.657 1.00 97.56 326 PRO A CA 1
ATOM 2464 C C . PRO A 1 326 ? -11.505 7.517 -23.192 1.00 97.56 326 PRO A C 1
ATOM 2466 O O . PRO A 1 326 ? -11.304 7.434 -24.399 1.00 97.56 326 PRO A O 1
ATOM 2469 N N . PHE A 1 327 ? -10.876 6.725 -22.320 1.00 97.62 327 PHE A N 1
ATOM 2470 C CA . PHE A 1 327 ? -9.880 5.732 -22.727 1.00 97.62 327 PHE A CA 1
ATOM 2471 C C . PHE A 1 327 ? -10.505 4.555 -23.475 1.00 97.62 327 PHE A C 1
ATOM 2473 O O . PHE A 1 327 ? -9.937 4.072 -24.456 1.00 97.62 327 PHE A O 1
ATOM 2480 N N . TRP A 1 328 ? -11.679 4.101 -23.032 1.00 98.06 328 TRP A N 1
ATOM 2481 C CA . TRP A 1 328 ? -12.420 3.052 -23.727 1.00 98.06 328 TRP A CA 1
ATOM 2482 C C . TRP A 1 328 ? -12.884 3.510 -25.117 1.00 98.06 328 TRP A C 1
ATOM 2484 O O . TRP A 1 328 ? -12.704 2.772 -26.085 1.00 98.06 328 TRP A O 1
ATOM 2494 N N . LEU A 1 329 ? -13.403 4.740 -25.225 1.00 98.19 329 LEU A N 1
ATOM 2495 C CA . LEU A 1 329 ? -13.811 5.343 -26.500 1.00 98.19 329 LEU A CA 1
ATOM 2496 C C . LEU A 1 329 ? -12.623 5.597 -27.436 1.00 98.19 329 LEU A C 1
ATOM 2498 O O . LEU A 1 329 ? -12.754 5.409 -28.642 1.00 98.19 329 LEU A O 1
ATOM 2502 N N . ALA A 1 330 ? -11.464 5.991 -26.898 1.00 97.81 330 ALA A N 1
ATOM 2503 C CA . ALA A 1 330 ? -10.256 6.214 -27.689 1.00 97.81 330 ALA A CA 1
ATOM 2504 C C . ALA A 1 330 ? -9.710 4.910 -28.295 1.00 97.81 330 ALA A C 1
ATOM 2506 O O . ALA A 1 330 ? -9.305 4.886 -29.456 1.00 97.81 330 ALA A O 1
ATOM 2507 N N . SER A 1 331 ? -9.677 3.819 -27.520 1.00 98.19 331 SER A N 1
ATOM 2508 C CA . SER A 1 331 ? -9.356 2.484 -28.034 1.00 98.19 331 SER A CA 1
ATOM 2509 C C . SER A 1 331 ? -9.736 1.393 -27.034 1.00 98.19 331 SER A C 1
ATOM 2511 O O . SER A 1 331 ? -9.037 1.163 -26.043 1.00 98.19 331 SER A O 1
ATOM 2513 N N . SER A 1 332 ? -10.794 0.639 -27.334 1.00 97.94 332 SER A N 1
ATOM 2514 C CA . SER A 1 332 ? -11.225 -0.492 -26.504 1.00 97.94 332 SER A CA 1
ATOM 2515 C C . SER A 1 332 ? -10.163 -1.597 -26.417 1.00 97.94 332 SER A C 1
ATOM 2517 O O . SER A 1 332 ? -9.988 -2.196 -25.359 1.00 97.94 332 SER A O 1
ATOM 2519 N N . ALA A 1 333 ? -9.397 -1.833 -27.489 1.00 98.19 333 ALA A N 1
ATOM 2520 C CA . ALA A 1 333 ? -8.315 -2.819 -27.506 1.00 98.19 333 ALA A CA 1
ATOM 2521 C C . ALA A 1 333 ? -7.199 -2.460 -26.512 1.00 98.19 333 ALA A C 1
ATOM 2523 O O . ALA A 1 333 ? -6.830 -3.291 -25.680 1.00 98.19 333 ALA A O 1
ATOM 2524 N N . ARG A 1 334 ? -6.721 -1.209 -26.536 1.00 97.75 334 ARG A N 1
ATOM 2525 C CA . ARG A 1 334 ? -5.675 -0.733 -25.615 1.00 97.75 334 ARG A CA 1
ATOM 2526 C C . ARG A 1 334 ? -6.190 -0.575 -24.187 1.00 97.75 334 ARG A C 1
ATOM 2528 O O . ARG A 1 334 ? -5.470 -0.868 -23.239 1.00 97.75 334 ARG A O 1
ATOM 2535 N N . PHE A 1 335 ? -7.462 -0.212 -24.026 1.00 97.81 335 PHE A N 1
ATOM 2536 C CA . PHE A 1 335 ? -8.148 -0.256 -22.735 1.00 97.81 335 PHE A CA 1
ATOM 2537 C C . PHE A 1 335 ? -8.154 -1.663 -22.127 1.00 97.81 335 PHE A C 1
ATOM 2539 O O . PHE A 1 335 ? -7.803 -1.839 -20.959 1.00 97.81 335 PHE A O 1
ATOM 2546 N N . LEU A 1 336 ? -8.493 -2.676 -22.926 1.00 98.00 336 LEU A N 1
ATOM 2547 C CA . LEU A 1 336 ? -8.532 -4.067 -22.483 1.00 98.00 336 LEU A CA 1
ATOM 2548 C C . LEU A 1 336 ? -7.142 -4.702 -22.331 1.00 98.00 336 LEU A C 1
ATOM 2550 O O . LEU A 1 336 ? -7.030 -5.718 -21.643 1.00 98.00 336 LEU A O 1
ATOM 2554 N N . TYR A 1 337 ? -6.093 -4.116 -22.922 1.00 97.81 337 TYR A N 1
ATOM 2555 C CA . TYR A 1 337 ? -4.727 -4.640 -22.851 1.00 97.81 337 TYR A CA 1
ATOM 2556 C C . TYR A 1 337 ? -4.276 -4.861 -21.407 1.00 97.81 337 TYR A C 1
ATOM 2558 O O . TYR A 1 337 ? -3.815 -5.950 -21.091 1.00 97.81 337 TYR A O 1
ATOM 2566 N N . THR A 1 338 ? -4.485 -3.895 -20.506 1.00 96.00 338 THR A N 1
ATOM 2567 C CA . THR A 1 338 ? -4.040 -4.020 -19.105 1.00 96.00 338 THR A CA 1
ATOM 2568 C C . THR A 1 338 ? -4.652 -5.240 -18.402 1.00 96.00 338 THR A C 1
ATOM 2570 O O . THR A 1 338 ? -3.981 -5.960 -17.662 1.00 96.00 338 THR A O 1
ATOM 2573 N N . TYR A 1 339 ? -5.923 -5.532 -18.692 1.00 94.88 339 TYR A N 1
ATOM 2574 C CA . TYR A 1 339 ? -6.642 -6.668 -18.119 1.00 94.88 339 TYR A CA 1
ATOM 2575 C C . TYR A 1 339 ? -6.192 -7.990 -18.737 1.00 94.88 339 TYR A C 1
ATOM 2577 O O . TYR A 1 339 ? -6.000 -8.967 -18.016 1.00 94.88 339 TYR A O 1
ATOM 2585 N N . ARG A 1 340 ? -5.978 -8.016 -20.060 1.00 96.56 340 ARG A N 1
ATOM 2586 C CA . ARG A 1 340 ? -5.448 -9.192 -20.764 1.00 96.56 340 ARG A CA 1
ATOM 2587 C C . ARG A 1 340 ? -4.039 -9.515 -20.298 1.00 96.56 340 ARG A C 1
ATOM 2589 O O . ARG A 1 340 ? -3.798 -10.656 -19.931 1.00 96.56 340 ARG A O 1
ATOM 2596 N N . PHE A 1 341 ? -3.172 -8.505 -20.236 1.00 95.12 341 PHE A N 1
ATOM 2597 C CA . PHE A 1 341 ? -1.796 -8.612 -19.772 1.00 95.12 341 PHE A CA 1
ATOM 2598 C C . PHE A 1 341 ? -1.752 -9.289 -18.406 1.00 95.12 341 PHE A C 1
ATOM 2600 O O . PHE A 1 341 ? -1.188 -10.372 -18.292 1.00 95.12 341 PHE A O 1
ATOM 2607 N N . HIS A 1 342 ? -2.426 -8.726 -17.393 1.00 92.94 342 HIS A N 1
ATOM 2608 C CA . HIS A 1 342 ? -2.441 -9.313 -16.047 1.00 92.94 342 HIS A CA 1
ATOM 2609 C C . HIS A 1 342 ? -3.188 -10.638 -15.960 1.00 92.94 342 HIS A C 1
ATOM 2611 O O . HIS A 1 342 ? -2.799 -11.481 -15.153 1.00 92.94 342 HIS A O 1
ATOM 2617 N N . GLY A 1 343 ? -4.221 -10.844 -16.779 1.00 92.88 343 GLY A N 1
ATOM 2618 C CA . GLY A 1 343 ? -4.945 -12.110 -16.886 1.00 92.88 343 GLY A CA 1
ATOM 2619 C C . GLY A 1 343 ? -4.060 -13.247 -17.396 1.00 92.88 343 GLY A C 1
ATOM 2620 O O . GLY A 1 343 ? -4.097 -14.340 -16.828 1.00 92.88 343 GLY A O 1
ATOM 2621 N N . SER A 1 344 ? -3.199 -12.967 -18.377 1.00 92.69 344 SER A N 1
ATOM 2622 C CA . SER A 1 344 ? -2.291 -13.938 -18.995 1.00 92.69 344 SER A CA 1
ATOM 2623 C C . SER A 1 344 ? -0.961 -14.121 -18.265 1.00 92.69 344 SER A C 1
ATOM 2625 O O . SER A 1 344 ? -0.183 -14.989 -18.657 1.00 92.69 344 SER A O 1
ATOM 2627 N N . ARG A 1 345 ? -0.652 -13.318 -17.235 1.00 92.31 345 ARG A N 1
ATOM 2628 C CA . ARG A 1 345 ? 0.620 -13.473 -16.514 1.00 92.31 345 ARG A CA 1
ATOM 2629 C C . ARG A 1 345 ? 0.691 -14.848 -15.846 1.00 92.31 345 ARG A C 1
ATOM 2631 O O . ARG A 1 345 ? -0.230 -15.195 -15.097 1.00 92.31 345 ARG A O 1
ATOM 2638 N N . PRO A 1 346 ? 1.782 -15.604 -16.062 1.00 93.56 346 PRO A N 1
ATOM 2639 C CA . PRO A 1 346 ? 2.009 -16.828 -15.318 1.00 93.56 346 PRO A CA 1
ATOM 2640 C C . PRO A 1 346 ? 2.267 -16.500 -13.846 1.00 93.56 346 PRO A C 1
ATOM 2642 O O . PRO A 1 346 ? 2.530 -15.352 -13.470 1.00 93.56 346 PRO A O 1
ATOM 2645 N N . LEU A 1 347 ? 2.217 -17.532 -13.009 1.00 93.94 347 LEU A N 1
ATOM 2646 C CA . LEU A 1 347 ? 2.752 -17.431 -11.663 1.00 93.94 347 LEU A CA 1
ATOM 2647 C C . LEU A 1 347 ? 4.253 -17.125 -11.749 1.00 93.94 347 LEU A C 1
ATOM 2649 O O . LEU A 1 347 ? 4.994 -17.822 -12.443 1.00 93.94 347 LEU A O 1
ATOM 2653 N N . MET A 1 348 ? 4.689 -16.082 -11.053 1.00 93.62 348 MET A N 1
ATOM 2654 C CA . MET A 1 348 ? 6.097 -15.700 -10.982 1.00 93.62 348 MET A CA 1
ATOM 2655 C C . MET A 1 348 ? 6.703 -16.247 -9.695 1.00 93.62 348 MET A C 1
ATOM 2657 O O . MET A 1 348 ? 6.026 -16.301 -8.668 1.00 93.62 348 MET A O 1
ATOM 2661 N N . ALA A 1 349 ? 7.980 -16.608 -9.732 1.00 92.25 349 ALA A N 1
ATOM 2662 C CA . ALA A 1 349 ? 8.687 -17.139 -8.572 1.00 92.25 349 ALA A CA 1
ATOM 2663 C C . ALA A 1 349 ? 8.669 -16.161 -7.384 1.00 92.25 349 ALA A C 1
ATOM 2665 O O . ALA A 1 349 ? 8.462 -16.570 -6.252 1.00 92.25 349 ALA A O 1
ATOM 2666 N N . GLU A 1 350 ? 8.757 -14.855 -7.629 1.00 90.00 350 GLU A N 1
ATOM 2667 C CA . GLU A 1 350 ? 8.667 -13.817 -6.595 1.00 90.00 350 GLU A CA 1
ATOM 2668 C C . GLU A 1 350 ? 7.332 -13.809 -5.831 1.00 90.00 350 GLU A C 1
ATOM 2670 O O . GLU A 1 350 ? 7.265 -13.240 -4.743 1.00 90.00 350 GLU A O 1
ATOM 2675 N N . SER A 1 351 ? 6.277 -14.447 -6.358 1.00 92.31 351 SER A N 1
ATOM 2676 C CA . SER A 1 351 ? 5.015 -14.622 -5.639 1.00 92.31 351 SER A CA 1
ATOM 2677 C C . SER A 1 351 ? 5.231 -15.345 -4.312 1.00 92.31 351 SER A C 1
ATOM 2679 O O . SER A 1 351 ? 5.930 -16.353 -4.228 1.00 92.31 351 SER A O 1
ATOM 2681 N N . MET A 1 352 ? 4.530 -14.906 -3.266 1.00 91.38 352 MET A N 1
ATOM 2682 C CA . MET A 1 352 ? 4.549 -15.621 -1.988 1.00 91.38 352 MET A CA 1
ATOM 2683 C C . MET A 1 352 ? 3.926 -17.022 -2.098 1.00 91.38 352 MET A C 1
ATOM 2685 O O . MET A 1 352 ? 4.252 -17.902 -1.302 1.00 91.38 352 MET A O 1
ATOM 2689 N N . LEU A 1 353 ? 3.087 -17.261 -3.115 1.00 92.56 353 LEU A N 1
ATOM 2690 C CA . LEU A 1 353 ? 2.537 -18.582 -3.427 1.00 92.56 353 LEU A CA 1
ATOM 2691 C C . LEU A 1 353 ? 3.589 -19.554 -3.978 1.00 92.56 353 LEU A C 1
ATOM 2693 O O . LEU A 1 353 ? 3.336 -20.754 -4.020 1.00 92.56 353 LEU A O 1
ATOM 2697 N N . TYR A 1 354 ? 4.782 -19.082 -4.348 1.00 92.94 354 TYR A N 1
ATOM 2698 C CA . TYR A 1 354 ? 5.872 -19.981 -4.706 1.00 92.94 354 TYR A CA 1
ATOM 2699 C C . TYR A 1 354 ? 6.391 -20.782 -3.508 1.00 92.94 354 TYR A C 1
ATOM 2701 O O . TYR A 1 354 ? 6.856 -21.899 -3.686 1.00 92.94 354 TYR A O 1
ATOM 2709 N N . VAL A 1 355 ? 6.278 -20.271 -2.277 1.00 93.38 355 VAL A N 1
ATOM 2710 C CA . VAL A 1 355 ? 6.752 -20.973 -1.070 1.00 93.38 355 VAL A CA 1
ATOM 2711 C C . VAL A 1 355 ? 6.108 -22.360 -0.913 1.00 93.38 355 VAL A C 1
ATOM 2713 O O . VAL A 1 355 ? 6.850 -23.336 -0.797 1.00 93.38 355 VAL A O 1
ATOM 2716 N N . PRO A 1 356 ? 4.767 -22.516 -0.945 1.00 93.50 356 PRO A N 1
ATOM 2717 C CA . PRO A 1 356 ? 4.165 -23.846 -0.900 1.00 93.50 356 PRO A CA 1
ATOM 2718 C C . PRO A 1 356 ? 4.517 -24.710 -2.121 1.00 93.50 356 PRO A C 1
ATOM 2720 O O . PRO A 1 356 ? 4.712 -25.907 -1.944 1.00 93.50 356 PRO A O 1
ATOM 2723 N N . ILE A 1 357 ? 4.680 -24.144 -3.325 1.00 93.69 357 ILE A N 1
ATOM 2724 C CA . ILE A 1 357 ? 5.130 -24.910 -4.508 1.00 93.69 357 ILE A CA 1
ATOM 2725 C C . ILE A 1 357 ? 6.540 -25.449 -4.290 1.00 93.69 357 ILE A C 1
ATOM 2727 O O . ILE A 1 357 ? 6.788 -26.633 -4.482 1.00 93.69 357 ILE A O 1
ATOM 2731 N N . TYR A 1 358 ? 7.455 -24.603 -3.824 1.00 93.25 358 TYR A N 1
ATOM 2732 C CA . TYR A 1 358 ? 8.829 -24.982 -3.531 1.00 93.25 358 TYR A CA 1
ATOM 2733 C C . TYR A 1 358 ? 8.887 -26.148 -2.534 1.00 93.25 358 TYR A C 1
ATOM 2735 O O . TYR A 1 358 ? 9.709 -27.055 -2.678 1.00 93.25 358 TYR A O 1
ATOM 2743 N N . LEU A 1 359 ? 8.005 -26.159 -1.532 1.00 94.56 359 LEU A N 1
ATOM 2744 C CA . LEU A 1 359 ? 7.941 -27.229 -0.536 1.00 94.56 359 LEU A CA 1
ATOM 2745 C C . LEU A 1 359 ? 7.292 -28.512 -1.075 1.00 94.56 359 LEU A C 1
ATOM 2747 O O . LEU A 1 359 ? 7.801 -29.596 -0.796 1.00 94.56 359 LEU A O 1
ATOM 2751 N N . LEU A 1 360 ? 6.196 -28.394 -1.829 1.00 96.19 360 LEU A N 1
ATOM 2752 C CA . LEU A 1 360 ? 5.319 -29.516 -2.185 1.00 96.19 360 LEU A CA 1
ATOM 2753 C C . LEU A 1 360 ? 5.574 -30.103 -3.583 1.00 96.19 360 LEU A C 1
ATOM 2755 O O . LEU A 1 360 ? 5.210 -31.250 -3.827 1.00 96.19 360 LEU A O 1
ATOM 2759 N N . GLU A 1 361 ? 6.212 -29.361 -4.490 1.00 95.56 361 GLU A N 1
ATOM 2760 C CA . GLU A 1 361 ? 6.479 -29.771 -5.874 1.00 95.56 361 GLU A CA 1
ATOM 2761 C C . GLU A 1 361 ? 7.967 -29.583 -6.227 1.00 95.56 361 GLU A C 1
ATOM 2763 O O . GLU A 1 361 ? 8.343 -28.611 -6.886 1.00 95.56 361 GLU A O 1
ATOM 2768 N N . PRO A 1 362 ? 8.857 -30.513 -5.818 1.00 95.12 362 PRO A N 1
ATOM 2769 C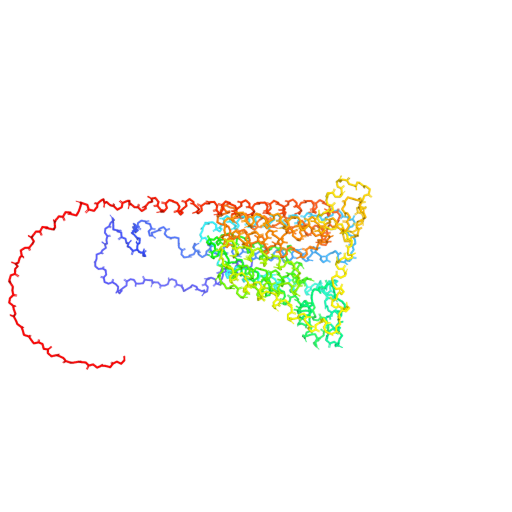 CA . PRO A 1 362 ? 10.294 -30.402 -6.080 1.00 95.12 362 PRO A CA 1
ATOM 2770 C C . PRO A 1 362 ? 10.657 -30.232 -7.562 1.00 95.12 362 PRO A C 1
ATOM 2772 O O . PRO A 1 362 ? 11.640 -29.565 -7.866 1.00 95.12 362 PRO A O 1
ATOM 2775 N N . ALA A 1 363 ? 9.851 -30.791 -8.472 1.00 94.44 363 ALA A N 1
ATOM 2776 C CA . ALA A 1 363 ? 10.039 -30.673 -9.918 1.00 94.44 363 ALA A CA 1
ATOM 2777 C C . ALA A 1 363 ? 9.775 -29.256 -10.468 1.00 94.44 363 ALA A C 1
ATOM 2779 O O . ALA A 1 363 ? 10.273 -28.924 -11.538 1.00 94.44 363 ALA A O 1
ATOM 2780 N N . ALA A 1 364 ? 9.029 -28.417 -9.741 1.00 92.88 364 ALA A N 1
ATOM 2781 C CA . ALA A 1 364 ? 8.742 -27.027 -10.106 1.00 92.88 364 ALA A CA 1
ATOM 2782 C C . ALA A 1 364 ? 9.754 -26.028 -9.512 1.00 92.88 364 ALA A C 1
ATOM 2784 O O . ALA A 1 364 ? 9.607 -24.813 -9.680 1.00 92.88 364 ALA A O 1
ATOM 2785 N N . ARG A 1 365 ? 10.775 -26.511 -8.789 1.00 94.50 365 ARG A N 1
ATOM 2786 C CA . ARG A 1 365 ? 11.806 -25.650 -8.206 1.00 94.50 365 ARG A CA 1
ATOM 2787 C C . ARG A 1 365 ? 12.679 -25.063 -9.305 1.00 94.50 365 ARG A C 1
ATOM 2789 O O . ARG A 1 365 ? 13.276 -25.787 -10.095 1.00 94.50 365 ARG A O 1
ATOM 2796 N N . LEU A 1 366 ? 12.790 -23.743 -9.305 1.00 91.12 366 LEU A N 1
ATOM 2797 C CA . LEU A 1 366 ? 13.769 -23.043 -10.121 1.00 91.12 366 LEU A CA 1
ATOM 2798 C C . LEU A 1 366 ? 15.180 -23.247 -9.557 1.00 91.12 366 LEU A C 1
ATOM 2800 O O . LEU A 1 366 ? 15.362 -23.306 -8.338 1.00 91.12 366 LEU A O 1
ATOM 2804 N N . ASP A 1 367 ? 16.165 -23.303 -10.453 1.00 87.56 367 ASP A N 1
ATOM 2805 C CA . ASP A 1 367 ? 17.589 -23.256 -10.105 1.00 87.56 367 ASP A CA 1
ATOM 2806 C C . ASP A 1 367 ? 17.880 -21.990 -9.276 1.00 87.56 367 ASP A C 1
ATOM 2808 O O . ASP A 1 367 ? 17.315 -20.926 -9.542 1.00 87.56 367 ASP A O 1
ATOM 2812 N N . GLU A 1 368 ? 18.784 -22.084 -8.302 1.00 76.75 368 GLU A N 1
ATOM 2813 C CA . GLU A 1 368 ? 19.290 -20.955 -7.514 1.00 76.75 368 GLU A CA 1
ATOM 2814 C C . GLU A 1 368 ? 19.900 -19.843 -8.378 1.00 76.75 368 GLU A C 1
ATOM 2816 O O . GLU A 1 368 ? 19.964 -18.695 -7.937 1.00 76.75 368 GLU A O 1
ATOM 2821 N N . ALA A 1 369 ? 20.339 -20.155 -9.603 1.00 81.00 369 ALA A N 1
ATOM 2822 C CA . ALA A 1 369 ? 20.795 -19.171 -10.585 1.00 81.00 369 ALA A CA 1
ATOM 2823 C C . ALA A 1 369 ? 19.645 -18.411 -11.282 1.00 81.00 369 ALA A C 1
ATOM 2825 O O . ALA A 1 369 ? 19.878 -17.395 -11.946 1.00 81.00 369 ALA A O 1
ATOM 2826 N N . THR A 1 370 ? 18.404 -18.879 -11.137 1.00 87.56 370 THR A N 1
ATOM 2827 C CA . THR A 1 370 ? 17.227 -18.288 -11.774 1.00 87.56 370 THR A CA 1
ATOM 2828 C C . THR A 1 370 ? 16.717 -17.102 -10.970 1.00 87.56 370 THR A C 1
ATOM 2830 O O . THR A 1 370 ? 16.515 -17.164 -9.758 1.00 87.56 370 THR A O 1
ATOM 2833 N N . LYS A 1 371 ? 16.463 -15.997 -11.666 1.00 87.31 371 LYS A N 1
ATOM 2834 C CA . LYS A 1 371 ? 15.954 -14.768 -11.057 1.00 87.31 371 LYS A CA 1
ATOM 2835 C C . LYS A 1 371 ? 14.511 -14.957 -10.556 1.00 87.31 371 LYS A C 1
ATOM 2837 O O . LYS A 1 371 ? 13.725 -15.598 -11.256 1.00 87.31 371 LYS A O 1
ATOM 2842 N N . PRO A 1 372 ? 14.113 -14.342 -9.426 1.00 87.69 372 PRO A N 1
ATOM 2843 C CA . PRO A 1 372 ? 12.786 -14.529 -8.835 1.00 87.69 372 PRO A CA 1
ATOM 2844 C C . PRO A 1 372 ? 11.648 -13.993 -9.716 1.00 87.69 372 PRO A C 1
ATOM 2846 O O . PRO A 1 372 ? 10.537 -14.504 -9.678 1.00 87.69 372 PRO A O 1
ATOM 2849 N N . TRP A 1 373 ? 11.914 -13.043 -10.609 1.00 89.94 373 TRP A N 1
ATOM 2850 C CA . TRP A 1 373 ? 10.950 -12.580 -11.616 1.00 89.94 373 TRP A CA 1
ATOM 2851 C C . TRP A 1 373 ? 10.864 -13.503 -12.847 1.00 89.94 373 TRP A C 1
ATOM 2853 O O . TRP A 1 373 ? 10.580 -13.043 -13.952 1.00 89.94 373 TRP A O 1
ATOM 2863 N N . SER A 1 374 ? 11.121 -14.799 -12.684 1.00 92.19 374 SER A N 1
ATOM 2864 C CA . SER A 1 374 ? 10.917 -15.807 -13.731 1.00 92.19 374 SER A CA 1
ATOM 2865 C C . SER A 1 374 ? 9.581 -16.516 -13.525 1.00 92.19 374 SER A C 1
ATOM 2867 O O . SER A 1 374 ? 9.110 -16.661 -12.396 1.00 92.19 374 SER A O 1
ATOM 2869 N N . SER A 1 375 ? 8.958 -16.960 -14.615 1.00 93.81 375 SER A N 1
ATOM 2870 C CA . SER A 1 375 ? 7.733 -17.759 -14.556 1.00 93.81 375 SER A CA 1
ATOM 2871 C C . SER A 1 375 ? 8.001 -19.146 -13.977 1.00 93.81 375 SER A C 1
ATOM 2873 O O . SER A 1 375 ? 9.033 -19.748 -14.273 1.00 93.81 375 SER A O 1
ATOM 2875 N N . VAL A 1 376 ? 7.041 -19.677 -13.228 1.00 92.88 376 VAL A N 1
ATOM 2876 C CA . VAL A 1 376 ? 7.099 -21.019 -12.639 1.00 92.88 376 VAL A CA 1
ATOM 2877 C C . VAL A 1 376 ? 6.050 -21.902 -13.301 1.00 92.88 376 VAL A C 1
ATOM 2879 O O . VAL A 1 376 ? 4.865 -21.567 -13.313 1.00 92.88 376 VAL A O 1
ATOM 2882 N N . ALA A 1 377 ? 6.485 -23.041 -13.839 1.00 92.69 377 ALA A N 1
ATOM 2883 C CA . ALA A 1 377 ? 5.590 -24.105 -14.273 1.00 92.69 377 ALA A CA 1
ATOM 2884 C C . ALA A 1 377 ? 5.298 -25.019 -13.076 1.00 92.69 377 ALA A C 1
ATOM 2886 O O . ALA A 1 377 ? 6.219 -25.565 -12.478 1.00 92.69 377 ALA A O 1
ATOM 2887 N N . THR A 1 378 ? 4.026 -25.155 -12.708 1.00 92.31 378 THR A N 1
ATOM 2888 C CA . THR A 1 378 ? 3.569 -25.928 -11.542 1.00 92.31 378 THR A CA 1
ATOM 2889 C C . THR A 1 378 ? 2.268 -26.646 -11.880 1.00 92.31 378 THR A C 1
ATOM 2891 O O . THR A 1 378 ? 1.412 -26.099 -12.582 1.00 92.31 378 THR A O 1
ATOM 2894 N N . SER A 1 379 ? 2.122 -27.868 -11.375 1.00 91.31 379 SER A N 1
ATOM 2895 C CA . SER A 1 379 ? 0.881 -28.646 -11.435 1.00 91.31 379 SER A CA 1
ATOM 2896 C C . SER A 1 379 ? -0.057 -28.355 -10.257 1.00 91.31 379 SER A C 1
ATOM 2898 O O . SER A 1 379 ? -1.270 -28.507 -10.397 1.00 91.31 379 SER A O 1
ATOM 2900 N N . LEU A 1 380 ? 0.476 -27.897 -9.116 1.00 87.69 380 LEU A N 1
ATOM 2901 C CA . LEU A 1 380 ? -0.298 -27.636 -7.896 1.00 87.69 380 LEU A CA 1
ATOM 2902 C C . LEU A 1 380 ? -1.085 -26.326 -7.940 1.00 87.69 380 LEU A C 1
ATOM 2904 O O . LEU A 1 380 ? -2.248 -26.285 -7.543 1.00 87.69 380 LEU A O 1
ATOM 2908 N N . LEU A 1 381 ? -0.443 -25.241 -8.378 1.00 84.69 381 LEU A N 1
ATOM 2909 C CA . LEU A 1 381 ? -1.038 -23.906 -8.421 1.00 84.69 381 LEU A CA 1
ATOM 2910 C C . LEU A 1 381 ? -1.040 -23.405 -9.859 1.00 84.69 381 LEU A C 1
ATOM 2912 O O . LEU A 1 381 ? -0.302 -22.485 -10.216 1.00 84.69 381 LEU A O 1
ATOM 2916 N N . SER A 1 382 ? -1.889 -24.021 -10.684 1.00 81.44 382 SER A N 1
ATOM 2917 C CA . SER A 1 382 ? -2.135 -23.537 -12.041 1.00 81.44 382 SER A CA 1
ATOM 2918 C C . SER A 1 382 ? -2.478 -22.041 -12.024 1.00 81.44 382 SER A C 1
ATOM 2920 O O . SER A 1 382 ? -2.929 -21.485 -11.013 1.00 81.44 382 SER A O 1
ATOM 2922 N N . GLY A 1 383 ? -2.289 -21.368 -13.163 1.00 74.88 383 GLY A N 1
ATOM 2923 C CA . GLY A 1 383 ? -2.537 -19.928 -13.280 1.00 74.88 383 GLY A CA 1
ATOM 2924 C C . GLY A 1 383 ? -3.940 -19.488 -12.832 1.00 74.88 383 GLY A C 1
ATOM 2925 O O . GLY A 1 383 ? -4.117 -18.318 -12.503 1.00 74.88 383 GLY A O 1
ATOM 2926 N N . GLU A 1 384 ? -4.910 -20.401 -12.772 1.00 84.81 384 GLU A N 1
ATOM 2927 C CA . GLU A 1 384 ? -6.298 -20.161 -12.362 1.00 84.81 384 GLU A CA 1
ATOM 2928 C C . GLU A 1 384 ? -6.532 -20.334 -10.850 1.00 84.81 384 GLU A C 1
ATOM 2930 O O . GLU A 1 384 ? -7.381 -19.651 -10.272 1.00 84.81 384 GLU A O 1
ATOM 2935 N N . ILE A 1 385 ? -5.751 -21.187 -10.176 1.00 88.31 385 ILE A N 1
ATOM 2936 C CA . ILE A 1 385 ? -5.921 -21.478 -8.741 1.00 88.31 385 ILE A CA 1
ATOM 2937 C C . ILE A 1 385 ? -5.485 -20.290 -7.880 1.00 88.31 385 ILE A C 1
ATOM 2939 O O . ILE A 1 385 ? -6.122 -19.987 -6.874 1.00 88.31 385 ILE A O 1
ATOM 2943 N N . ALA A 1 386 ? -4.426 -19.576 -8.262 1.00 87.69 386 ALA A N 1
ATOM 2944 C CA . ALA A 1 386 ? -3.951 -18.429 -7.489 1.00 87.69 386 ALA A CA 1
ATOM 2945 C C . ALA A 1 386 ? -5.002 -17.295 -7.367 1.00 87.69 386 ALA A C 1
ATOM 2947 O O . ALA A 1 386 ? -5.280 -16.875 -6.241 1.00 87.69 386 ALA A O 1
ATOM 2948 N N . PRO A 1 387 ? -5.669 -16.844 -8.454 1.00 91.19 387 PRO A N 1
ATOM 2949 C CA . PRO A 1 387 ? -6.825 -15.951 -8.354 1.00 91.19 387 PRO A CA 1
ATOM 2950 C C . PRO A 1 387 ? -7.952 -16.506 -7.476 1.00 91.19 387 PRO A C 1
ATOM 2952 O O . PRO A 1 387 ? -8.546 -15.755 -6.703 1.00 91.19 387 PRO A O 1
ATOM 2955 N N . LEU A 1 388 ? -8.231 -17.815 -7.535 1.00 93.81 388 LEU A N 1
ATOM 2956 C CA . LEU A 1 388 ? -9.232 -18.441 -6.668 1.00 93.81 388 LEU A CA 1
ATOM 2957 C C . LEU A 1 388 ? -8.841 -18.342 -5.185 1.00 93.81 388 LEU A C 1
ATOM 2959 O O . LEU A 1 388 ? -9.666 -17.932 -4.372 1.00 93.81 388 LEU A O 1
ATOM 2963 N N . LEU A 1 389 ? -7.589 -18.645 -4.825 1.00 93.75 389 LEU A N 1
ATOM 2964 C CA . LEU A 1 389 ? -7.082 -18.488 -3.454 1.00 93.75 389 LEU A CA 1
ATOM 2965 C C . LEU A 1 389 ? -7.193 -17.039 -2.975 1.00 93.75 389 LEU A C 1
ATOM 2967 O O . LEU A 1 389 ? -7.584 -16.791 -1.834 1.00 93.75 389 LEU A O 1
ATOM 2971 N N . GLN A 1 390 ? -6.896 -16.082 -3.852 1.00 94.12 390 GLN A N 1
ATOM 2972 C CA . GLN A 1 390 ? -7.039 -14.657 -3.574 1.00 94.12 390 GLN A CA 1
ATOM 2973 C C . GLN A 1 390 ? -8.504 -14.283 -3.287 1.00 94.12 390 GLN A C 1
ATOM 2975 O O . GLN A 1 390 ? -8.786 -13.632 -2.278 1.00 94.12 390 GLN A O 1
ATOM 2980 N N . VAL A 1 391 ? -9.446 -14.747 -4.119 1.00 96.12 391 VAL A N 1
ATOM 2981 C CA . VAL A 1 391 ? -10.895 -14.557 -3.917 1.00 96.12 391 VAL A CA 1
ATOM 2982 C C . VAL A 1 391 ? -11.361 -15.205 -2.613 1.00 96.12 391 VAL A C 1
ATOM 2984 O O . VAL A 1 391 ? -12.089 -14.568 -1.853 1.00 96.12 391 VAL A O 1
ATOM 2987 N N . VAL A 1 392 ? -10.916 -16.427 -2.310 1.00 97.38 392 VAL A N 1
ATOM 2988 C CA . VAL A 1 392 ? -11.254 -17.137 -1.065 1.00 97.38 392 VAL A CA 1
ATOM 2989 C C . VAL A 1 392 ? -10.712 -16.396 0.157 1.00 97.38 392 VAL A C 1
ATOM 2991 O O . VAL A 1 392 ? -11.452 -16.197 1.119 1.00 97.38 392 VAL A O 1
ATOM 2994 N N . GLY A 1 393 ? -9.461 -15.931 0.123 1.00 96.81 393 GLY A N 1
ATOM 2995 C CA . GLY A 1 393 ? -8.854 -15.172 1.219 1.00 96.81 393 GLY A CA 1
ATOM 2996 C C . GLY A 1 393 ? -9.592 -13.860 1.502 1.00 96.81 393 GLY A C 1
ATOM 2997 O O . GLY A 1 393 ? -9.947 -13.576 2.649 1.00 96.81 393 GLY A O 1
ATOM 2998 N N . ILE A 1 394 ? -9.894 -13.084 0.456 1.00 97.81 394 ILE A N 1
ATOM 2999 C CA . ILE A 1 394 ? -10.671 -11.838 0.580 1.00 97.81 394 ILE A CA 1
ATOM 3000 C C . ILE A 1 394 ? -12.105 -12.140 1.039 1.00 97.81 394 ILE A C 1
ATOM 3002 O O . ILE A 1 394 ? -12.625 -11.456 1.922 1.00 97.81 394 ILE A O 1
ATOM 3006 N N . GLY A 1 395 ? -12.731 -13.182 0.489 1.00 98.31 395 GLY A N 1
ATOM 3007 C CA . GLY A 1 395 ? -14.064 -13.646 0.872 1.00 98.31 395 GLY A CA 1
ATOM 3008 C C . GLY A 1 395 ? -14.143 -14.037 2.347 1.00 98.31 395 GLY A C 1
ATOM 3009 O O . GLY A 1 395 ? -15.061 -13.607 3.042 1.00 98.31 395 GLY A O 1
ATOM 3010 N N . ALA A 1 396 ? -13.147 -14.758 2.866 1.00 98.12 396 ALA A N 1
ATOM 3011 C CA . ALA A 1 396 ? -13.053 -15.096 4.283 1.00 98.12 396 ALA A CA 1
ATOM 3012 C C . ALA A 1 396 ? -12.960 -13.837 5.164 1.00 98.12 396 ALA A C 1
ATOM 3014 O O . ALA A 1 396 ? -13.673 -13.726 6.164 1.00 98.12 396 ALA A O 1
ATOM 3015 N N . ALA A 1 397 ? -12.154 -12.847 4.769 1.00 98.12 397 ALA A N 1
ATOM 3016 C CA . ALA A 1 397 ? -12.081 -11.568 5.476 1.00 98.12 397 ALA A CA 1
ATOM 3017 C C . ALA A 1 397 ? -13.416 -10.790 5.430 1.00 98.12 397 ALA A C 1
ATOM 3019 O O . ALA A 1 397 ? -13.813 -10.200 6.438 1.00 98.12 397 ALA A O 1
ATOM 3020 N N . LEU A 1 398 ? -14.151 -10.829 4.310 1.00 98.44 398 LEU A N 1
ATOM 3021 C CA . LEU A 1 398 ? -15.499 -10.253 4.200 1.00 98.44 398 LEU A CA 1
ATOM 3022 C C . LEU A 1 398 ? -16.518 -10.985 5.085 1.00 98.44 398 LEU A C 1
ATOM 3024 O O . LEU A 1 398 ? -17.343 -10.330 5.720 1.00 98.44 398 LEU A O 1
ATOM 3028 N N . VAL A 1 399 ? -16.447 -12.315 5.193 1.00 98.38 399 VAL A N 1
ATOM 3029 C CA . VAL A 1 399 ? -17.288 -13.096 6.119 1.00 98.38 399 VAL A CA 1
ATOM 3030 C C . VAL A 1 399 ? -17.013 -12.685 7.564 1.00 98.38 399 VAL A C 1
ATOM 3032 O O . VAL A 1 399 ? -17.952 -12.425 8.318 1.00 98.38 399 VAL A O 1
ATOM 3035 N N . VAL A 1 400 ? -15.742 -12.531 7.949 1.00 97.88 400 VAL A N 1
ATOM 3036 C CA . VAL A 1 400 ? -15.386 -11.991 9.270 1.00 97.88 400 VAL A CA 1
ATOM 3037 C C . VAL A 1 400 ? -15.982 -10.592 9.453 1.00 97.88 400 VAL A C 1
ATOM 3039 O O . VAL A 1 400 ? -16.630 -10.338 10.467 1.00 97.88 400 VAL A O 1
ATOM 3042 N N . ALA A 1 401 ? -15.840 -9.701 8.469 1.00 97.38 401 ALA A N 1
ATOM 3043 C CA . ALA A 1 401 ? -16.410 -8.352 8.525 1.00 97.38 401 ALA A CA 1
ATOM 3044 C C . ALA A 1 401 ? -17.944 -8.346 8.631 1.00 97.38 401 ALA A C 1
ATOM 3046 O O . ALA A 1 401 ? -18.510 -7.471 9.287 1.00 97.38 401 ALA A O 1
ATOM 3047 N N . PHE A 1 402 ? -18.620 -9.328 8.034 1.00 97.38 402 PHE A N 1
ATOM 3048 C CA . PHE A 1 402 ? -20.064 -9.508 8.146 1.00 97.38 402 PHE A CA 1
ATOM 3049 C C . PHE A 1 402 ? -20.478 -9.944 9.559 1.00 97.38 402 PHE A C 1
ATOM 3051 O O . PHE A 1 402 ? -21.441 -9.412 10.119 1.00 97.38 402 PHE A O 1
ATOM 3058 N N . VAL A 1 403 ? -19.763 -10.898 10.159 1.00 97.00 403 VAL A N 1
ATOM 3059 C CA . VAL A 1 403 ? -20.108 -11.446 11.483 1.00 97.00 403 VAL A CA 1
ATOM 3060 C C . VAL A 1 403 ? -19.757 -10.470 12.611 1.00 97.00 403 VAL A C 1
ATOM 3062 O O . VAL A 1 403 ? -20.503 -10.345 13.585 1.00 97.00 403 VAL A O 1
ATOM 3065 N N . VAL A 1 404 ? -18.651 -9.738 12.475 1.00 94.69 404 VAL A N 1
ATOM 3066 C CA . VAL A 1 404 ? -18.200 -8.738 13.450 1.00 94.69 404 VAL A CA 1
ATOM 3067 C C . VAL A 1 404 ? -19.205 -7.578 13.542 1.00 94.69 404 VAL A C 1
ATOM 3069 O O . VAL A 1 404 ? -19.814 -7.166 12.555 1.00 94.69 404 VAL A O 1
ATOM 3072 N N . ARG A 1 405 ? -19.419 -7.038 14.755 1.00 90.06 405 ARG A N 1
ATOM 3073 C CA . ARG A 1 405 ? -20.327 -5.892 14.945 1.00 90.06 405 ARG A CA 1
ATOM 3074 C C . ARG A 1 405 ? -19.857 -4.696 14.107 1.00 90.06 405 ARG A C 1
ATOM 3076 O O . ARG A 1 405 ? -18.657 -4.418 14.092 1.00 90.06 405 ARG A O 1
ATOM 3083 N N . PRO A 1 406 ? -20.775 -3.951 13.465 1.00 91.38 406 PRO A N 1
ATOM 3084 C CA . PRO A 1 406 ? -20.402 -2.862 12.575 1.00 91.38 406 PRO A CA 1
ATOM 3085 C C . PRO A 1 406 ? -19.789 -1.701 13.369 1.00 91.38 406 PRO A C 1
ATOM 3087 O O . PRO A 1 406 ? -20.489 -0.843 13.899 1.00 91.38 406 PRO A O 1
ATOM 3090 N N . ARG A 1 407 ? -18.455 -1.659 13.418 1.00 95.12 407 ARG A N 1
ATOM 3091 C CA . ARG A 1 407 ? -17.658 -0.517 13.883 1.00 95.12 407 ARG A CA 1
ATOM 3092 C C . ARG A 1 407 ? -16.677 -0.086 12.813 1.00 95.12 407 ARG A C 1
ATOM 3094 O O . ARG A 1 407 ? -16.114 -0.938 12.126 1.00 95.12 407 ARG A O 1
ATOM 3101 N N . TRP A 1 408 ? -16.451 1.219 12.693 1.00 96.81 408 TRP A N 1
ATOM 3102 C CA . TRP A 1 408 ? -15.526 1.736 11.690 1.00 96.81 408 TRP A CA 1
ATOM 3103 C C . TRP A 1 408 ? -14.096 1.244 11.950 1.00 96.81 408 TRP A C 1
ATOM 3105 O O . TRP A 1 408 ? -13.393 0.939 10.995 1.00 96.81 408 TRP A O 1
ATOM 3115 N N . GLN A 1 409 ? -13.689 1.068 13.217 1.00 97.69 409 GLN A N 1
ATOM 3116 C CA . GLN A 1 409 ? -12.361 0.549 13.573 1.00 97.69 409 GLN A CA 1
ATOM 3117 C C . GLN A 1 409 ? -12.137 -0.849 12.988 1.00 97.69 409 GLN A C 1
ATOM 3119 O O . GLN A 1 409 ? -11.125 -1.112 12.342 1.00 97.69 409 GLN A O 1
ATOM 3124 N N . ALA A 1 410 ? -13.119 -1.737 13.183 1.00 97.12 410 ALA A N 1
ATOM 3125 C CA . ALA A 1 410 ? -13.092 -3.083 12.628 1.00 97.12 410 ALA A CA 1
ATOM 3126 C C . ALA A 1 410 ? -13.154 -3.053 11.095 1.00 97.12 410 ALA A C 1
ATOM 3128 O O . ALA A 1 410 ? -12.412 -3.786 10.452 1.00 97.12 410 ALA A O 1
ATOM 3129 N N . ALA A 1 411 ? -13.976 -2.179 10.504 1.00 97.94 411 ALA A N 1
ATOM 3130 C CA . ALA A 1 411 ? -14.087 -2.049 9.053 1.00 97.94 411 ALA A CA 1
ATOM 3131 C C . ALA A 1 411 ? -12.776 -1.582 8.397 1.00 97.94 411 ALA A C 1
ATOM 3133 O O . ALA A 1 411 ? -12.367 -2.167 7.401 1.00 97.94 411 ALA A O 1
ATOM 3134 N N . VAL A 1 412 ? -12.097 -0.578 8.967 1.00 98.44 412 VAL A N 1
ATOM 3135 C CA . VAL A 1 412 ? -10.789 -0.087 8.489 1.00 98.44 412 VAL A CA 1
ATOM 3136 C C . VAL A 1 412 ? -9.703 -1.150 8.654 1.00 98.44 412 VAL A C 1
ATOM 3138 O O . VAL A 1 412 ? -8.879 -1.347 7.766 1.00 98.44 412 VAL A O 1
ATOM 3141 N N . SER A 1 413 ? -9.707 -1.868 9.776 1.00 98.12 413 SER A N 1
ATOM 3142 C CA . SER A 1 413 ? -8.738 -2.937 10.007 1.00 98.12 413 SER A CA 1
ATOM 3143 C C . SER A 1 413 ? -8.915 -4.103 9.033 1.00 98.12 413 SER A C 1
ATOM 3145 O O . SER A 1 413 ? -7.963 -4.514 8.370 1.00 98.12 413 SER A O 1
ATOM 3147 N N . LEU A 1 414 ? -10.149 -4.590 8.879 1.00 98.44 414 LEU A N 1
ATOM 3148 C CA . LEU A 1 414 ? -10.463 -5.703 7.985 1.00 98.44 414 LEU A CA 1
ATOM 3149 C C . LEU A 1 414 ? -10.340 -5.318 6.506 1.00 98.44 414 LEU A C 1
ATOM 3151 O O . LEU A 1 414 ? -9.953 -6.165 5.705 1.00 98.44 414 LEU A O 1
ATOM 3155 N N . SER A 1 415 ? -10.581 -4.057 6.134 1.00 98.62 415 SER A N 1
ATOM 3156 C CA . SER A 1 415 ? -10.295 -3.588 4.776 1.00 98.62 415 SER A CA 1
ATOM 3157 C C . SER A 1 415 ? -8.795 -3.575 4.481 1.00 98.62 415 SER A C 1
ATOM 3159 O O . SER A 1 415 ? -8.390 -3.998 3.398 1.00 98.62 415 SER A O 1
ATOM 3161 N N . GLY A 1 416 ? -7.963 -3.194 5.458 1.00 98.25 416 GLY A N 1
ATOM 3162 C CA . GLY A 1 416 ? -6.508 -3.342 5.383 1.00 98.25 416 GLY A CA 1
ATOM 3163 C C . GLY A 1 416 ? -6.083 -4.801 5.183 1.00 98.25 416 GLY A C 1
ATOM 3164 O O . GLY A 1 416 ? -5.273 -5.084 4.302 1.00 98.25 416 GLY A O 1
ATOM 3165 N N . VAL A 1 417 ? -6.691 -5.737 5.922 1.00 98.44 417 VAL A N 1
ATOM 3166 C CA . VAL A 1 417 ? -6.480 -7.188 5.734 1.00 98.44 417 VAL A CA 1
ATOM 3167 C C . VAL A 1 417 ? -6.895 -7.637 4.332 1.00 98.44 417 VAL A C 1
ATOM 3169 O O . VAL A 1 417 ? -6.142 -8.353 3.682 1.00 98.44 417 VAL A O 1
ATOM 3172 N N . GLY A 1 418 ? -8.050 -7.196 3.827 1.00 98.50 418 GLY A N 1
ATOM 3173 C CA . GLY A 1 418 ? -8.506 -7.533 2.475 1.00 98.50 418 GLY A CA 1
ATOM 3174 C C . GLY A 1 418 ? -7.524 -7.088 1.387 1.00 98.50 418 GLY A C 1
ATOM 3175 O O . GLY A 1 418 ? -7.182 -7.874 0.504 1.00 98.50 418 GLY A O 1
ATOM 3176 N N . VAL A 1 419 ? -7.022 -5.851 1.475 1.00 98.44 419 VAL A N 1
ATOM 3177 C CA . VAL A 1 419 ? -5.995 -5.331 0.553 1.00 98.44 419 VAL A CA 1
ATOM 3178 C C . VAL A 1 419 ? -4.692 -6.124 0.670 1.00 98.44 419 VAL A C 1
ATOM 3180 O O . VAL A 1 419 ? -4.091 -6.483 -0.343 1.00 98.44 419 VAL A O 1
ATOM 3183 N N . ALA A 1 420 ? -4.261 -6.427 1.893 1.00 97.81 420 ALA A N 1
ATOM 3184 C CA . ALA A 1 420 ? -3.045 -7.190 2.130 1.00 97.81 420 ALA A CA 1
ATOM 3185 C C . ALA A 1 420 ? -3.129 -8.618 1.576 1.00 97.81 420 ALA A C 1
ATOM 3187 O O . ALA A 1 420 ? -2.212 -9.053 0.883 1.00 97.81 420 ALA A O 1
ATOM 3188 N N . LEU A 1 421 ? -4.241 -9.323 1.806 1.00 97.44 421 LEU A N 1
ATOM 3189 C CA . LEU A 1 421 ? -4.473 -10.662 1.261 1.00 97.44 421 LEU A CA 1
ATOM 3190 C C . LEU A 1 421 ? -4.488 -10.656 -0.267 1.00 97.44 421 LEU A C 1
ATOM 3192 O O . LEU A 1 421 ? -3.924 -11.562 -0.874 1.00 97.44 421 LEU A O 1
ATOM 3196 N N . PHE A 1 422 ? -5.048 -9.620 -0.900 1.00 96.81 422 PHE A N 1
ATOM 3197 C CA . PHE A 1 422 ? -4.937 -9.469 -2.350 1.00 96.81 422 PHE A CA 1
ATOM 3198 C C . PHE A 1 422 ? -3.479 -9.395 -2.799 1.00 96.81 422 PHE A C 1
ATOM 3200 O O . PHE A 1 422 ? -3.093 -10.086 -3.732 1.00 96.81 422 PHE A O 1
ATOM 3207 N N . ILE A 1 423 ? -2.654 -8.581 -2.150 1.00 95.94 423 ILE A N 1
ATOM 3208 C CA . ILE A 1 423 ? -1.246 -8.423 -2.529 1.00 95.94 423 ILE A CA 1
ATOM 3209 C C . ILE A 1 423 ? -0.450 -9.715 -2.284 1.00 95.94 423 ILE A C 1
ATOM 3211 O O . ILE A 1 423 ? 0.301 -10.153 -3.152 1.00 95.94 423 ILE A O 1
ATOM 3215 N N . VAL A 1 424 ? -0.623 -10.325 -1.112 1.00 94.94 424 VAL A N 1
ATOM 3216 C CA . VAL A 1 424 ? 0.134 -11.500 -0.651 1.00 94.94 424 VAL A CA 1
ATOM 3217 C C . VAL A 1 424 ? -0.199 -12.748 -1.463 1.00 94.94 424 VAL A C 1
ATOM 3219 O O . VAL A 1 424 ? 0.697 -13.516 -1.798 1.00 94.94 424 VAL A O 1
ATOM 3222 N N . LEU A 1 425 ? -1.472 -12.935 -1.818 1.00 94.88 425 LEU A N 1
ATOM 3223 C CA . LEU A 1 425 ? -1.944 -14.085 -2.597 1.00 94.88 425 LEU A CA 1
ATOM 3224 C C . LEU A 1 425 ? -1.902 -13.827 -4.113 1.00 94.88 425 LEU A C 1
ATOM 3226 O O . LEU A 1 425 ? -2.483 -14.583 -4.887 1.00 94.88 425 LEU A O 1
ATOM 3230 N N . ASN A 1 426 ? -1.250 -12.750 -4.559 1.00 94.19 426 ASN A N 1
ATOM 3231 C CA . ASN A 1 426 ? -1.149 -12.433 -5.977 1.00 94.19 426 ASN A CA 1
ATOM 3232 C C . ASN A 1 426 ? -0.149 -13.366 -6.685 1.00 94.19 426 ASN A C 1
ATOM 3234 O O . ASN A 1 426 ? 0.893 -13.730 -6.135 1.00 94.19 426 ASN A O 1
ATOM 3238 N N . ARG A 1 427 ? -0.422 -13.686 -7.956 1.00 93.94 427 ARG A N 1
ATOM 3239 C CA . ARG A 1 427 ? 0.488 -14.440 -8.841 1.00 93.94 427 ARG A CA 1
ATOM 3240 C C . ARG A 1 427 ? 1.826 -13.749 -9.078 1.00 93.94 427 ARG A C 1
ATOM 3242 O O . ARG A 1 427 ? 2.789 -14.378 -9.503 1.00 93.94 427 ARG A O 1
ATOM 3249 N N . VAL A 1 428 ? 1.860 -12.446 -8.840 1.00 92.62 428 VAL A N 1
ATOM 3250 C CA . VAL A 1 428 ? 3.032 -11.601 -9.002 1.00 92.62 428 VAL A CA 1
ATOM 3251 C C . VAL A 1 428 ? 3.131 -10.746 -7.754 1.00 92.62 428 VAL A C 1
ATOM 3253 O O . VAL A 1 428 ? 2.236 -9.940 -7.488 1.00 92.62 428 VAL A O 1
ATOM 3256 N N . PHE A 1 429 ? 4.217 -10.894 -7.005 1.00 91.56 429 PHE A N 1
ATOM 3257 C CA . PHE A 1 429 ? 4.508 -10.015 -5.885 1.00 91.56 429 PHE A CA 1
ATOM 3258 C C . PHE A 1 429 ? 5.661 -9.091 -6.261 1.00 91.56 429 PHE A C 1
ATOM 3260 O O . PHE A 1 429 ? 6.819 -9.489 -6.264 1.00 91.56 429 PHE A O 1
ATOM 3267 N N . SER A 1 430 ? 5.326 -7.835 -6.553 1.00 89.56 430 SER A N 1
ATOM 3268 C CA . SER A 1 430 ? 6.333 -6.808 -6.757 1.00 89.56 430 SER A CA 1
ATOM 3269 C C . SER A 1 430 ? 6.732 -6.195 -5.405 1.00 89.56 430 SER A C 1
ATOM 3271 O O . SER A 1 430 ? 5.847 -5.794 -4.642 1.00 89.56 430 SER A O 1
ATOM 3273 N N . PRO A 1 431 ? 8.034 -6.041 -5.110 1.00 83.69 431 PRO A N 1
ATOM 3274 C CA . PRO A 1 431 ? 8.534 -5.452 -3.862 1.00 83.69 431 PRO A CA 1
ATOM 3275 C C . PRO A 1 431 ? 7.934 -4.082 -3.526 1.00 83.69 431 PRO A C 1
ATOM 3277 O O . PRO A 1 431 ? 7.754 -3.732 -2.363 1.00 83.69 431 PRO A O 1
ATOM 3280 N N . GLN A 1 432 ? 7.569 -3.303 -4.545 1.00 87.88 432 GLN A N 1
ATOM 3281 C CA . GLN A 1 432 ? 6.951 -1.983 -4.388 1.00 87.88 432 GLN A CA 1
ATOM 3282 C C . GLN A 1 432 ? 5.610 -2.006 -3.650 1.00 87.88 432 GLN A C 1
ATOM 3284 O O . GLN A 1 432 ? 5.221 -1.001 -3.051 1.00 87.88 432 GLN A O 1
ATOM 3289 N N . TYR A 1 433 ? 4.933 -3.160 -3.613 1.00 93.25 433 TYR A N 1
ATOM 3290 C CA . TYR A 1 433 ? 3.707 -3.329 -2.843 1.00 93.25 433 TYR A CA 1
ATOM 3291 C C . TYR A 1 433 ? 3.903 -3.101 -1.344 1.00 93.25 433 TYR A C 1
ATOM 3293 O O . TYR A 1 433 ? 2.921 -2.884 -0.633 1.00 93.25 433 TYR A O 1
ATOM 3301 N N . ILE A 1 434 ? 5.144 -3.084 -0.848 1.00 93.12 434 ILE A N 1
ATOM 3302 C CA . ILE A 1 434 ? 5.416 -2.816 0.559 1.00 93.12 434 ILE A CA 1
ATOM 3303 C C . ILE A 1 434 ? 4.876 -1.460 1.023 1.00 93.12 434 ILE A C 1
ATOM 3305 O O . ILE A 1 434 ? 4.433 -1.358 2.162 1.00 93.12 434 ILE A O 1
ATOM 3309 N N . LEU A 1 435 ? 4.862 -0.431 0.164 1.00 94.31 435 LEU A N 1
ATOM 3310 C CA . LEU A 1 435 ? 4.344 0.894 0.530 1.00 94.31 435 LEU A CA 1
ATOM 3311 C C . LEU A 1 435 ? 2.837 0.834 0.803 1.00 94.31 435 LEU A C 1
ATOM 3313 O O . LEU A 1 435 ? 2.335 1.416 1.765 1.00 94.31 435 LEU A O 1
ATOM 3317 N N . VAL A 1 436 ? 2.127 0.051 -0.003 1.00 96.75 436 VAL A N 1
ATOM 3318 C CA . VAL A 1 436 ? 0.693 -0.193 0.151 1.00 96.75 436 VAL A CA 1
ATOM 3319 C C . VAL A 1 436 ? 0.426 -1.076 1.366 1.00 96.75 436 VAL A C 1
ATOM 3321 O O . VAL A 1 436 ? -0.511 -0.806 2.112 1.00 96.75 436 VAL A O 1
ATOM 3324 N N . LEU A 1 437 ? 1.250 -2.099 1.607 1.00 96.56 437 LEU A N 1
ATOM 3325 C CA . LEU A 1 437 ? 1.148 -2.936 2.805 1.00 96.56 437 LEU A CA 1
ATOM 3326 C C . LEU A 1 437 ? 1.393 -2.118 4.079 1.00 96.56 437 LEU A C 1
ATOM 3328 O O . LEU A 1 437 ? 0.656 -2.277 5.047 1.00 96.56 437 LEU A O 1
ATOM 3332 N N . ILE A 1 438 ? 2.357 -1.191 4.076 1.00 96.00 438 ILE A N 1
ATOM 3333 C CA . ILE A 1 438 ? 2.572 -0.246 5.182 1.00 96.00 438 ILE A CA 1
ATOM 3334 C C . ILE A 1 438 ? 1.328 0.622 5.395 1.00 96.00 438 ILE A C 1
ATOM 3336 O O . ILE A 1 438 ? 0.916 0.795 6.540 1.00 96.00 438 ILE A O 1
ATOM 3340 N N . ALA A 1 439 ? 0.702 1.132 4.330 1.00 97.50 439 ALA A N 1
ATOM 3341 C CA . ALA A 1 439 ? -0.547 1.886 4.440 1.00 97.50 439 ALA A CA 1
ATOM 3342 C C . ALA A 1 439 ? -1.684 1.029 5.026 1.00 97.50 439 ALA A C 1
ATOM 3344 O O . ALA A 1 439 ? -2.300 1.415 6.019 1.00 97.50 439 ALA A O 1
ATOM 3345 N N . ALA A 1 440 ? -1.922 -0.158 4.466 1.00 98.12 440 ALA A N 1
ATOM 3346 C CA . ALA A 1 440 ? -2.987 -1.070 4.877 1.00 98.12 440 ALA A CA 1
ATOM 3347 C C . ALA A 1 440 ? -2.821 -1.545 6.332 1.00 98.12 440 ALA A C 1
ATOM 3349 O O . ALA A 1 440 ? -3.740 -1.411 7.145 1.00 98.12 440 ALA A O 1
ATOM 3350 N N . TYR A 1 441 ? -1.637 -2.050 6.688 1.00 97.44 441 TYR A N 1
ATOM 3351 C CA . TYR A 1 441 ? -1.336 -2.501 8.046 1.00 97.44 441 TYR A CA 1
ATOM 3352 C C . TYR A 1 441 ? -1.229 -1.346 9.029 1.00 97.44 441 TYR A C 1
ATOM 3354 O O . TYR A 1 441 ? -1.747 -1.450 10.137 1.00 97.44 441 TYR A O 1
ATOM 3362 N N . GLY A 1 442 ? -0.612 -0.233 8.631 1.00 96.88 442 GLY A N 1
ATOM 3363 C CA . GLY A 1 442 ? -0.517 0.971 9.446 1.00 96.88 442 GLY A CA 1
ATOM 3364 C C . GLY A 1 442 ? -1.898 1.483 9.835 1.00 96.88 442 GLY A C 1
ATOM 3365 O O . GLY A 1 442 ? -2.177 1.646 11.022 1.00 96.88 442 GLY A O 1
ATOM 3366 N N . CYS A 1 443 ? -2.801 1.644 8.865 1.00 98.06 443 CYS A N 1
ATOM 3367 C CA . CYS A 1 443 ? -4.180 2.035 9.140 1.00 98.06 443 CYS A CA 1
ATOM 3368 C C . CYS A 1 443 ? -4.909 1.008 10.020 1.00 98.06 443 CYS A C 1
ATOM 3370 O O . CYS A 1 443 ? -5.561 1.391 10.993 1.00 98.06 443 CYS A O 1
ATOM 3372 N N . GLY A 1 444 ? -4.767 -0.290 9.735 1.00 97.06 444 GLY A N 1
ATOM 3373 C CA . GLY A 1 444 ? -5.448 -1.335 10.496 1.00 97.06 444 GLY A CA 1
ATOM 3374 C C . GLY A 1 444 ? -4.975 -1.477 11.946 1.00 97.06 444 GLY A C 1
ATOM 3375 O O . GLY A 1 444 ? -5.809 -1.638 12.839 1.00 97.06 444 GLY A O 1
ATOM 3376 N N . LEU A 1 445 ? -3.666 -1.381 12.199 1.00 96.06 445 LEU A N 1
ATOM 3377 C CA . LEU A 1 445 ? -3.077 -1.434 13.544 1.00 96.06 445 LEU A CA 1
ATOM 3378 C C . LEU A 1 445 ? -3.496 -0.219 14.374 1.00 96.06 445 LEU A C 1
ATOM 3380 O O . LEU A 1 445 ? -3.830 -0.340 15.552 1.00 96.06 445 LEU A O 1
ATOM 3384 N N . VAL A 1 446 ? -3.493 0.954 13.745 1.00 96.50 446 VAL A N 1
ATOM 3385 C CA . VAL A 1 446 ? -3.805 2.224 14.398 1.00 96.50 446 VAL A CA 1
ATOM 3386 C C . VAL A 1 446 ? -5.297 2.360 14.706 1.00 96.50 446 VAL A C 1
ATOM 3388 O O . VAL A 1 446 ? -5.654 2.934 15.734 1.00 96.50 446 VAL A O 1
ATOM 3391 N N . ALA A 1 447 ? -6.174 1.798 13.871 1.00 97.19 447 ALA A N 1
ATOM 3392 C CA . ALA A 1 447 ? -7.617 1.832 14.093 1.00 97.19 447 ALA A CA 1
ATOM 3393 C C . ALA A 1 447 ? -8.070 1.040 15.337 1.00 97.19 447 ALA A C 1
ATOM 3395 O O . ALA A 1 447 ? -9.090 1.380 15.936 1.00 97.19 447 ALA A O 1
ATOM 3396 N N . LEU A 1 448 ? -7.339 -0.005 15.742 1.00 96.12 448 LEU A N 1
ATOM 3397 C CA . LEU A 1 448 ? -7.756 -0.924 16.807 1.00 96.12 448 LEU A CA 1
ATOM 3398 C C . LEU A 1 448 ? -7.221 -0.515 18.188 1.00 96.12 448 LEU A C 1
ATOM 3400 O O . LEU A 1 448 ? -6.010 -0.485 18.423 1.00 96.12 448 LEU A O 1
ATOM 3404 N N . ARG A 1 449 ? -8.119 -0.279 19.154 1.00 92.88 449 ARG A N 1
ATOM 3405 C CA . ARG A 1 449 ? -7.750 0.016 20.555 1.00 92.88 449 ARG A CA 1
ATOM 3406 C C . ARG A 1 449 ? -7.382 -1.250 21.316 1.00 92.88 449 ARG A C 1
ATOM 3408 O O . ARG A 1 449 ? -6.525 -1.218 22.201 1.00 92.88 449 ARG A O 1
ATOM 3415 N N . SER A 1 450 ? -7.982 -2.374 20.947 1.00 90.88 450 SER A N 1
ATOM 3416 C CA . SER A 1 450 ? -7.709 -3.699 21.500 1.00 90.88 450 SER A CA 1
ATOM 3417 C C . SER A 1 450 ? -6.237 -4.120 21.368 1.00 90.88 450 SER A C 1
ATOM 3419 O O . SER A 1 450 ? -5.750 -4.899 22.195 1.00 90.88 450 SER A O 1
ATOM 3421 N N . LEU A 1 451 ? -5.521 -3.555 20.386 1.00 89.31 451 LEU A N 1
ATOM 3422 C CA . LEU A 1 451 ? -4.096 -3.765 20.127 1.00 89.31 451 LEU A CA 1
ATOM 3423 C C . LEU A 1 451 ? -3.198 -2.662 20.707 1.00 89.31 451 LEU A C 1
ATOM 3425 O O . LEU A 1 451 ? -1.992 -2.683 20.479 1.00 89.31 451 LEU A O 1
ATOM 3429 N N . ARG A 1 452 ? -3.728 -1.730 21.512 1.00 89.19 452 ARG A N 1
ATOM 3430 C CA . ARG A 1 452 ? -2.953 -0.602 22.064 1.00 89.19 452 ARG A CA 1
ATOM 3431 C C . ARG A 1 452 ? -1.711 -1.028 22.856 1.00 89.19 452 ARG A C 1
ATOM 3433 O O . ARG A 1 452 ? -0.716 -0.317 22.886 1.00 89.19 452 ARG A O 1
ATOM 3440 N N . ARG A 1 453 ? -1.741 -2.207 23.487 1.00 88.38 453 ARG A N 1
ATOM 3441 C CA . ARG A 1 453 ? -0.573 -2.769 24.195 1.00 88.38 453 ARG A CA 1
ATOM 3442 C C . ARG A 1 453 ? 0.579 -3.134 23.252 1.00 88.38 453 ARG A C 1
ATOM 3444 O O . ARG A 1 453 ? 1.719 -3.189 23.690 1.00 88.38 453 ARG A O 1
ATOM 3451 N N . LEU A 1 454 ? 0.275 -3.379 21.980 1.00 86.50 454 LEU A N 1
ATOM 3452 C CA . LEU A 1 454 ? 1.239 -3.690 20.926 1.00 86.50 454 LEU A CA 1
ATOM 3453 C C . LEU A 1 454 ? 1.638 -2.447 20.120 1.00 86.50 454 LEU A C 1
ATOM 3455 O O . LEU A 1 454 ? 2.471 -2.559 19.227 1.00 86.50 454 LEU A O 1
ATOM 3459 N N . SER A 1 455 ? 1.090 -1.264 20.427 1.00 85.38 455 SER A N 1
ATOM 3460 C CA . SER A 1 455 ? 1.393 -0.018 19.715 1.00 85.38 455 SER A CA 1
ATOM 3461 C C . SER A 1 455 ? 2.895 0.277 19.572 1.00 85.38 455 SER A C 1
ATOM 3463 O O . SER A 1 455 ? 3.294 0.649 18.468 1.00 85.38 455 SER A O 1
ATOM 3465 N N . PRO A 1 456 ? 3.757 0.051 20.589 1.00 84.00 456 PRO A N 1
ATOM 3466 C CA . PRO A 1 456 ? 5.204 0.236 20.433 1.00 84.00 456 PRO A CA 1
ATOM 3467 C C . PRO A 1 456 ? 5.840 -0.695 19.390 1.00 84.00 456 PRO A C 1
ATOM 3469 O O . PRO A 1 456 ? 6.854 -0.352 18.788 1.00 84.00 456 PRO A O 1
ATOM 3472 N N . LEU A 1 457 ? 5.237 -1.863 19.155 1.00 84.94 457 LEU A N 1
ATOM 3473 C CA . LEU A 1 457 ? 5.723 -2.881 18.223 1.00 84.94 457 LEU A CA 1
ATOM 3474 C C . LEU A 1 457 ? 5.178 -2.697 16.802 1.00 84.94 457 LEU A C 1
ATOM 3476 O O . LEU A 1 457 ? 5.657 -3.371 15.896 1.00 84.94 457 LEU A O 1
ATOM 3480 N N . ALA A 1 458 ? 4.226 -1.784 16.577 1.00 83.94 458 ALA A N 1
ATOM 3481 C CA . ALA A 1 458 ? 3.580 -1.603 15.276 1.00 83.94 458 ALA A CA 1
ATOM 3482 C C . ALA A 1 458 ? 4.576 -1.242 14.159 1.00 83.94 458 ALA A C 1
ATOM 3484 O O . ALA A 1 458 ? 4.535 -1.836 13.088 1.00 83.94 458 ALA A O 1
ATOM 3485 N N . GLY A 1 459 ? 5.504 -0.314 14.417 1.00 82.94 459 GLY A N 1
ATOM 3486 C CA . GLY A 1 459 ? 6.590 0.018 13.486 1.00 82.94 459 GLY A CA 1
ATOM 3487 C C . GLY A 1 459 ? 7.609 -1.121 13.331 1.00 82.94 459 GLY A C 1
ATOM 3488 O O . GLY A 1 459 ? 7.824 -1.588 12.213 1.00 82.94 459 GLY A O 1
ATOM 3489 N N . PRO A 1 460 ? 8.207 -1.623 14.431 1.00 81.88 460 PRO A N 1
ATOM 3490 C CA . PRO A 1 460 ? 9.140 -2.750 14.390 1.00 81.88 460 PRO A CA 1
ATOM 3491 C C . PRO A 1 460 ? 8.604 -4.010 13.697 1.00 81.88 460 PRO A C 1
ATOM 3493 O O . PRO A 1 460 ? 9.383 -4.704 13.055 1.00 81.88 460 PRO A O 1
ATOM 3496 N N . ALA A 1 461 ? 7.300 -4.294 13.767 1.00 82.81 461 ALA A N 1
ATOM 3497 C CA . ALA A 1 461 ? 6.685 -5.430 13.078 1.00 82.81 461 ALA A CA 1
ATOM 3498 C C . ALA A 1 461 ? 6.722 -5.302 11.542 1.00 82.81 461 ALA A C 1
ATOM 3500 O O . ALA A 1 461 ? 6.746 -6.315 10.844 1.00 82.81 461 ALA A O 1
ATOM 3501 N N . LEU A 1 462 ? 6.773 -4.076 11.007 1.00 88.50 462 LEU A N 1
ATOM 3502 C CA . LEU A 1 462 ? 6.860 -3.813 9.566 1.00 88.50 462 LEU A CA 1
ATOM 3503 C C . LEU A 1 462 ? 8.302 -3.883 9.038 1.00 88.50 462 LEU A C 1
ATOM 3505 O O . LEU A 1 462 ? 8.504 -4.130 7.852 1.00 88.50 462 LEU A O 1
ATOM 3509 N N . LEU A 1 463 ? 9.308 -3.720 9.902 1.00 86.69 463 LEU A N 1
ATOM 3510 C CA . LEU A 1 463 ? 10.724 -3.783 9.529 1.00 86.69 463 LEU A CA 1
ATOM 3511 C C . LEU A 1 463 ? 11.165 -5.130 8.930 1.00 86.69 463 LEU A C 1
ATOM 3513 O O . LEU A 1 463 ? 11.765 -5.111 7.853 1.00 86.69 463 LEU A O 1
ATOM 3517 N N . PRO A 1 464 ? 10.903 -6.298 9.555 1.00 86.88 464 PRO A N 1
ATOM 3518 C CA . PRO A 1 464 ? 11.312 -7.572 8.973 1.00 86.88 464 PRO A CA 1
ATOM 3519 C C . PRO A 1 464 ? 10.579 -7.839 7.654 1.00 86.88 464 PRO A C 1
ATOM 3521 O O . PRO A 1 464 ? 11.153 -8.444 6.756 1.00 86.88 464 PRO A O 1
ATOM 3524 N N . MET A 1 465 ? 9.358 -7.318 7.497 1.00 90.31 465 MET A N 1
ATOM 3525 C CA . MET A 1 465 ? 8.602 -7.387 6.249 1.00 90.31 465 MET A CA 1
ATOM 3526 C C . MET A 1 465 ? 9.264 -6.547 5.142 1.00 90.31 465 MET A C 1
ATOM 3528 O O . MET A 1 465 ? 9.480 -7.054 4.042 1.00 90.31 465 MET A O 1
ATOM 3532 N N . THR A 1 466 ? 9.648 -5.292 5.416 1.00 89.06 466 THR A N 1
ATOM 3533 C CA . THR A 1 466 ? 10.343 -4.465 4.412 1.00 89.06 466 THR A CA 1
ATOM 3534 C C . THR A 1 466 ? 11.728 -5.003 4.085 1.00 89.06 466 THR A C 1
ATOM 3536 O O . THR A 1 466 ? 12.123 -4.984 2.923 1.00 89.06 466 THR A O 1
ATOM 3539 N N . LEU A 1 467 ? 12.448 -5.519 5.086 1.00 86.75 467 LEU A N 1
ATOM 3540 C CA . LEU A 1 467 ? 13.735 -6.174 4.875 1.00 86.75 467 LEU A CA 1
ATOM 3541 C C . LEU A 1 467 ? 13.568 -7.409 3.988 1.00 86.75 467 LEU A C 1
ATOM 3543 O O . LEU A 1 467 ? 14.251 -7.504 2.978 1.00 86.75 467 LEU A O 1
ATOM 3547 N N . ALA A 1 468 ? 12.640 -8.314 4.314 1.00 87.31 468 ALA A N 1
ATOM 3548 C CA . ALA A 1 468 ? 12.383 -9.514 3.521 1.00 87.31 468 ALA A CA 1
ATOM 3549 C C . ALA A 1 468 ? 12.021 -9.168 2.069 1.00 87.31 468 ALA A C 1
ATOM 3551 O O . ALA A 1 468 ? 12.584 -9.748 1.146 1.00 87.31 468 ALA A O 1
ATOM 3552 N N . SER A 1 469 ? 11.175 -8.155 1.854 1.00 88.25 469 SER A N 1
ATOM 3553 C CA . SER A 1 469 ? 10.878 -7.653 0.507 1.00 88.25 469 SER A CA 1
ATOM 3554 C C . SER A 1 469 ? 12.135 -7.178 -0.232 1.00 88.25 469 SER A C 1
ATOM 3556 O O . SER A 1 469 ? 12.259 -7.405 -1.432 1.00 88.25 469 SER A O 1
ATOM 3558 N N . TYR A 1 470 ? 13.073 -6.548 0.478 1.00 83.00 470 TYR A N 1
ATOM 3559 C CA . TYR A 1 470 ? 14.339 -6.078 -0.083 1.00 83.00 470 TYR A CA 1
ATOM 3560 C C . TYR A 1 470 ? 15.321 -7.218 -0.405 1.00 83.00 470 TYR A C 1
ATOM 3562 O O . TYR A 1 470 ? 16.146 -7.121 -1.315 1.00 83.00 470 TYR A O 1
ATOM 3570 N N . LEU A 1 471 ? 15.229 -8.322 0.342 1.00 83.06 471 LEU A N 1
ATOM 3571 C CA . LEU A 1 471 ? 16.012 -9.528 0.080 1.00 83.06 471 LEU A CA 1
ATOM 3572 C C . LEU A 1 471 ? 15.511 -10.271 -1.159 1.00 83.06 471 LEU A C 1
ATOM 3574 O O . LEU A 1 471 ? 16.322 -10.836 -1.887 1.00 83.06 471 LEU A O 1
ATOM 3578 N N . VAL A 1 472 ? 14.204 -10.232 -1.434 1.00 81.75 472 VAL A N 1
ATOM 3579 C CA . VAL A 1 472 ? 13.651 -10.738 -2.700 1.00 81.75 472 VAL A CA 1
ATOM 3580 C C . VAL A 1 472 ? 14.156 -9.896 -3.879 1.00 81.75 472 VAL A C 1
ATOM 3582 O O . VAL A 1 472 ? 14.518 -10.450 -4.916 1.00 81.75 472 VAL A O 1
ATOM 3585 N N . TRP A 1 473 ? 14.244 -8.570 -3.718 1.00 78.19 473 TRP A N 1
ATOM 3586 C CA . TRP A 1 473 ? 14.709 -7.651 -4.762 1.00 78.19 473 TRP A CA 1
ATOM 3587 C C . TRP A 1 473 ? 15.158 -6.293 -4.183 1.00 78.19 473 TRP A C 1
ATOM 3589 O O . TRP A 1 473 ? 14.471 -5.771 -3.305 1.00 78.19 473 TRP A O 1
ATOM 3599 N N . PRO A 1 474 ? 16.219 -5.645 -4.708 1.00 68.62 474 PRO A N 1
ATOM 3600 C CA . PRO A 1 474 ? 17.037 -6.079 -5.843 1.00 68.62 474 PRO A CA 1
ATOM 3601 C C . PRO A 1 474 ? 18.311 -6.837 -5.444 1.00 68.62 474 PRO A C 1
ATOM 3603 O O . PRO A 1 474 ? 18.954 -7.437 -6.304 1.00 68.62 474 PRO A O 1
ATOM 3606 N N . LEU A 1 475 ? 18.722 -6.799 -4.171 1.00 67.19 475 LEU A N 1
ATOM 3607 C CA . LEU A 1 475 ? 20.138 -6.994 -3.846 1.00 67.19 475 LEU A CA 1
ATOM 3608 C C . LEU A 1 475 ? 20.547 -8.437 -3.557 1.00 67.19 475 LEU A C 1
ATOM 3610 O O . LEU A 1 475 ? 21.663 -8.791 -3.923 1.00 67.19 475 LEU A O 1
ATOM 3614 N N . TRP A 1 476 ? 19.676 -9.294 -3.005 1.00 74.06 476 TRP A N 1
ATOM 3615 C CA . TRP A 1 476 ? 20.034 -10.687 -2.674 1.00 74.06 476 TRP A CA 1
ATOM 3616 C C . TRP A 1 476 ? 19.012 -11.710 -3.119 1.00 74.06 476 TRP A C 1
ATOM 3618 O O . TRP A 1 476 ? 18.645 -12.630 -2.382 1.00 74.06 476 TRP A O 1
ATOM 3628 N N . TRP A 1 477 ? 18.654 -11.605 -4.389 1.00 77.38 477 TRP A N 1
ATOM 3629 C CA . TRP A 1 477 ? 17.759 -12.544 -5.033 1.00 77.38 477 TRP A CA 1
ATOM 3630 C C . TRP A 1 477 ? 18.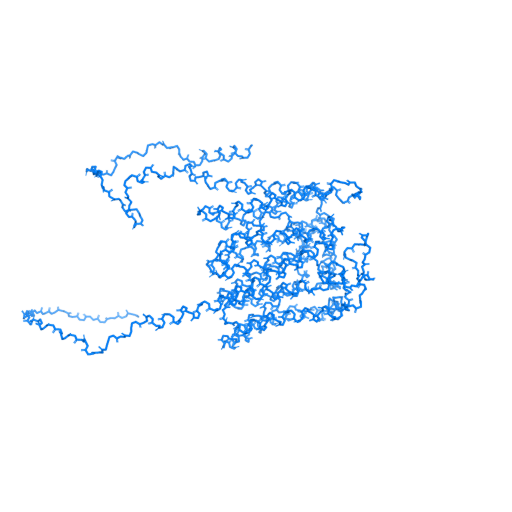213 -14.008 -4.935 1.00 77.38 477 TRP A C 1
ATOM 3632 O O . TRP A 1 477 ? 17.433 -14.849 -5.306 1.00 77.38 477 TRP A O 1
ATOM 3642 N N . ARG A 1 478 ? 19.409 -14.359 -4.431 1.00 81.94 478 ARG A N 1
ATOM 3643 C CA . ARG A 1 478 ? 19.801 -15.747 -4.104 1.00 81.94 478 ARG A CA 1
ATOM 3644 C C . ARG A 1 478 ? 19.091 -16.322 -2.871 1.00 81.94 478 ARG A C 1
ATOM 3646 O O . ARG A 1 478 ? 18.845 -17.518 -2.813 1.00 81.94 478 ARG A O 1
ATOM 3653 N N . TYR A 1 479 ? 18.728 -15.488 -1.895 1.00 83.06 479 TYR A N 1
ATOM 3654 C CA . TYR A 1 479 ? 18.019 -15.912 -0.672 1.00 83.06 479 TYR A CA 1
ATOM 3655 C C . TYR A 1 479 ? 16.507 -15.690 -0.757 1.00 83.06 479 TYR A C 1
ATOM 3657 O O . TYR A 1 479 ? 15.797 -15.746 0.249 1.00 83.06 479 TYR A O 1
ATOM 3665 N N . TRP A 1 480 ? 16.013 -15.412 -1.958 1.00 86.38 480 TRP A N 1
ATOM 3666 C CA . TRP A 1 480 ? 14.651 -14.973 -2.198 1.00 86.38 480 TRP A CA 1
ATOM 3667 C C . TRP A 1 480 ? 13.594 -15.965 -1.710 1.00 86.38 480 TRP A C 1
ATOM 3669 O O . TRP A 1 480 ? 12.575 -15.523 -1.204 1.00 86.38 480 TRP A O 1
ATOM 3679 N N . VAL A 1 481 ? 13.832 -17.281 -1.771 1.00 89.44 481 VAL A N 1
ATOM 3680 C CA . VAL A 1 481 ? 12.866 -18.285 -1.283 1.00 89.44 481 VAL A CA 1
ATOM 3681 C C . VAL A 1 481 ? 12.633 -18.134 0.222 1.00 89.44 481 VAL A C 1
ATOM 3683 O O . VAL A 1 481 ? 11.491 -18.061 0.677 1.00 89.44 481 VAL A O 1
ATOM 3686 N N . TRP A 1 482 ? 13.713 -18.019 1.000 1.00 89.56 482 TRP A N 1
ATOM 3687 C CA . TRP A 1 482 ? 13.642 -17.808 2.448 1.00 89.56 482 TRP A CA 1
ATOM 3688 C C . TRP A 1 482 ? 13.036 -16.450 2.790 1.00 89.56 482 TRP A C 1
ATOM 3690 O O . TRP A 1 482 ? 12.218 -16.345 3.704 1.00 89.56 482 TRP A O 1
ATOM 3700 N N . ALA A 1 483 ? 13.399 -15.419 2.028 1.00 88.81 483 ALA A N 1
ATOM 3701 C CA . ALA A 1 483 ? 12.822 -14.094 2.173 1.00 88.81 483 ALA A CA 1
ATOM 3702 C C . ALA A 1 483 ? 11.313 -14.091 1.878 1.00 88.81 483 ALA A C 1
ATOM 3704 O O . ALA A 1 483 ? 10.549 -13.545 2.669 1.00 88.81 483 ALA A O 1
ATOM 3705 N N . SER A 1 484 ? 10.864 -14.764 0.816 1.00 90.38 484 SER A N 1
ATOM 3706 C CA . SER A 1 484 ? 9.448 -14.941 0.478 1.00 90.38 484 SER A CA 1
ATOM 3707 C C . SER A 1 484 ? 8.702 -15.736 1.548 1.00 90.38 484 SER A C 1
ATOM 3709 O O . SER A 1 484 ? 7.582 -15.371 1.900 1.00 90.38 484 SER A O 1
ATOM 3711 N N . ALA A 1 485 ? 9.315 -16.774 2.127 1.00 91.94 485 ALA A N 1
ATOM 3712 C CA . ALA A 1 485 ? 8.726 -17.535 3.232 1.00 91.94 485 ALA A CA 1
ATOM 3713 C C . ALA A 1 485 ? 8.560 -16.683 4.499 1.00 91.94 485 ALA A C 1
ATOM 3715 O O . ALA A 1 485 ? 7.492 -16.688 5.122 1.00 91.94 485 ALA A O 1
ATOM 3716 N N . ALA A 1 486 ? 9.586 -15.904 4.856 1.00 91.94 486 ALA A N 1
ATOM 3717 C CA . ALA A 1 486 ? 9.511 -14.949 5.957 1.00 91.94 486 ALA A CA 1
ATOM 3718 C C . ALA A 1 486 ? 8.431 -13.891 5.690 1.00 91.94 486 ALA A C 1
ATOM 3720 O O . ALA A 1 486 ? 7.608 -13.610 6.560 1.00 91.94 486 ALA A O 1
ATOM 3721 N N . LEU A 1 487 ? 8.389 -13.353 4.471 1.00 91.69 487 LEU A N 1
ATOM 3722 C CA . LEU A 1 487 ? 7.424 -12.346 4.061 1.00 91.69 487 LEU A CA 1
ATOM 3723 C C . LEU A 1 487 ? 5.988 -12.879 4.139 1.00 91.69 487 LEU A C 1
ATOM 3725 O O . LEU A 1 487 ? 5.147 -12.229 4.758 1.00 91.69 487 LEU A O 1
ATOM 3729 N N . LEU A 1 488 ? 5.717 -14.072 3.603 1.00 93.38 488 LEU A N 1
ATOM 3730 C CA . LEU A 1 488 ? 4.412 -14.732 3.695 1.00 93.38 488 LEU A CA 1
ATOM 3731 C C . LEU A 1 488 ? 3.987 -14.914 5.154 1.00 93.38 488 LEU A C 1
ATOM 3733 O O . LEU A 1 488 ? 2.895 -14.501 5.543 1.00 93.38 488 LEU A O 1
ATOM 3737 N N . THR A 1 489 ? 4.876 -15.476 5.974 1.00 94.00 489 THR A N 1
ATOM 3738 C CA . THR A 1 489 ? 4.606 -15.762 7.389 1.00 94.00 489 THR A CA 1
ATOM 3739 C C . THR A 1 489 ? 4.287 -14.485 8.166 1.00 94.00 489 THR A C 1
ATOM 3741 O O . THR A 1 489 ? 3.295 -14.433 8.892 1.00 94.00 489 THR A O 1
ATOM 3744 N N . LEU A 1 490 ? 5.087 -13.430 7.985 1.00 93.81 490 LEU A N 1
ATOM 3745 C CA . LEU A 1 490 ? 4.888 -12.142 8.652 1.00 93.81 490 LEU A CA 1
ATOM 3746 C C . LEU A 1 490 ? 3.583 -11.471 8.214 1.00 93.81 490 LEU A C 1
ATOM 3748 O O . LEU A 1 490 ? 2.835 -10.983 9.059 1.00 93.81 490 LEU A O 1
ATOM 3752 N N . ASN A 1 491 ? 3.279 -11.478 6.914 1.00 94.50 491 ASN A N 1
ATOM 3753 C CA . ASN A 1 491 ? 2.037 -10.908 6.395 1.00 94.50 491 ASN A CA 1
ATOM 3754 C C . ASN A 1 491 ? 0.805 -11.636 6.956 1.00 94.50 491 ASN A C 1
ATOM 3756 O O . ASN A 1 491 ? -0.130 -10.987 7.430 1.00 94.50 491 ASN A O 1
ATOM 3760 N N . LEU A 1 492 ? 0.815 -12.973 6.968 1.00 94.81 492 LEU A N 1
ATOM 3761 C CA . LEU A 1 492 ? -0.275 -13.764 7.543 1.00 94.81 492 LEU A CA 1
ATOM 3762 C C . LEU A 1 492 ? -0.412 -13.530 9.052 1.00 94.81 492 LEU A C 1
ATOM 3764 O O . LEU A 1 492 ? -1.529 -13.359 9.539 1.00 94.81 492 LEU A O 1
ATOM 3768 N N . ALA A 1 493 ? 0.699 -13.445 9.789 1.00 95.25 493 ALA A N 1
ATOM 3769 C CA . ALA A 1 493 ? 0.680 -13.158 11.222 1.00 95.25 493 ALA A CA 1
ATOM 3770 C C . ALA A 1 493 ? 0.077 -11.776 11.532 1.00 95.25 493 ALA A C 1
ATOM 3772 O O . ALA A 1 493 ? -0.758 -11.661 12.433 1.00 95.25 493 ALA A O 1
ATOM 3773 N N . ILE A 1 494 ? 0.440 -10.739 10.766 1.00 94.75 494 ILE A N 1
ATOM 3774 C CA . ILE A 1 494 ? -0.146 -9.397 10.909 1.00 94.75 494 ILE A CA 1
ATOM 3775 C C . ILE A 1 494 ? -1.640 -9.431 10.561 1.00 94.75 494 ILE A C 1
ATOM 3777 O O . ILE A 1 494 ? -2.450 -8.911 11.329 1.00 94.75 494 ILE A O 1
ATOM 3781 N N . CYS A 1 495 ? -2.032 -10.089 9.464 1.00 97.00 495 CYS A N 1
ATOM 3782 C CA . CYS A 1 495 ? -3.441 -10.236 9.088 1.00 97.00 495 CYS A CA 1
ATOM 3783 C C . CYS A 1 495 ? -4.262 -10.915 10.195 1.00 97.00 495 CYS A C 1
ATOM 3785 O O . CYS A 1 495 ? -5.323 -10.415 10.571 1.00 97.00 495 CYS A O 1
ATOM 3787 N N . LEU A 1 496 ? -3.754 -12.012 10.763 1.00 96.88 496 LEU A N 1
ATOM 3788 C CA . LEU A 1 496 ? -4.393 -12.710 11.878 1.00 96.88 496 LEU A CA 1
ATOM 3789 C C . LEU A 1 496 ? -4.508 -11.808 13.111 1.00 96.88 496 LEU A C 1
ATOM 3791 O O . LEU A 1 496 ? -5.587 -11.711 13.693 1.00 96.88 496 LEU A O 1
ATOM 3795 N N . ALA A 1 497 ? -3.439 -11.101 13.488 1.00 95.88 497 ALA A N 1
ATOM 3796 C CA . ALA A 1 497 ? -3.463 -10.173 14.619 1.00 95.88 497 ALA A CA 1
ATOM 3797 C C . ALA A 1 497 ? -4.516 -9.063 14.441 1.00 95.88 497 ALA A C 1
ATOM 3799 O O . ALA A 1 497 ? -5.221 -8.728 15.397 1.00 95.88 497 ALA A O 1
ATOM 3800 N N . LEU A 1 498 ? -4.671 -8.532 13.224 1.00 96.69 498 LEU A N 1
ATOM 3801 C CA . LEU A 1 498 ? -5.698 -7.541 12.889 1.00 96.69 498 LEU A CA 1
ATOM 3802 C C . LEU A 1 498 ? -7.114 -8.129 12.958 1.00 96.69 498 LEU A C 1
ATOM 3804 O O . LEU A 1 498 ? -7.995 -7.521 13.566 1.00 96.69 498 LEU A O 1
ATOM 3808 N N . VAL A 1 499 ? -7.330 -9.335 12.429 1.00 97.44 499 VAL A N 1
ATOM 3809 C CA . VAL A 1 499 ? -8.616 -10.051 12.527 1.00 97.44 499 VAL A CA 1
ATOM 3810 C C . VAL A 1 499 ? -8.999 -10.311 13.993 1.00 97.44 499 VAL A C 1
ATOM 3812 O O . VAL A 1 499 ? -10.115 -9.990 14.421 1.00 97.44 499 VAL A O 1
ATOM 3815 N N . PHE A 1 500 ? -8.073 -10.825 14.805 1.00 97.00 500 PHE A N 1
ATOM 3816 C CA . PHE A 1 500 ? -8.298 -11.037 16.240 1.00 97.00 500 PHE A CA 1
ATOM 3817 C C . PHE A 1 500 ? -8.524 -9.719 16.993 1.00 97.00 500 PHE A C 1
ATOM 3819 O O . PHE A 1 500 ? -9.399 -9.623 17.856 1.00 97.00 500 PHE A O 1
ATOM 3826 N N . GLY A 1 501 ? -7.779 -8.669 16.653 1.00 96.38 501 GLY A N 1
ATOM 3827 C CA . GLY A 1 501 ? -7.969 -7.345 17.233 1.00 96.38 501 GLY A CA 1
ATOM 3828 C C . GLY A 1 501 ? -9.344 -6.749 16.905 1.00 96.38 501 GLY A C 1
ATOM 3829 O O . GLY A 1 501 ? -10.008 -6.223 17.803 1.00 96.38 501 GLY A O 1
ATOM 3830 N N . ALA A 1 502 ? -9.810 -6.888 15.661 1.00 96.44 502 ALA A N 1
ATOM 3831 C CA . ALA A 1 502 ? -11.114 -6.405 15.205 1.00 96.44 502 ALA A CA 1
ATOM 3832 C C . ALA A 1 502 ? -12.284 -7.146 15.874 1.00 96.44 502 ALA A C 1
ATOM 3834 O O . ALA A 1 502 ? -13.240 -6.517 16.337 1.00 96.44 502 ALA A O 1
ATOM 3835 N N . THR A 1 503 ? -12.193 -8.473 15.991 1.00 96.38 503 THR A N 1
ATOM 3836 C CA . THR A 1 503 ? -13.199 -9.290 16.695 1.00 96.38 503 THR A CA 1
ATOM 3837 C C . THR A 1 503 ? -13.273 -8.940 18.186 1.00 96.38 503 THR A C 1
ATOM 3839 O O . THR A 1 503 ? -14.369 -8.758 18.727 1.00 96.38 503 THR A O 1
ATOM 3842 N N . LYS A 1 504 ? -12.124 -8.747 18.850 1.00 95.50 504 LYS A N 1
ATOM 3843 C CA . LYS A 1 504 ? -12.058 -8.323 20.258 1.00 95.50 504 LYS A CA 1
ATOM 3844 C C . LYS A 1 504 ? -12.627 -6.918 20.481 1.00 95.50 504 LYS A C 1
ATOM 3846 O O . LYS A 1 504 ? -13.389 -6.726 21.429 1.00 95.50 504 LYS A O 1
ATOM 3851 N N . GLU A 1 505 ? -12.303 -5.962 19.611 1.00 92.81 505 GLU A N 1
ATOM 3852 C CA . GLU A 1 505 ? -12.835 -4.588 19.659 1.00 92.81 505 GLU A CA 1
ATOM 3853 C C . GLU A 1 505 ? -14.371 -4.582 19.556 1.00 92.81 505 GLU A C 1
ATOM 3855 O O . GLU A 1 505 ? -15.070 -3.875 20.286 1.00 92.81 505 GLU A O 1
ATOM 3860 N N . ALA A 1 506 ? -14.928 -5.423 18.682 1.00 91.25 506 ALA A N 1
ATOM 3861 C CA . ALA A 1 506 ? -16.373 -5.573 18.543 1.00 91.25 506 ALA A CA 1
ATOM 3862 C C . ALA A 1 506 ? -17.043 -6.195 19.782 1.00 91.25 506 ALA A C 1
ATOM 3864 O O . ALA A 1 506 ? -18.175 -5.826 20.131 1.00 91.25 506 ALA A O 1
ATOM 3865 N N . ALA A 1 507 ? -16.353 -7.115 20.462 1.00 92.12 507 ALA A N 1
ATOM 3866 C CA . ALA A 1 507 ? -16.849 -7.779 21.664 1.00 92.12 507 ALA A CA 1
ATOM 3867 C C . ALA A 1 507 ? -16.857 -6.861 22.901 1.00 92.12 507 ALA A C 1
ATOM 3869 O O . ALA A 1 507 ? -17.846 -6.862 23.636 1.00 92.12 507 ALA A O 1
ATOM 3870 N N . GLN A 1 508 ? -15.798 -6.068 23.120 1.00 89.94 508 GLN A N 1
ATOM 3871 C CA . GLN A 1 508 ? -15.605 -5.272 24.344 1.00 89.94 508 GLN A CA 1
ATOM 3872 C C . GLN A 1 508 ? -16.724 -4.256 24.589 1.00 89.94 508 GLN A C 1
ATOM 3874 O O . GLN A 1 508 ? -17.350 -4.275 25.641 1.00 89.94 508 GLN A O 1
ATOM 3879 N N . THR A 1 509 ? -17.077 -3.447 23.600 1.00 81.25 509 THR A N 1
ATOM 3880 C CA . THR A 1 509 ? -18.090 -2.397 23.796 1.00 81.25 509 THR A CA 1
ATOM 3881 C C . THR A 1 509 ? -19.505 -2.942 24.006 1.00 81.25 509 THR A C 1
ATOM 3883 O O . THR A 1 509 ? -20.349 -2.256 24.564 1.00 81.25 509 THR A O 1
ATOM 3886 N N . GLY A 1 510 ? -19.785 -4.186 23.592 1.00 81.62 510 GLY A N 1
ATOM 3887 C CA . GLY A 1 510 ? -21.062 -4.818 23.937 1.00 81.62 510 GLY A CA 1
ATOM 3888 C C . GLY A 1 510 ? -21.221 -4.998 25.450 1.00 81.62 510 GLY A C 1
ATOM 3889 O O . GLY A 1 510 ? -22.342 -4.995 25.947 1.00 81.62 510 GLY A O 1
ATOM 3890 N N . ARG A 1 511 ? -20.103 -5.116 26.181 1.00 84.50 511 ARG A N 1
ATOM 3891 C CA . ARG A 1 511 ? -20.094 -5.113 27.647 1.00 84.50 511 ARG A CA 1
ATOM 3892 C C . ARG A 1 511 ? -20.244 -3.702 28.205 1.00 84.50 511 ARG A C 1
ATOM 3894 O O . ARG A 1 511 ? -20.994 -3.537 29.155 1.00 84.50 511 ARG A O 1
ATOM 3901 N N . ASP A 1 512 ? -19.604 -2.704 27.595 1.00 84.75 512 ASP A N 1
ATOM 3902 C CA . ASP A 1 512 ? -19.700 -1.304 28.040 1.00 84.75 512 ASP A CA 1
ATOM 3903 C C . ASP A 1 512 ? -21.142 -0.768 27.927 1.00 84.75 512 ASP A C 1
ATOM 3905 O O . ASP A 1 512 ? -21.664 -0.151 28.857 1.00 84.75 512 ASP A O 1
ATOM 3909 N N . GLU A 1 513 ? -21.825 -1.069 26.817 1.00 83.56 513 GLU A N 1
ATOM 3910 C CA . GLU A 1 513 ? -23.236 -0.712 26.606 1.00 83.56 513 GLU A CA 1
ATOM 3911 C C . GLU A 1 513 ? -24.174 -1.453 27.575 1.00 83.56 513 GLU A C 1
ATOM 3913 O O . GLU A 1 513 ? -25.111 -0.855 28.106 1.00 83.56 513 GLU A O 1
ATOM 3918 N N . ALA A 1 514 ? -23.923 -2.740 27.842 1.00 83.06 514 ALA A N 1
ATOM 3919 C CA . ALA A 1 514 ? -24.712 -3.518 28.800 1.00 83.06 514 ALA A CA 1
ATOM 3920 C C . ALA A 1 514 ? -24.504 -3.036 30.247 1.00 83.06 514 ALA A C 1
ATOM 3922 O O . ALA A 1 514 ? -25.473 -2.887 30.991 1.00 83.06 514 ALA A O 1
ATOM 3923 N N . GLY A 1 515 ? -23.259 -2.728 30.619 1.00 82.50 515 GLY A N 1
ATOM 3924 C CA . GLY A 1 515 ? -22.904 -2.197 31.934 1.00 82.50 515 GLY A CA 1
ATOM 3925 C C . GLY A 1 515 ? -23.492 -0.811 32.180 1.00 82.50 515 GLY A C 1
ATOM 3926 O O . GLY A 1 515 ? -24.011 -0.551 33.261 1.00 82.50 515 GLY A O 1
ATOM 3927 N N . THR A 1 516 ? -23.515 0.054 31.161 1.00 85.12 516 THR A N 1
ATOM 3928 C CA . THR A 1 516 ? -24.130 1.387 31.279 1.00 85.12 516 THR A CA 1
ATOM 3929 C C . THR A 1 516 ? -25.646 1.286 31.465 1.00 85.12 516 THR A C 1
ATOM 3931 O O . THR A 1 516 ? -26.212 2.041 32.248 1.00 85.12 516 THR A O 1
ATOM 3934 N N . LYS A 1 517 ? -26.313 0.318 30.819 1.00 83.62 517 LYS A N 1
ATOM 3935 C CA . LYS A 1 517 ? -27.754 0.080 31.024 1.00 83.62 517 LYS A CA 1
ATOM 3936 C C . LYS A 1 517 ? -28.088 -0.482 32.410 1.00 83.62 517 LYS A C 1
ATOM 3938 O O . LYS A 1 517 ? -29.149 -0.160 32.928 1.00 83.62 517 LYS A O 1
ATOM 3943 N N . GLN A 1 518 ? -27.210 -1.290 33.009 1.00 79.31 518 GLN A N 1
ATOM 3944 C CA . GLN A 1 518 ? -27.396 -1.796 34.379 1.00 79.31 518 GLN A CA 1
ATOM 3945 C C . GLN A 1 518 ? -27.037 -0.768 35.459 1.00 79.31 518 GLN A C 1
ATOM 3947 O O . GLN A 1 518 ? -27.581 -0.828 36.556 1.00 79.31 518 GLN A O 1
ATOM 3952 N N . ALA A 1 519 ? -26.139 0.170 35.154 1.00 73.25 519 ALA A N 1
ATOM 3953 C CA . ALA A 1 519 ? -25.712 1.212 36.080 1.00 73.25 519 ALA A CA 1
ATOM 3954 C C . ALA A 1 519 ? -26.613 2.456 36.077 1.00 73.25 519 ALA A C 1
ATOM 3956 O O . ALA A 1 519 ? -26.331 3.386 36.828 1.00 73.25 519 ALA A O 1
ATOM 3957 N N . VAL A 1 520 ? -27.688 2.497 35.277 1.00 67.50 520 VAL A N 1
ATOM 3958 C CA . VAL A 1 520 ? -28.781 3.441 35.542 1.00 67.50 520 VAL A CA 1
ATOM 3959 C C . VAL A 1 520 ? -29.387 2.984 36.867 1.00 67.50 520 VAL A C 1
ATOM 3961 O O . VAL A 1 520 ? -29.993 1.909 36.878 1.00 67.50 520 VAL A O 1
ATOM 3964 N N . PRO A 1 521 ? -29.185 3.711 37.986 1.00 64.88 521 PRO A N 1
ATOM 3965 C CA . PRO A 1 521 ? -29.811 3.332 39.241 1.00 64.88 521 PRO A CA 1
ATOM 3966 C C . PRO A 1 521 ? -31.297 3.196 38.944 1.00 64.88 521 PRO A C 1
ATOM 3968 O O . PRO A 1 521 ? -31.885 4.128 38.389 1.00 64.88 521 PRO A O 1
ATOM 3971 N N . GLN A 1 522 ? -31.874 2.019 39.222 1.00 66.75 522 GLN A N 1
ATOM 3972 C CA . GLN A 1 522 ? -33.324 1.866 39.241 1.00 66.75 522 GLN A CA 1
ATOM 3973 C C . GLN A 1 522 ? -33.833 3.061 40.030 1.00 66.75 522 GLN A C 1
ATOM 3975 O O . GLN A 1 522 ? -33.482 3.202 41.204 1.00 66.75 522 GLN A O 1
ATOM 3980 N N . ALA A 1 523 ? -34.514 3.980 39.339 1.00 63.66 523 ALA A N 1
ATOM 3981 C CA . ALA A 1 523 ? -35.039 5.176 39.960 1.00 63.66 523 ALA A CA 1
ATOM 3982 C C . ALA A 1 523 ? -35.758 4.706 41.221 1.00 63.66 523 ALA A C 1
ATOM 3984 O O . ALA A 1 523 ? -36.567 3.776 41.143 1.00 63.66 523 ALA A O 1
ATOM 3985 N N . ALA A 1 524 ? -35.361 5.257 42.372 1.00 61.25 524 ALA A N 1
ATOM 3986 C CA . ALA A 1 524 ? -35.975 4.910 43.640 1.00 61.25 524 ALA A CA 1
ATOM 3987 C C . ALA A 1 524 ? -37.499 4.933 43.444 1.00 61.25 524 ALA A C 1
ATOM 3989 O O . ALA A 1 524 ? -37.989 5.839 42.757 1.00 61.25 524 ALA A O 1
ATOM 3990 N N . PRO A 1 525 ? -38.233 3.926 43.952 1.00 66.38 525 PRO A N 1
ATOM 3991 C CA . PRO A 1 525 ? -39.671 3.849 43.757 1.00 66.38 525 PRO A CA 1
ATOM 3992 C C . PRO A 1 525 ? -40.310 5.208 44.096 1.00 66.38 525 PRO A C 1
ATOM 3994 O O . PRO A 1 525 ? -39.897 5.838 45.075 1.00 66.38 525 PRO A O 1
ATOM 3997 N N . PRO A 1 526 ? -41.275 5.684 43.287 1.00 65.25 526 PRO A N 1
ATOM 3998 C CA . PRO A 1 526 ? -41.816 7.046 43.362 1.00 65.25 526 PRO A CA 1
ATOM 3999 C C . PRO A 1 526 ? -42.451 7.433 44.713 1.00 65.25 526 PRO A C 1
ATOM 4001 O O . PRO A 1 526 ? -42.772 8.600 44.918 1.00 65.25 526 PRO A O 1
ATOM 4004 N N . ASP A 1 527 ? -42.556 6.506 45.666 1.00 64.19 527 ASP A N 1
ATOM 4005 C CA . ASP A 1 527 ? -43.167 6.721 46.980 1.00 64.19 527 ASP A CA 1
ATOM 4006 C C . ASP A 1 527 ? -42.221 7.319 48.042 1.00 64.19 527 ASP A C 1
ATOM 4008 O O . ASP A 1 527 ? -42.646 7.598 49.162 1.00 64.19 527 ASP A O 1
ATOM 4012 N N . ALA A 1 528 ? -40.948 7.574 47.715 1.00 55.59 528 ALA A N 1
ATOM 4013 C CA . ALA A 1 528 ? -39.981 8.196 48.633 1.00 55.59 528 ALA A CA 1
ATOM 4014 C C . ALA A 1 528 ? -39.778 9.711 48.408 1.00 55.59 528 ALA A C 1
ATOM 4016 O O . ALA A 1 528 ? -38.746 10.266 48.791 1.00 55.59 528 ALA A O 1
ATOM 4017 N N . ILE A 1 529 ? -40.752 10.408 47.808 1.00 57.88 529 ILE A N 1
ATOM 4018 C CA . ILE A 1 529 ? -40.780 11.878 47.831 1.00 57.88 529 ILE A CA 1
ATOM 4019 C C . ILE A 1 529 ? -41.257 12.308 49.221 1.00 57.88 529 ILE A C 1
ATOM 4021 O O . ILE A 1 529 ? -42.450 12.428 49.500 1.00 57.88 529 ILE A O 1
ATOM 4025 N N . ALA A 1 530 ? -40.292 12.523 50.114 1.00 60.00 530 ALA A N 1
ATOM 4026 C CA .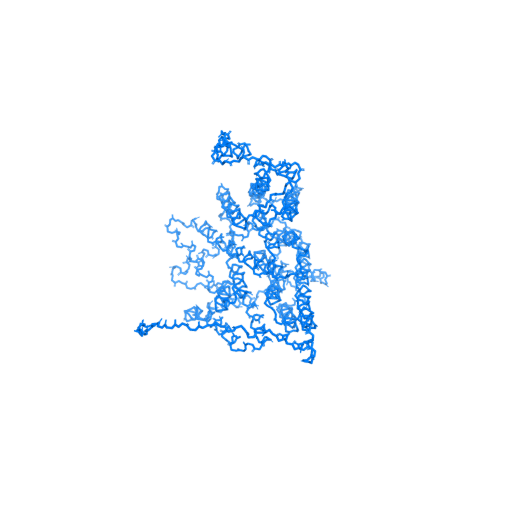 ALA A 1 530 ? -40.511 13.215 51.372 1.00 60.00 530 ALA A CA 1
ATOM 4027 C C . ALA A 1 530 ? -41.238 14.542 51.100 1.00 60.00 530 ALA A C 1
ATOM 4029 O O . ALA A 1 530 ? -40.783 15.368 50.305 1.00 60.00 530 ALA A O 1
ATOM 4030 N N . ARG A 1 531 ? -42.389 14.726 51.757 1.00 55.03 531 ARG A N 1
ATOM 4031 C CA . ARG A 1 531 ? -43.150 15.979 51.741 1.00 55.03 531 ARG A CA 1
ATOM 4032 C C . ARG A 1 531 ? -42.204 17.141 52.076 1.00 55.03 531 ARG A C 1
ATOM 4034 O O . ARG A 1 531 ? -41.491 17.044 53.078 1.00 55.03 531 ARG A O 1
ATOM 4041 N N . PRO A 1 532 ? -42.192 18.232 51.293 1.00 55.97 532 PRO A N 1
ATOM 4042 C CA . PRO A 1 532 ? -41.409 19.405 51.646 1.00 55.97 532 PRO A CA 1
ATOM 4043 C C . PRO A 1 532 ? -41.881 19.936 53.011 1.00 55.97 532 PRO A C 1
ATOM 4045 O O . PRO A 1 532 ? -43.090 19.967 53.268 1.00 55.97 532 PRO A O 1
ATOM 4048 N N . PRO A 1 533 ? -40.965 20.338 53.909 1.00 55.88 533 PRO A N 1
ATOM 4049 C CA . PRO A 1 533 ? -41.349 20.979 55.154 1.00 55.88 533 PRO A CA 1
ATOM 4050 C C . PRO A 1 533 ? -42.065 22.290 54.827 1.00 55.88 533 PRO A C 1
ATOM 4052 O O . PRO A 1 533 ? -41.564 23.106 54.055 1.00 55.88 533 PRO A O 1
ATOM 4055 N N . ALA A 1 534 ? -43.247 22.477 55.412 1.00 54.09 534 ALA A N 1
ATOM 4056 C CA . ALA A 1 534 ? -44.031 23.698 55.315 1.00 54.09 534 ALA A CA 1
ATOM 4057 C C . ALA A 1 534 ? -43.192 24.899 55.785 1.00 54.09 534 ALA A C 1
ATOM 4059 O O . ALA A 1 534 ? -43.040 25.135 56.985 1.00 54.09 534 ALA A O 1
ATOM 4060 N N . GLN A 1 535 ? -42.622 25.652 54.842 1.00 53.44 535 GLN A N 1
ATOM 4061 C CA . GLN A 1 535 ? -42.005 26.938 55.134 1.00 53.44 535 GLN A CA 1
ATOM 4062 C C . GLN A 1 535 ? -43.048 28.044 55.027 1.00 53.44 535 GLN A C 1
ATOM 4064 O O . GLN A 1 535 ? -43.816 28.147 54.073 1.00 53.44 535 GLN A O 1
ATOM 4069 N N . ARG A 1 536 ? -43.081 28.814 56.113 1.00 48.00 536 ARG A N 1
ATOM 4070 C CA . ARG A 1 536 ? -44.039 29.853 56.462 1.00 48.00 536 ARG A CA 1
ATOM 4071 C C . ARG A 1 536 ? -44.135 30.931 55.391 1.00 48.00 536 ARG A C 1
ATOM 4073 O O . ARG A 1 536 ? -43.130 31.495 54.973 1.00 48.00 536 ARG A O 1
ATOM 4080 N N . LEU A 1 537 ? -45.381 31.277 55.082 1.00 47.00 537 LEU A N 1
ATOM 4081 C CA . LEU A 1 537 ? -45.792 32.569 54.552 1.00 47.00 537 LEU A CA 1
ATOM 4082 C C . LEU A 1 537 ? -45.204 33.690 55.423 1.00 47.00 537 LEU A C 1
ATOM 4084 O O . LEU A 1 537 ? -45.627 33.880 56.562 1.00 47.00 537 LEU A O 1
ATOM 4088 N N . ALA A 1 538 ? -44.229 34.419 54.886 1.00 50.78 538 ALA A N 1
ATOM 4089 C CA . ALA A 1 538 ? -43.876 35.748 55.357 1.00 50.78 538 ALA A CA 1
ATOM 4090 C C . ALA A 1 538 ? -44.495 36.750 54.380 1.00 50.78 538 ALA A C 1
ATOM 4092 O O . ALA A 1 538 ? -44.071 36.871 53.233 1.00 50.78 538 ALA A O 1
ATOM 4093 N N . SER A 1 539 ? -45.540 37.417 54.855 1.00 60.38 539 SER A N 1
ATOM 4094 C CA . SER A 1 539 ? -46.129 38.618 54.278 1.00 60.38 539 SER A CA 1
ATOM 4095 C C . SER A 1 539 ? -45.060 39.691 54.079 1.00 60.38 539 SER A C 1
ATOM 4097 O O . SER A 1 539 ? -44.385 40.070 55.042 1.00 60.38 539 SER A O 1
ATOM 4099 N N . ARG A 1 540 ? -44.936 40.225 52.865 1.00 51.16 540 ARG A N 1
ATOM 4100 C CA . ARG A 1 540 ? -44.375 41.560 52.681 1.00 51.16 540 ARG A CA 1
ATOM 4101 C C . ARG A 1 540 ? -44.988 42.236 51.468 1.00 51.16 540 ARG A C 1
ATOM 4103 O O . ARG A 1 540 ? -45.113 41.640 50.403 1.00 51.16 540 ARG A O 1
ATOM 4110 N N . ASP A 1 541 ? -45.406 43.457 51.741 1.00 50.28 541 ASP A N 1
ATOM 4111 C CA . ASP A 1 541 ? -46.232 44.332 50.938 1.00 50.28 541 ASP A CA 1
ATOM 4112 C C . ASP A 1 541 ? -45.600 44.742 49.597 1.00 50.28 541 ASP A C 1
ATOM 4114 O O . ASP A 1 541 ? -44.384 44.881 49.459 1.00 50.28 541 ASP A O 1
ATOM 4118 N N . SER A 1 542 ? -46.495 44.959 48.632 1.00 48.50 542 SER A N 1
ATOM 4119 C CA . SER A 1 542 ? -46.435 45.863 47.467 1.00 48.50 542 SER A CA 1
ATOM 4120 C C . SER A 1 542 ? -45.787 47.237 47.784 1.00 48.50 542 SER A C 1
ATOM 4122 O O . SER A 1 542 ? -45.789 47.598 48.962 1.00 48.50 542 SER A O 1
ATOM 4124 N N . PRO A 1 543 ? -45.325 48.065 46.803 1.00 57.25 543 PRO A N 1
ATOM 4125 C CA . PRO A 1 543 ? -46.043 48.325 45.547 1.00 57.25 543 PRO A CA 1
ATOM 4126 C C . PRO A 1 543 ? -45.230 48.711 44.282 1.00 57.25 543 PRO A C 1
ATOM 4128 O O . PRO A 1 543 ? -44.030 48.940 44.307 1.00 57.25 543 PRO A O 1
ATOM 4131 N N . GLU A 1 544 ? -46.008 48.820 43.198 1.00 43.09 544 GLU A N 1
ATOM 4132 C CA . GLU A 1 544 ? -45.940 49.833 42.129 1.00 43.09 544 GLU A CA 1
ATOM 4133 C C . GLU A 1 544 ? -44.893 49.783 41.002 1.00 43.09 544 GLU A C 1
ATOM 4135 O O . GLU A 1 544 ? -43.694 49.872 41.217 1.00 43.09 544 GLU A O 1
ATOM 4140 N N . SER A 1 545 ? -45.466 49.844 39.783 1.00 48.50 545 SER A N 1
ATOM 4141 C CA . SER A 1 545 ? -44.994 50.518 38.554 1.00 48.50 545 SER A CA 1
ATOM 4142 C C . SER A 1 545 ? -43.689 49.986 37.932 1.00 48.50 545 SER A C 1
ATOM 4144 O O . SER A 1 545 ? -42.701 49.772 38.606 1.00 48.50 545 SER A O 1
ATOM 4146 N N . GLU A 1 546 ? -43.597 49.666 36.643 1.00 44.81 546 GLU A N 1
ATOM 4147 C CA . GLU A 1 546 ? -43.785 50.564 35.506 1.00 44.81 546 GLU A CA 1
ATOM 4148 C C . GLU A 1 546 ? -43.919 49.763 34.187 1.00 44.81 546 GLU A C 1
ATOM 4150 O O . GLU A 1 546 ? -43.238 48.769 33.950 1.00 44.81 546 GLU A O 1
ATOM 4155 N N . THR A 1 547 ? -44.858 50.222 33.358 1.00 48.34 547 THR A N 1
ATOM 4156 C CA . THR A 1 547 ? -44.867 50.337 31.883 1.00 48.34 547 THR A CA 1
ATOM 4157 C C . THR A 1 547 ? -44.006 49.433 30.964 1.00 48.34 547 THR A C 1
ATOM 4159 O O . THR A 1 547 ? -42.784 49.423 31.008 1.00 48.34 547 THR A O 1
ATOM 4162 N N . CYS A 1 548 ? -44.723 48.813 30.005 1.00 44.44 548 CYS A N 1
ATOM 4163 C CA . CYS A 1 548 ? -44.458 48.567 28.560 1.00 44.44 548 CYS A CA 1
ATOM 4164 C C . CYS A 1 548 ? -43.376 49.442 27.846 1.00 44.44 548 CYS A C 1
ATOM 4166 O O . CYS A 1 548 ? -43.064 50.499 28.386 1.00 44.44 548 CYS A O 1
ATOM 4168 N N . PRO A 1 549 ? -42.934 49.173 26.577 1.00 59.72 549 PRO A N 1
ATOM 4169 C CA . PRO A 1 549 ? -43.524 48.280 25.561 1.00 59.72 549 PRO A CA 1
ATOM 4170 C C . PRO A 1 549 ? -42.552 47.494 24.632 1.00 59.72 549 PRO A C 1
ATOM 4172 O O . PRO A 1 549 ? -41.331 47.569 24.696 1.00 59.72 549 PRO A O 1
ATOM 4175 N N . ALA A 1 550 ? -43.195 46.747 23.727 1.00 50.03 550 ALA A N 1
ATOM 4176 C CA . ALA A 1 550 ? -42.727 46.133 22.485 1.00 50.03 550 ALA A CA 1
ATOM 4177 C C . ALA A 1 550 ? -41.675 46.902 21.659 1.00 50.03 550 ALA A C 1
ATOM 4179 O O . ALA A 1 550 ? -41.752 48.123 21.568 1.00 50.03 550 ALA A O 1
ATOM 4180 N N . ALA A 1 551 ? -40.828 46.154 20.927 1.00 45.59 551 ALA A N 1
ATOM 4181 C CA . ALA A 1 551 ? -40.603 46.277 19.471 1.00 45.59 551 ALA A CA 1
ATOM 4182 C C . ALA A 1 551 ? -39.340 45.519 18.985 1.00 45.59 551 ALA A C 1
ATOM 4184 O O . ALA A 1 551 ? -38.261 45.743 19.516 1.00 45.59 551 ALA A O 1
ATOM 4185 N N . VAL A 1 552 ? -39.502 44.759 17.882 1.00 45.66 552 VAL A N 1
ATOM 4186 C CA . VAL A 1 552 ? -38.562 44.604 16.736 1.00 45.66 552 VAL A CA 1
ATOM 4187 C C . VAL A 1 552 ? -37.248 43.839 17.036 1.00 45.66 552 VAL A C 1
ATOM 4189 O O . VAL A 1 552 ? -36.455 44.251 17.868 1.00 45.66 552 VAL A O 1
ATOM 4192 N N . ARG A 1 553 ? -36.918 42.713 16.388 1.00 44.75 553 ARG A N 1
ATOM 4193 C CA . ARG A 1 553 ? -36.825 42.446 14.942 1.00 44.75 553 ARG A CA 1
ATOM 4194 C C . ARG A 1 553 ? -36.753 40.943 14.670 1.00 44.75 553 ARG A C 1
ATOM 4196 O O . ARG A 1 553 ? -36.166 40.242 15.523 1.00 44.75 553 ARG A O 1
#

Sequence (553 aa):
MLLALLERASAIMLPSESHFGCRDWGCQGWPGPGDFFIIEGRRMQWAQVGQLPTGRARLRARIAPLAFLLALALANAVTFPSLVGFHSGKTLTTGSGALPYILLASLNAAGLFWLSQSASTRRRMPIAGLLLLALATRLAYLALRQATGAAQVDGDVALFLRYAQAFAGGQYPEMEYPQGALA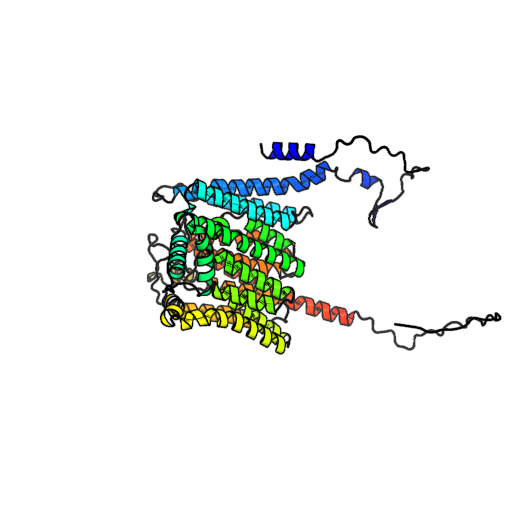LFTLAYLPTTIGIGTYPLCFALLMIPCELVTLASIAWLGKLAGNEEAAWAVIAFAAISPFTFELGYGKFDAAPAAALALGMALFAADHRRLSALSLAAGFLLKWFPAIAIAFFVLHLLRARRWREALEYASIAALGIVLPLIPFWLASSARFLYTYRFHGSRPLMAESMLYVPIYLLEPAARLDEATKPWSSVATSLLSGEIAPLLQVVGIGAALVVAFVVRPRWQAAVSLSGVGVALFIVLNRVFSPQYILVLIAAYGCGLVALRSLRRLSPLAGPALLPMTLASYLVWPLWWRYWVWASAALLTLNLAICLALVFGATKEAAQTGRDEAGTKQAVPQAAPPDAIARPPAQRLASRDSPESETCPAAVR